Protein AF-A0AAD5SYH4-F1 (afdb_monomer_lite)

pLDDT: mean 71.98, std 17.16, range [32.16, 96.69]

Secondary structure (DSSP, 8-state):
-PPPPPPP--PPPP---TTSHHHHSS--TT-------PPPP-----SS-------HHHHHHHHHHHHHHHHHHHHHTB-BTTB-HHHHHHHHHHHHHHHHHHHHHHHHTTSEEEEEESTTSPTT---PPEEE-SSS-GGGPEEEEEE-HHHHHHHHHHH-EEEEEEEEEEETTTTEEEEEEEEEEE-TTPPPPPPP--PPPPP--SSHHHHHHHHHHHHHHHHHHHSHHHHHHHHHHHHHHHHHHHHHHHHHHHHHHHHHHHHHHHHHHHHTTS-HHHHHHHHHHHHHHHHHHHHHHHHHH-----TT---B-HHHHHHTT---HHHHHHHHHHHHHHHHHHHHHHHHHHHHHHHHHHHHHHHTTT--S--PPP-HHHHHHHHHHTS-HHHHHHHHHHHHHHHHHHHHHHHHHHHHHHHHHHHHHHHHHHHHTS--

Organism: NCBI:txid109957

Structure (mmCIF, N/CA/C/O backbone):
data_AF-A0AAD5SYH4-F1
#
_entry.id   AF-A0AAD5SYH4-F1
#
loop_
_atom_site.group_PDB
_atom_site.id
_atom_site.type_symbol
_atom_site.label_atom_id
_atom_site.label_alt_id
_atom_site.label_comp_id
_atom_site.label_asym_id
_atom_site.label_entity_id
_atom_site.label_seq_id
_atom_site.pdbx_PDB_ins_code
_atom_site.Cartn_x
_atom_site.Cartn_y
_atom_site.Cartn_z
_atom_site.occupancy
_atom_site.B_iso_or_equiv
_atom_site.auth_seq_id
_atom_site.auth_comp_id
_atom_site.auth_asym_id
_atom_site.auth_atom_id
_atom_site.pdbx_PDB_model_num
ATOM 1 N N . PRO A 1 1 ? -34.038 5.017 -62.894 1.00 50.59 1 PRO A N 1
ATOM 2 C CA . PRO A 1 1 ? -34.995 4.376 -61.960 1.00 50.59 1 PRO A CA 1
ATOM 3 C C . PRO A 1 1 ? -34.430 4.334 -60.530 1.00 50.59 1 PRO A C 1
ATOM 5 O O . PRO A 1 1 ? -33.362 3.758 -60.334 1.00 50.59 1 PRO A O 1
ATOM 8 N N . PRO A 1 2 ? -35.067 5.010 -59.558 1.00 57.62 2 PRO A N 1
ATOM 9 C CA . PRO A 1 2 ? -34.613 4.989 -58.169 1.00 57.62 2 PRO A CA 1
ATOM 10 C C . PRO A 1 2 ? -34.855 3.610 -57.516 1.00 57.62 2 PRO A C 1
ATOM 12 O O . PRO A 1 2 ? -35.772 2.898 -57.936 1.00 57.62 2 PRO A O 1
ATOM 15 N N . PRO A 1 3 ? -34.036 3.218 -56.519 1.00 58.41 3 PRO A N 1
ATOM 16 C CA . PRO A 1 3 ? -34.170 1.943 -55.818 1.00 58.41 3 PRO A CA 1
ATOM 17 C C . PRO A 1 3 ? -35.418 1.908 -54.908 1.00 58.41 3 PRO A C 1
ATOM 19 O O . PRO A 1 3 ? -35.871 2.960 -54.449 1.00 58.41 3 PRO A O 1
ATOM 22 N N . PRO A 1 4 ? -35.985 0.711 -54.659 1.00 62.91 4 PRO A N 1
ATOM 23 C CA . PRO A 1 4 ? -37.252 0.538 -53.949 1.00 62.91 4 PRO A CA 1
ATOM 24 C C . PRO A 1 4 ? -37.151 0.869 -52.446 1.00 62.91 4 PRO A C 1
ATOM 26 O O . PRO A 1 4 ? -36.077 0.730 -51.854 1.00 62.91 4 PRO A O 1
ATOM 29 N N . PRO A 1 5 ? -38.264 1.292 -51.814 1.00 60.56 5 PRO A N 1
ATOM 30 C CA . PRO A 1 5 ? -38.294 1.681 -50.409 1.00 60.56 5 PRO A CA 1
ATOM 31 C C . PRO A 1 5 ? -38.152 0.470 -49.465 1.00 60.56 5 PRO A C 1
ATOM 33 O O . PRO A 1 5 ? -38.675 -0.607 -49.764 1.00 60.56 5 PRO A O 1
ATOM 36 N N . PRO A 1 6 ? -37.480 0.635 -48.309 1.00 55.06 6 PRO A N 1
ATOM 37 C CA . PRO A 1 6 ? -37.340 -0.420 -47.313 1.00 55.06 6 PRO A CA 1
ATOM 38 C C . PRO A 1 6 ? -38.665 -0.716 -46.575 1.00 55.06 6 PRO A C 1
ATOM 40 O O . PRO A 1 6 ? -39.478 0.191 -46.369 1.00 55.06 6 PRO A O 1
ATOM 43 N N . PRO A 1 7 ? -38.887 -1.979 -46.161 1.00 48.31 7 PRO A N 1
ATOM 44 C CA . PRO A 1 7 ? -40.128 -2.443 -45.545 1.00 48.31 7 PRO A CA 1
ATOM 45 C C . PRO A 1 7 ? -40.307 -1.920 -44.113 1.00 48.31 7 PRO A C 1
ATOM 47 O O . PRO A 1 7 ? -39.373 -1.892 -43.313 1.00 48.31 7 PRO A O 1
ATOM 50 N N . GLY A 1 8 ? -41.541 -1.520 -43.797 1.00 37.34 8 GLY A N 1
ATOM 51 C CA . GLY A 1 8 ? -41.940 -1.001 -42.494 1.00 37.34 8 GLY A CA 1
ATOM 52 C C . GLY A 1 8 ? -41.982 -2.073 -41.403 1.00 37.34 8 GLY A C 1
ATOM 53 O O . GLY A 1 8 ? -42.606 -3.119 -41.565 1.00 37.34 8 GLY A O 1
ATOM 54 N N . GLY A 1 9 ? -41.365 -1.757 -40.264 1.00 33.75 9 GLY A N 1
ATOM 55 C CA . GLY A 1 9 ? -41.453 -2.508 -39.016 1.00 33.75 9 GLY A CA 1
ATOM 56 C C . GLY A 1 9 ? -41.595 -1.553 -37.831 1.00 33.75 9 GLY A C 1
ATOM 57 O O . GLY A 1 9 ? -40.633 -0.908 -37.435 1.00 33.75 9 GLY A O 1
ATOM 58 N N . SER A 1 10 ? -42.826 -1.450 -37.324 1.00 33.16 10 SER A N 1
ATOM 59 C CA . SER A 1 10 ? -43.244 -1.046 -35.969 1.00 33.16 10 SER A CA 1
ATOM 60 C C . SER A 1 10 ? -42.421 0.016 -35.215 1.00 33.16 10 SER A C 1
ATOM 62 O O . SER A 1 10 ? -41.451 -0.283 -34.520 1.00 33.16 10 SER A O 1
ATOM 64 N N . THR A 1 11 ? -42.935 1.245 -35.217 1.00 32.16 11 THR A N 1
ATOM 65 C CA . THR A 1 11 ? -42.658 2.285 -34.216 1.00 32.16 11 THR A CA 1
ATOM 66 C C . THR A 1 11 ? -43.215 1.903 -32.832 1.00 32.16 11 THR A C 1
ATOM 68 O O . THR A 1 11 ? -44.419 1.642 -32.729 1.00 32.16 11 THR A O 1
ATOM 71 N N . PRO A 1 12 ? -42.425 1.955 -31.745 1.00 36.09 12 PRO A N 1
ATOM 72 C CA . PRO A 1 12 ? -42.952 2.093 -30.391 1.00 36.09 12 PRO A CA 1
ATOM 73 C C . PRO A 1 12 ? -43.491 3.517 -30.179 1.00 36.09 12 PRO A C 1
ATOM 75 O O . PRO A 1 12 ? -42.890 4.494 -30.626 1.00 36.09 12 PRO A O 1
ATOM 78 N N . LYS A 1 13 ? -44.637 3.623 -29.497 1.00 35.31 13 LYS A N 1
ATOM 79 C CA . LYS A 1 13 ? -45.318 4.875 -29.126 1.00 35.31 13 LYS A CA 1
ATOM 80 C C . LYS A 1 13 ? -44.363 5.898 -28.497 1.00 35.31 13 LYS A C 1
ATOM 82 O O . LYS A 1 13 ? -43.683 5.599 -27.519 1.00 35.31 13 LYS A O 1
ATOM 87 N N . GLN A 1 14 ? -44.425 7.133 -28.996 1.00 32.72 14 GLN A N 1
ATOM 88 C CA . GLN A 1 14 ? -44.023 8.325 -28.253 1.00 32.72 14 GLN A CA 1
ATOM 89 C C . GLN A 1 14 ? -44.759 8.373 -26.906 1.00 32.72 14 GLN A C 1
ATOM 91 O O . GLN A 1 14 ? -45.988 8.375 -26.867 1.00 32.72 14 GLN A O 1
ATOM 96 N N . VAL A 1 15 ? -44.002 8.480 -25.817 1.00 40.72 15 VAL A N 1
ATOM 97 C CA . VAL A 1 15 ? -44.463 9.072 -24.559 1.00 40.72 15 VAL A CA 1
ATOM 98 C C . VAL A 1 15 ? -43.472 10.186 -24.222 1.00 40.72 15 VAL A C 1
ATOM 100 O O . VAL A 1 15 ? -42.334 9.937 -23.838 1.00 40.72 15 VAL A O 1
ATOM 103 N N . LEU A 1 16 ? -43.905 11.425 -24.422 1.00 35.03 16 LEU A N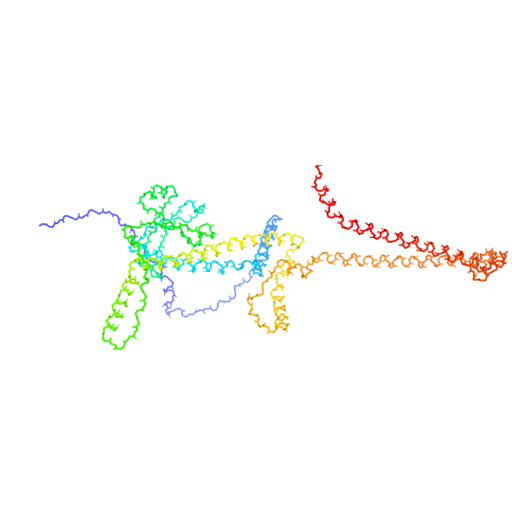 1
ATOM 104 C CA . LEU A 1 16 ? -43.339 12.657 -23.861 1.00 35.03 16 LEU A CA 1
ATOM 105 C C . LEU A 1 16 ? -44.450 13.277 -22.984 1.00 35.03 16 LEU A C 1
ATOM 107 O O . LEU A 1 16 ? -45.617 13.070 -23.315 1.00 35.03 16 LEU A O 1
ATOM 111 N N . PRO A 1 17 ? -44.180 14.165 -22.008 1.00 44.22 17 PRO A N 1
ATOM 112 C CA . PRO A 1 17 ? -43.079 14.212 -21.039 1.00 44.22 17 PRO A CA 1
ATOM 113 C C . PRO A 1 17 ? -43.577 14.555 -19.600 1.00 44.22 17 PRO A C 1
ATOM 115 O O . PRO A 1 17 ? -44.242 15.563 -19.391 1.00 44.22 17 PRO A O 1
ATOM 118 N N . ALA A 1 18 ? -43.154 13.834 -18.553 1.00 47.97 18 ALA A N 1
ATOM 119 C CA . ALA A 1 18 ? -43.472 14.167 -17.143 1.00 47.97 18 ALA A CA 1
ATOM 120 C C . ALA A 1 18 ? -42.606 15.309 -16.543 1.00 47.97 18 ALA A C 1
ATOM 122 O O . ALA A 1 18 ? -42.293 15.321 -15.355 1.00 47.97 18 ALA A O 1
ATOM 123 N N . LYS A 1 19 ? -42.171 16.264 -17.376 1.00 46.38 19 LYS A N 1
ATOM 124 C CA . LYS A 1 19 ? -41.442 17.482 -16.961 1.00 46.38 19 LYS A CA 1
ATOM 125 C C . LYS A 1 19 ? -42.217 18.780 -17.251 1.00 46.38 19 LYS A C 1
ATOM 127 O O . LYS A 1 19 ? -41.676 19.857 -17.030 1.00 46.38 19 LYS A O 1
ATOM 132 N N . GLY A 1 20 ? -43.465 18.679 -17.726 1.00 39.62 20 GLY A N 1
ATOM 133 C CA . GLY A 1 20 ? -44.333 19.823 -18.037 1.00 39.62 20 GLY A CA 1
ATOM 134 C C . GLY A 1 20 ? -45.194 20.320 -16.870 1.00 39.62 20 GLY A C 1
ATOM 135 O O . GLY A 1 20 ? -45.342 21.527 -16.724 1.00 39.62 20 GLY A O 1
ATOM 136 N N . ASP A 1 21 ? -45.682 19.426 -16.002 1.00 47.94 21 ASP A N 1
ATOM 137 C CA . ASP A 1 21 ? -46.731 19.775 -15.023 1.00 47.94 21 ASP A CA 1
ATOM 138 C C . ASP A 1 21 ? -46.247 20.633 -13.841 1.00 47.94 21 ASP A C 1
ATOM 140 O O . ASP A 1 21 ? -47.001 21.440 -13.305 1.00 47.94 21 ASP A O 1
ATOM 144 N N . PHE A 1 22 ? -44.968 20.535 -13.465 1.00 48.66 22 PHE A N 1
ATOM 145 C CA . PHE A 1 22 ? -44.424 21.294 -12.329 1.00 48.66 22 PHE A CA 1
ATOM 146 C C . PHE A 1 22 ? -44.088 22.755 -12.680 1.00 48.66 22 PHE A C 1
ATOM 148 O O . PHE A 1 22 ? -44.037 23.621 -11.811 1.00 48.66 22 PHE A O 1
ATOM 155 N N . LEU A 1 23 ? -43.856 23.051 -13.965 1.00 49.66 23 LEU A N 1
ATOM 156 C CA . LEU A 1 23 ? -43.527 24.403 -14.439 1.00 49.66 23 LEU A CA 1
ATOM 157 C C . LEU A 1 23 ? -44.752 25.151 -14.988 1.00 49.66 23 LEU A C 1
ATOM 159 O O . LEU A 1 23 ? -44.770 26.385 -14.959 1.00 49.66 23 LEU A O 1
ATOM 163 N N . SER A 1 24 ? -45.806 24.436 -15.395 1.00 52.72 24 SER A N 1
ATOM 164 C CA . SER A 1 24 ? -47.126 25.027 -15.659 1.00 52.72 24 SER A CA 1
ATOM 165 C C . SER A 1 24 ? -47.866 25.432 -14.380 1.00 52.72 24 SER A C 1
ATOM 167 O O . SER A 1 24 ? -48.662 26.364 -14.418 1.00 52.72 24 SER A O 1
ATOM 169 N N . GLU A 1 25 ? -47.570 24.812 -13.230 1.00 53.03 25 GLU A N 1
ATOM 170 C CA . GLU A 1 25 ? -48.101 25.247 -11.924 1.00 53.03 25 GLU A CA 1
ATOM 171 C C . GLU A 1 25 ? -47.437 26.525 -11.379 1.00 53.03 25 GLU A C 1
ATOM 173 O O . GLU A 1 25 ? -48.008 27.193 -10.516 1.00 53.03 25 GLU A O 1
ATOM 178 N N . LEU A 1 26 ? -46.261 26.906 -11.892 1.00 48.34 26 LEU A N 1
ATOM 179 C CA . LEU A 1 26 ? -45.513 28.079 -11.419 1.00 48.34 26 LEU A CA 1
ATOM 180 C C . LEU A 1 26 ? -45.741 29.358 -12.239 1.00 48.34 26 LEU A C 1
ATOM 182 O O . LEU A 1 26 ? -45.255 30.418 -11.848 1.00 48.34 26 LEU A O 1
ATOM 186 N N . THR A 1 27 ? -46.442 29.279 -13.372 1.00 48.00 27 THR A N 1
ATOM 187 C CA . THR A 1 27 ? -46.502 30.374 -14.358 1.00 48.00 27 THR A CA 1
ATOM 188 C C . THR A 1 27 ? -47.887 30.978 -14.570 1.00 48.00 27 THR A C 1
ATOM 190 O O . THR A 1 27 ? -48.010 31.872 -15.399 1.00 48.00 27 THR A O 1
ATOM 193 N N . ASP A 1 28 ? -48.909 30.584 -13.801 1.00 49.59 28 ASP A N 1
ATOM 194 C CA . ASP A 1 28 ? -50.267 31.126 -13.947 1.00 49.59 28 ASP A CA 1
ATOM 195 C C . ASP A 1 28 ? -50.475 32.418 -13.109 1.00 49.59 28 ASP A C 1
ATOM 197 O O . ASP A 1 28 ? -50.571 32.364 -11.874 1.00 49.59 28 ASP A O 1
ATOM 201 N N . PRO A 1 29 ? -50.546 33.615 -13.730 1.00 54.06 29 PRO A N 1
ATOM 202 C CA . PRO A 1 29 ? -50.511 34.894 -13.023 1.00 54.06 29 PRO A CA 1
ATOM 203 C C . PRO A 1 29 ? -51.877 35.347 -12.469 1.00 54.06 29 PRO A C 1
ATOM 205 O O . PRO A 1 29 ? -51.963 36.427 -11.880 1.00 54.06 29 PRO A O 1
ATOM 208 N N . ASN A 1 30 ? -52.938 34.535 -12.589 1.00 52.47 30 ASN A N 1
ATOM 209 C CA . ASN A 1 30 ? -54.304 34.897 -12.174 1.00 52.47 30 ASN A CA 1
ATOM 210 C C . ASN A 1 30 ? -54.849 34.188 -10.917 1.00 52.47 30 ASN A C 1
ATOM 212 O O . ASN A 1 30 ? -56.012 34.381 -10.559 1.00 52.47 30 ASN A O 1
ATOM 216 N N . ARG A 1 31 ? -54.026 33.459 -10.148 1.00 48.59 31 ARG A N 1
ATOM 217 C CA . ARG A 1 31 ? -54.423 32.897 -8.834 1.00 48.59 31 ARG A CA 1
ATOM 218 C C . ARG A 1 31 ? -53.933 33.716 -7.630 1.00 48.59 31 ARG A C 1
ATOM 220 O O . ARG A 1 31 ? -53.456 33.191 -6.626 1.00 48.59 31 ARG A O 1
ATOM 227 N N . ARG A 1 32 ? -54.132 35.037 -7.660 1.00 52.16 32 ARG A N 1
ATOM 228 C CA . ARG A 1 32 ? -54.032 35.878 -6.453 1.00 52.16 32 ARG A CA 1
ATOM 229 C C . ARG A 1 32 ? -55.292 35.738 -5.597 1.00 52.16 32 ARG A C 1
ATOM 231 O O . ARG A 1 32 ? -56.257 36.466 -5.806 1.00 52.16 32 ARG A O 1
ATOM 238 N N . LYS A 1 33 ? -55.250 34.811 -4.629 1.00 49.53 33 LYS A N 1
ATOM 239 C CA . LYS A 1 33 ? -55.842 34.889 -3.268 1.00 49.53 33 LYS A CA 1
ATOM 240 C C . LYS A 1 33 ? -55.626 33.552 -2.534 1.00 49.53 33 LYS A C 1
ATOM 242 O O . LYS A 1 33 ? -56.542 32.745 -2.389 1.00 49.53 33 LYS A O 1
ATOM 247 N N . LEU A 1 34 ? -54.404 33.321 -2.044 1.00 46.72 34 LEU A N 1
ATOM 248 C CA . LEU A 1 34 ? -54.141 32.301 -1.022 1.00 46.72 34 LEU A CA 1
ATOM 249 C C . LEU A 1 34 ? -54.854 32.717 0.274 1.00 46.72 34 LEU A C 1
ATOM 251 O O . LEU A 1 34 ? -54.400 33.604 0.995 1.00 46.72 34 LEU A O 1
ATOM 255 N N . LYS A 1 35 ? -56.001 32.094 0.563 1.00 49.50 35 LYS A N 1
ATOM 256 C CA . LYS A 1 35 ? -56.612 32.154 1.896 1.00 49.50 35 LYS A CA 1
ATOM 257 C C . LYS A 1 35 ? -55.653 31.477 2.879 1.00 49.50 35 LYS A C 1
ATOM 259 O O . LYS A 1 35 ? -55.258 30.336 2.643 1.00 49.50 35 LYS A O 1
ATOM 264 N N . LYS A 1 36 ? -55.293 32.168 3.969 1.00 47.47 36 LYS A N 1
ATOM 265 C CA . LYS A 1 36 ? -54.580 31.585 5.118 1.00 47.47 36 LYS A CA 1
ATOM 266 C C . LYS A 1 36 ? -55.298 30.295 5.529 1.00 47.47 36 LYS A C 1
ATOM 268 O O . LYS A 1 36 ? -56.425 30.354 6.017 1.00 47.47 36 LYS A O 1
ATOM 273 N N . ARG A 1 37 ? -54.667 29.138 5.314 1.00 40.47 37 ARG A N 1
ATOM 274 C CA . ARG A 1 37 ? -55.089 27.891 5.956 1.00 40.47 37 ARG A CA 1
ATOM 275 C C . ARG A 1 37 ? -54.781 28.044 7.443 1.00 40.47 37 ARG A C 1
ATOM 277 O O . ARG A 1 37 ? -53.621 28.199 7.810 1.00 40.47 37 ARG A O 1
ATOM 284 N N . GLY A 1 38 ? -55.825 28.073 8.269 1.00 44.66 38 GLY A N 1
ATOM 285 C CA . GLY A 1 38 ? -55.673 27.859 9.704 1.00 44.66 38 GLY A CA 1
ATOM 286 C C . GLY A 1 38 ? -55.093 26.463 9.968 1.00 44.66 38 GLY A C 1
ATOM 287 O O . GLY A 1 38 ? -55.172 25.602 9.082 1.00 44.66 38 GLY A O 1
ATOM 288 N N . PRO A 1 39 ? -54.490 26.242 11.146 1.00 47.97 39 PRO A N 1
ATOM 289 C CA . PRO A 1 39 ? -54.000 24.925 11.524 1.00 47.97 39 PRO A CA 1
ATOM 290 C C . PRO A 1 39 ? -55.144 23.900 11.423 1.00 47.97 39 PRO A C 1
ATOM 292 O O . PRO A 1 39 ? -56.294 24.236 11.729 1.00 47.97 39 PRO A O 1
ATOM 295 N N . PRO A 1 40 ? -54.869 22.680 10.929 1.00 46.56 40 PRO A N 1
ATOM 296 C CA . PRO A 1 40 ? -55.887 21.645 10.825 1.00 46.56 40 PRO A CA 1
ATOM 297 C C . PRO A 1 40 ? -56.462 21.359 12.221 1.00 46.56 40 PRO A C 1
ATOM 299 O O . PRO A 1 40 ? -55.699 21.347 13.186 1.00 46.56 40 PRO A O 1
ATOM 302 N N . PRO A 1 41 ? -57.784 21.147 12.353 1.00 44.81 41 PRO A N 1
ATOM 303 C CA . PRO A 1 41 ? -58.384 20.836 13.641 1.00 44.81 41 PRO A CA 1
ATOM 304 C C . PRO A 1 41 ? -57.748 19.563 14.199 1.00 44.81 41 PRO A C 1
ATOM 306 O O . PRO A 1 41 ? -57.760 18.517 13.542 1.00 44.81 41 PRO A O 1
ATOM 309 N N . GLU A 1 42 ? -57.195 19.677 15.404 1.00 44.88 42 GLU A N 1
ATOM 310 C CA . GLU A 1 42 ? -56.728 18.563 16.218 1.00 44.88 42 GLU A CA 1
ATOM 311 C C . GLU A 1 42 ? -57.908 17.619 16.454 1.00 44.88 42 GLU A C 1
ATOM 313 O O . GLU A 1 42 ? -58.756 17.830 17.319 1.00 44.88 42 GLU A O 1
ATOM 318 N N . LYS A 1 43 ? -58.004 16.572 15.636 1.00 42.84 43 LYS A N 1
ATOM 319 C CA . LYS A 1 43 ? -58.795 15.406 16.007 1.00 42.84 43 LYS A CA 1
ATOM 320 C C . LYS A 1 43 ? -57.995 14.688 17.094 1.00 42.84 43 LYS A C 1
ATOM 322 O O . LYS A 1 43 ? -56.847 14.332 16.823 1.00 42.84 43 LYS A O 1
ATOM 327 N N . PRO A 1 44 ? -58.554 14.462 18.292 1.00 45.12 44 PRO A N 1
ATOM 328 C CA . PRO A 1 44 ? -57.862 13.717 19.327 1.00 45.12 44 PRO A CA 1
ATOM 329 C C . PRO A 1 44 ? -57.760 12.259 18.869 1.00 45.12 44 PRO A C 1
ATOM 331 O O . PRO A 1 44 ? -58.696 11.478 19.008 1.00 45.12 44 PRO A O 1
ATOM 334 N N . ILE A 1 45 ? -56.616 11.885 18.294 1.00 41.84 45 ILE A N 1
ATOM 335 C CA . ILE A 1 45 ? -56.218 10.481 18.135 1.00 41.84 45 ILE A CA 1
ATOM 336 C C . ILE A 1 45 ? -55.497 10.080 19.425 1.00 41.84 45 ILE A C 1
ATOM 338 O O . ILE A 1 45 ? -54.336 9.690 19.441 1.00 41.84 45 ILE A O 1
ATOM 342 N N . SER A 1 46 ? -56.191 10.213 20.549 1.00 46.28 46 SER A N 1
ATOM 343 C CA . SER A 1 46 ? -55.837 9.553 21.797 1.00 46.28 46 SER A CA 1
ATOM 344 C C . SER A 1 46 ? -56.646 8.258 21.867 1.00 46.28 46 SER A C 1
ATOM 346 O O . SER A 1 46 ? -57.687 8.227 22.512 1.00 46.28 46 SER A O 1
ATOM 348 N N . SER A 1 47 ? -56.230 7.213 21.129 1.00 42.38 47 SER A N 1
ATOM 349 C CA . SER A 1 47 ? -56.567 5.798 21.453 1.00 42.38 47 SER A CA 1
ATOM 350 C C . SER A 1 47 ? -56.143 4.706 20.447 1.00 42.38 47 SER A C 1
ATOM 352 O O . SER A 1 47 ? -56.388 3.543 20.747 1.00 42.38 47 SER A O 1
ATOM 354 N N . ILE A 1 48 ? -55.494 4.976 19.299 1.00 46.16 48 ILE A N 1
ATOM 355 C CA . ILE A 1 48 ? -55.203 3.902 18.299 1.00 46.16 48 ILE A CA 1
ATOM 356 C C . ILE A 1 48 ? -53.739 3.873 17.815 1.00 46.16 48 ILE A C 1
ATOM 358 O O . ILE A 1 48 ? -53.440 3.479 16.698 1.00 46.16 48 ILE A O 1
ATOM 362 N N . PHE A 1 49 ? -52.790 4.243 18.668 1.00 40.38 49 PHE A N 1
ATOM 363 C CA . PHE A 1 49 ? -51.392 3.834 18.496 1.00 40.38 49 PHE A CA 1
ATOM 364 C C . PHE A 1 49 ? -50.865 3.353 19.846 1.00 40.38 49 PHE A C 1
ATOM 366 O O . PHE A 1 49 ? -50.098 4.033 20.521 1.00 40.38 49 PHE A O 1
ATOM 373 N N . LYS A 1 50 ? -51.277 2.145 20.253 1.00 42.97 50 LYS A N 1
ATOM 374 C CA . LYS A 1 50 ? -50.326 1.313 20.988 1.00 42.97 50 LYS A CA 1
ATOM 375 C C . LYS A 1 50 ? -49.200 1.063 19.994 1.00 42.97 50 LYS A C 1
ATOM 377 O O . LYS A 1 50 ? -49.425 0.392 18.988 1.00 42.97 50 LYS A O 1
ATOM 382 N N . ALA A 1 51 ? -48.038 1.674 20.231 1.00 43.72 51 ALA A N 1
ATOM 383 C CA . ALA A 1 51 ? -46.803 1.213 19.614 1.00 43.72 51 ALA A CA 1
ATOM 384 C C . ALA A 1 51 ? -46.811 -0.321 19.706 1.00 43.72 51 ALA A C 1
ATOM 386 O O . ALA A 1 51 ? -47.172 -0.823 20.779 1.00 43.72 51 ALA A O 1
ATOM 387 N N . PRO A 1 52 ? -46.536 -1.062 18.616 1.00 50.31 52 PRO A N 1
ATOM 388 C CA . PRO A 1 52 ? -46.481 -2.511 18.709 1.00 50.31 52 PRO A CA 1
ATOM 389 C C . PRO A 1 52 ? -45.533 -2.825 19.862 1.00 50.31 52 PRO A C 1
ATOM 391 O O . PRO A 1 52 ? -44.424 -2.290 19.909 1.00 50.31 52 PRO A O 1
ATOM 394 N N . GLU A 1 53 ? -46.026 -3.559 20.861 1.00 49.84 53 GLU A N 1
ATOM 395 C CA . GLU A 1 53 ? -45.201 -4.003 21.975 1.00 49.84 53 GLU A CA 1
ATOM 396 C C . GLU A 1 53 ? -44.109 -4.865 21.356 1.00 49.84 53 GLU A C 1
ATOM 398 O O . GLU A 1 53 ? -44.341 -6.030 21.042 1.00 49.84 53 GLU A O 1
ATOM 403 N N . LEU A 1 54 ? -42.951 -4.248 21.088 1.00 58.53 54 LEU A N 1
ATOM 404 C CA . LEU A 1 54 ? -41.812 -4.945 20.523 1.00 58.53 54 LEU A CA 1
ATOM 405 C C . LEU A 1 54 ? -41.550 -6.150 21.410 1.00 58.53 54 LEU A C 1
ATOM 407 O O . LEU A 1 54 ? -41.429 -6.022 22.639 1.00 58.53 54 LEU A O 1
ATOM 411 N N . THR A 1 55 ? -41.506 -7.311 20.777 1.00 69.94 55 THR A N 1
ATOM 412 C CA . THR A 1 55 ? -41.227 -8.563 21.464 1.00 69.94 55 THR A CA 1
ATOM 413 C C . THR A 1 55 ? -39.877 -8.452 22.178 1.00 69.94 55 THR A C 1
ATOM 415 O O . THR A 1 55 ? -39.007 -7.674 21.782 1.00 69.94 55 THR A O 1
ATOM 418 N N . ALA A 1 56 ? -39.671 -9.215 23.256 1.00 69.44 56 ALA A N 1
ATOM 419 C CA . ALA A 1 56 ? -38.398 -9.192 23.986 1.00 69.44 56 ALA A CA 1
ATOM 420 C C . ALA A 1 56 ? -37.191 -9.471 23.064 1.00 69.44 56 ALA A C 1
ATOM 422 O O . ALA A 1 56 ? -36.121 -8.905 23.265 1.00 69.44 56 ALA A O 1
ATOM 423 N N . ALA A 1 57 ? -37.397 -10.271 22.011 1.00 67.12 57 ALA A N 1
ATOM 424 C CA . ALA A 1 57 ? -36.409 -10.538 20.972 1.00 67.12 57 ALA A CA 1
ATOM 425 C C . ALA A 1 57 ? -36.114 -9.310 20.091 1.00 67.12 57 ALA A C 1
ATOM 427 O O . ALA A 1 57 ? -34.954 -9.028 19.810 1.00 67.12 57 ALA A O 1
ATOM 428 N N . GLU A 1 58 ? -37.131 -8.545 19.689 1.00 71.25 58 GLU A N 1
ATOM 429 C CA . GLU A 1 58 ? -36.932 -7.320 18.903 1.00 71.25 58 GLU A CA 1
ATOM 430 C C . GLU A 1 58 ? -36.290 -6.203 19.734 1.00 71.25 58 GLU A C 1
ATOM 432 O O . GLU A 1 58 ? -35.440 -5.477 19.227 1.00 71.25 58 GLU A O 1
ATOM 437 N N . LYS A 1 59 ? -36.628 -6.092 21.026 1.00 70.25 59 LYS A N 1
ATOM 438 C CA . LYS A 1 59 ? -35.960 -5.150 21.940 1.00 70.25 59 LYS A CA 1
ATOM 439 C C . LYS A 1 59 ? -34.489 -5.505 22.149 1.00 70.25 59 LYS A C 1
ATOM 441 O O . LYS A 1 59 ? -33.652 -4.614 22.085 1.00 70.25 59 LYS A O 1
ATOM 446 N N . ALA A 1 60 ? -34.173 -6.790 22.328 1.00 72.69 60 ALA A N 1
ATOM 447 C CA . ALA A 1 60 ? -32.793 -7.258 22.439 1.00 72.69 60 ALA A CA 1
ATOM 448 C C . ALA A 1 60 ? -31.996 -7.033 21.142 1.00 72.69 60 ALA A C 1
ATOM 450 O O . ALA A 1 60 ? -30.843 -6.622 21.204 1.00 72.69 60 ALA A O 1
ATOM 451 N N . ALA A 1 61 ? -32.612 -7.234 19.972 1.00 73.44 61 ALA A N 1
ATOM 452 C CA . ALA A 1 61 ? -31.969 -6.984 18.682 1.00 73.44 61 ALA A CA 1
ATOM 453 C C . ALA A 1 61 ? -31.684 -5.491 18.438 1.00 73.44 61 ALA A C 1
ATOM 455 O O . ALA A 1 61 ? -30.627 -5.143 17.915 1.00 73.44 61 ALA A O 1
ATOM 456 N N . ILE A 1 62 ? -32.602 -4.603 18.836 1.00 76.81 62 ILE A N 1
ATOM 457 C CA . ILE A 1 62 ? -32.378 -3.150 18.779 1.00 76.81 62 ILE A CA 1
ATOM 458 C C . ILE A 1 62 ? -31.266 -2.755 19.746 1.00 76.81 62 ILE A C 1
ATOM 460 O O . ILE A 1 62 ? -30.373 -2.009 19.361 1.00 76.81 62 ILE A O 1
ATOM 464 N N . GLU A 1 63 ? -31.273 -3.287 20.967 1.00 77.19 63 GLU A N 1
ATOM 465 C CA . GLU A 1 63 ? -30.235 -2.986 21.951 1.00 77.19 63 GLU A CA 1
ATOM 466 C C . GLU A 1 63 ? -28.851 -3.491 21.503 1.00 77.19 63 GLU A C 1
ATOM 468 O O . GLU A 1 63 ? -27.856 -2.781 21.636 1.00 77.19 63 GLU A O 1
ATOM 473 N N . GLU A 1 64 ? -28.773 -4.677 20.896 1.00 75.81 64 GLU A N 1
ATOM 474 C CA . GLU A 1 64 ? -27.537 -5.203 20.308 1.00 75.81 64 GLU A CA 1
ATOM 475 C C . GLU A 1 64 ? -27.068 -4.371 19.101 1.00 75.81 64 GLU A C 1
ATOM 477 O O . GLU A 1 64 ? -25.864 -4.142 18.941 1.00 75.81 64 GLU A O 1
ATOM 482 N N . SER A 1 65 ? -27.999 -3.865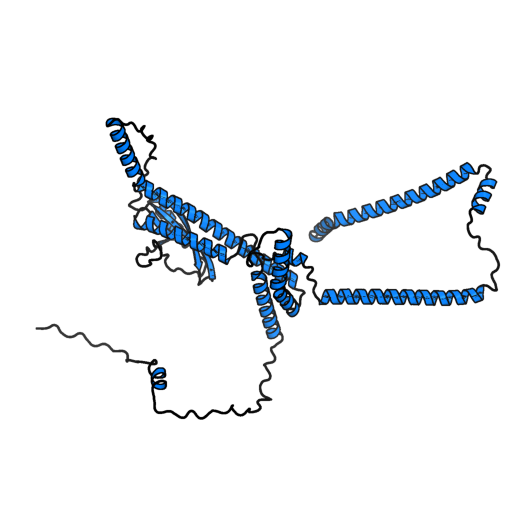 18.285 1.00 79.75 65 SER A N 1
ATOM 483 C CA . SER A 1 65 ? -27.701 -2.943 17.182 1.00 79.75 65 SER A CA 1
ATOM 484 C C . SER A 1 65 ? -27.154 -1.612 17.697 1.00 79.75 65 SER A C 1
ATOM 486 O O . SER A 1 65 ? -26.082 -1.193 17.268 1.00 79.75 65 SER A O 1
ATOM 488 N N . GLU A 1 66 ? -27.826 -0.984 18.666 1.00 79.50 66 GLU A N 1
ATOM 489 C CA . GLU A 1 66 ? -27.373 0.263 19.302 1.00 79.50 66 GLU A CA 1
ATOM 490 C C . GLU A 1 66 ? -25.994 0.089 19.945 1.00 79.50 66 GLU A C 1
ATOM 492 O O . GLU A 1 66 ? -25.110 0.935 19.811 1.00 79.50 66 GLU A O 1
ATOM 497 N N . ARG A 1 67 ? -25.768 -1.038 20.620 1.00 78.12 67 ARG A N 1
ATOM 498 C CA . ARG A 1 67 ? -24.474 -1.350 21.231 1.00 78.12 67 ARG A CA 1
ATOM 499 C C . ARG A 1 67 ? -23.380 -1.549 20.185 1.00 78.12 67 ARG A C 1
ATOM 501 O O . ARG A 1 67 ? -22.249 -1.115 20.394 1.00 78.12 67 ARG A O 1
ATOM 508 N N . SER A 1 68 ? -23.713 -2.166 19.055 1.00 74.06 68 SER A N 1
ATOM 509 C CA . SER A 1 68 ? -22.795 -2.316 17.924 1.00 74.06 68 SER A CA 1
ATOM 510 C C . SER A 1 68 ? -22.441 -0.962 17.301 1.00 74.06 68 SER A C 1
ATOM 512 O O . SER A 1 68 ? -21.268 -0.721 17.018 1.00 74.06 68 SER A O 1
ATOM 514 N N . GLU A 1 69 ? -23.409 -0.056 17.149 1.00 80.12 69 GLU A N 1
ATOM 515 C CA . GLU A 1 69 ? -23.183 1.319 16.679 1.00 80.12 69 GLU A CA 1
ATOM 516 C C . GLU A 1 69 ? -22.270 2.104 17.630 1.00 80.12 69 GLU A C 1
ATOM 518 O O . GLU A 1 69 ? -21.296 2.711 17.183 1.00 80.12 69 GLU A O 1
ATOM 523 N N . LEU A 1 70 ? -22.494 2.009 18.944 1.00 78.50 70 LEU A N 1
ATOM 524 C CA . LEU A 1 70 ? -21.634 2.638 19.954 1.00 78.50 70 LEU A CA 1
ATOM 525 C C . LEU A 1 70 ? -20.194 2.105 19.913 1.00 78.50 70 LEU A C 1
ATOM 527 O O . LEU A 1 70 ? -19.247 2.870 20.096 1.00 78.50 70 LEU A O 1
ATOM 531 N N . PHE A 1 71 ? -19.995 0.812 19.641 1.00 77.62 71 PHE A N 1
ATOM 532 C CA . PHE A 1 71 ? -18.651 0.264 19.440 1.00 77.62 71 PHE A CA 1
ATOM 533 C C . PHE A 1 71 ? -17.997 0.770 18.154 1.00 77.62 71 PHE A C 1
ATOM 535 O O . PHE A 1 71 ? -16.788 1.002 18.146 1.00 77.62 71 PHE A O 1
ATOM 542 N N . VAL A 1 72 ? -18.768 0.982 17.085 1.00 75.00 72 VAL A N 1
ATOM 543 C CA . VAL A 1 72 ? -18.258 1.609 15.857 1.00 75.00 72 VAL A CA 1
ATOM 544 C C . VAL A 1 72 ? -17.836 3.054 16.126 1.00 75.00 72 VAL A C 1
ATOM 546 O O . VAL A 1 72 ? -16.740 3.435 15.719 1.00 75.00 72 VAL A O 1
ATOM 549 N N . GLU A 1 73 ? -18.638 3.840 16.846 1.00 76.31 73 GLU A N 1
ATOM 550 C CA . GLU A 1 73 ? -18.262 5.200 17.259 1.00 76.31 73 GLU A CA 1
ATOM 551 C C . GLU A 1 73 ? -17.006 5.196 18.134 1.00 76.31 73 GLU A C 1
ATOM 553 O O . GLU A 1 73 ? -16.084 5.972 17.894 1.00 76.31 73 GLU A O 1
ATOM 558 N N . LEU A 1 74 ? -16.912 4.278 19.099 1.00 75.06 74 LEU A N 1
ATOM 559 C CA . LEU A 1 74 ? -15.732 4.137 19.949 1.00 75.06 74 LEU A CA 1
ATOM 560 C C . LEU A 1 74 ? -14.470 3.844 19.126 1.00 75.06 74 LEU A C 1
ATOM 562 O O . LEU A 1 74 ? -13.426 4.453 19.356 1.00 75.06 74 LEU A O 1
ATOM 566 N N . LEU A 1 75 ? -14.578 2.961 18.130 1.00 71.94 75 LEU A N 1
ATOM 567 C CA . LEU A 1 75 ? -13.482 2.631 17.219 1.00 71.94 75 LEU A CA 1
ATOM 568 C C . LEU A 1 75 ? -13.034 3.823 16.361 1.00 71.94 75 LEU A C 1
ATOM 570 O O . LEU A 1 75 ? -11.862 3.859 15.993 1.00 71.94 75 LEU A O 1
ATOM 574 N N . GLN A 1 76 ? -13.896 4.807 16.072 1.00 71.06 76 GLN A N 1
ATOM 575 C CA . GLN A 1 76 ? -13.487 6.030 15.357 1.00 71.06 76 GLN A CA 1
ATOM 576 C C . GLN A 1 76 ? -12.492 6.867 16.168 1.00 71.06 76 GLN A C 1
ATOM 578 O O . GLN A 1 76 ? -11.607 7.510 15.603 1.00 71.06 76 GLN A O 1
ATOM 583 N N . TYR A 1 77 ? -12.604 6.834 17.497 1.00 68.62 77 TYR A N 1
ATOM 584 C CA . TYR A 1 77 ? -11.678 7.522 18.396 1.00 68.62 77 TYR A CA 1
ATOM 585 C C . TYR A 1 77 ? -10.395 6.726 18.658 1.00 68.62 77 TYR A C 1
ATOM 587 O O . TYR A 1 77 ? -9.508 7.222 19.357 1.00 68.62 77 TYR A O 1
ATOM 595 N N . MET A 1 78 ? -10.277 5.510 18.117 1.00 66.12 78 MET A N 1
ATOM 596 C CA . MET A 1 78 ? -9.138 4.625 18.338 1.00 66.12 78 MET A CA 1
ATOM 597 C C . MET A 1 78 ? -8.249 4.534 17.103 1.00 66.12 78 MET A C 1
ATOM 599 O O . MET A 1 78 ? -8.720 4.437 15.972 1.00 66.12 78 MET A O 1
ATOM 603 N N . GLU A 1 79 ? -6.934 4.531 17.315 1.00 65.88 79 GLU A N 1
ATOM 604 C CA . GLU A 1 79 ? -5.979 4.282 16.237 1.00 65.88 79 GLU A CA 1
ATOM 605 C C . GLU A 1 79 ? -5.395 2.885 16.351 1.00 65.88 79 GLU A C 1
ATOM 607 O O . GLU A 1 79 ? -5.034 2.418 17.433 1.00 65.88 79 GLU A O 1
ATOM 612 N N . SER A 1 80 ? -5.261 2.218 15.208 1.00 67.06 80 SER A N 1
ATOM 613 C CA . SER A 1 80 ? -4.419 1.032 15.147 1.00 67.06 80 SER A CA 1
ATOM 614 C C . SER A 1 80 ? -2.947 1.440 15.223 1.00 67.06 80 SER A C 1
ATOM 616 O O . SER A 1 80 ? -2.557 2.496 14.731 1.00 67.06 80 SER A O 1
ATOM 618 N N . SER A 1 81 ? -2.093 0.553 15.729 1.00 64.38 81 SER A N 1
ATOM 619 C CA . SER A 1 81 ? -0.633 0.740 15.755 1.00 64.38 81 SER A CA 1
ATOM 620 C C . SER A 1 81 ? 0.007 1.010 14.385 1.00 64.38 81 SER A C 1
ATOM 622 O O . SER A 1 81 ? 1.169 1.401 14.320 1.00 64.38 81 SER A O 1
ATOM 624 N N . HIS A 1 82 ? -0.721 0.773 13.291 1.00 67.44 82 HIS A N 1
ATOM 625 C CA . HIS A 1 82 ? -0.227 0.892 11.922 1.00 67.44 82 HIS A CA 1
ATOM 626 C C . HIS A 1 82 ? -0.799 2.105 11.162 1.00 67.44 82 HIS A C 1
ATOM 628 O O . HIS A 1 82 ? -0.387 2.337 10.023 1.00 67.44 82 HIS A O 1
ATOM 634 N N . GLY A 1 83 ? -1.679 2.896 11.794 1.00 69.88 83 GLY A N 1
ATOM 635 C CA . GLY A 1 83 ? -2.279 4.119 11.245 1.00 69.88 83 GLY A CA 1
ATOM 636 C C . GLY A 1 83 ? -3.790 4.023 11.001 1.00 69.88 83 GLY A C 1
ATOM 637 O O . GLY A 1 83 ? -4.454 3.076 11.443 1.00 69.88 83 GLY A O 1
ATOM 638 N N . ASN A 1 84 ? -4.329 5.019 10.288 1.00 79.25 84 ASN A N 1
ATOM 639 C CA . ASN A 1 84 ? -5.737 5.108 9.891 1.00 79.25 84 ASN A CA 1
ATOM 640 C C . ASN A 1 84 ? -6.017 4.340 8.581 1.00 79.25 84 ASN A C 1
ATOM 642 O O . ASN A 1 84 ? -5.273 4.479 7.611 1.00 79.25 84 ASN A O 1
ATOM 646 N N . VAL A 1 85 ? -7.118 3.578 8.532 1.00 81.19 85 VAL A N 1
ATOM 647 C CA . VAL A 1 85 ? -7.575 2.843 7.336 1.00 81.19 85 VAL A CA 1
ATOM 648 C C . VAL A 1 85 ? -7.759 3.778 6.145 1.00 81.19 85 VAL A C 1
ATOM 650 O O . VAL A 1 85 ? -7.274 3.462 5.062 1.00 81.19 85 VAL A O 1
ATOM 653 N N . GLU A 1 86 ? -8.419 4.922 6.341 1.00 83.06 86 G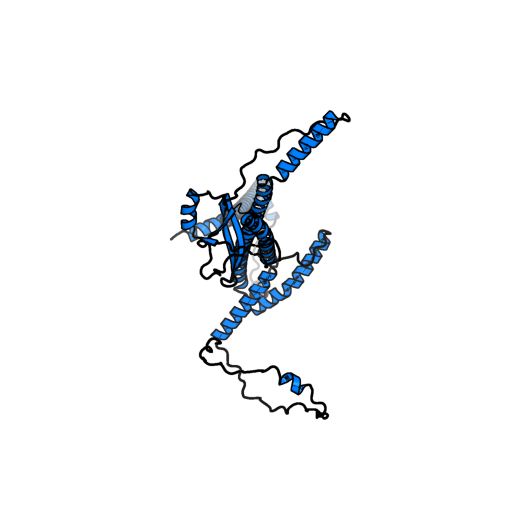LU A N 1
ATOM 654 C CA . GLU A 1 86 ? -8.701 5.882 5.264 1.00 83.06 86 GLU A CA 1
ATOM 655 C C . GLU A 1 86 ? -7.407 6.465 4.693 1.00 83.06 86 GLU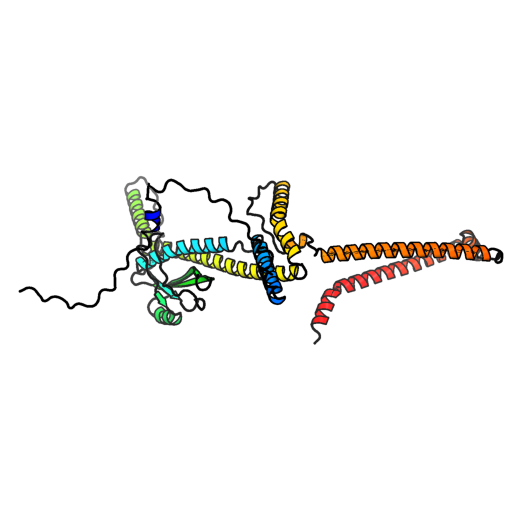 A C 1
ATOM 657 O O . GLU A 1 86 ? -7.174 6.428 3.490 1.00 83.06 86 GLU A O 1
ATOM 662 N N . GLU A 1 87 ? -6.495 6.892 5.567 1.00 85.50 87 GLU A N 1
ATOM 663 C CA . GLU A 1 87 ? -5.209 7.452 5.154 1.00 85.50 87 GLU A CA 1
ATOM 664 C C . GLU A 1 87 ? -4.333 6.418 4.423 1.00 85.50 87 GLU A C 1
ATOM 666 O O . GLU A 1 87 ? -3.679 6.735 3.426 1.00 85.50 87 GLU A O 1
ATOM 671 N N . LEU A 1 88 ? -4.302 5.169 4.900 1.00 86.88 88 LEU A N 1
ATOM 672 C CA . LEU A 1 88 ? -3.559 4.084 4.252 1.00 86.88 88 LEU A CA 1
ATOM 673 C C . LEU A 1 88 ? -4.172 3.718 2.894 1.00 86.88 88 LEU A C 1
ATOM 675 O O . LEU A 1 88 ? -3.431 3.492 1.933 1.00 86.88 88 LEU A O 1
ATOM 679 N N . ALA A 1 89 ? -5.503 3.694 2.802 1.00 88.81 89 ALA A N 1
ATOM 680 C CA . ALA A 1 89 ? -6.234 3.465 1.562 1.00 88.81 89 ALA A CA 1
ATOM 681 C C . ALA A 1 89 ? -5.963 4.575 0.535 1.00 88.81 89 ALA A C 1
ATOM 683 O O . ALA A 1 89 ? -5.663 4.270 -0.622 1.00 88.81 89 ALA A O 1
ATOM 684 N N . ASP A 1 90 ? -5.982 5.840 0.954 1.00 90.38 90 ASP A N 1
ATOM 685 C CA . ASP A 1 90 ? -5.684 6.989 0.095 1.00 90.38 90 ASP A CA 1
ATOM 686 C C . ASP A 1 90 ? -4.234 6.975 -0.391 1.00 90.38 90 ASP A C 1
ATOM 688 O O . ASP A 1 90 ? -3.966 7.196 -1.577 1.00 90.38 90 ASP A O 1
ATOM 692 N N . LYS A 1 91 ? -3.282 6.643 0.489 1.00 91.50 91 LYS A N 1
ATOM 693 C CA . LYS A 1 91 ? -1.870 6.483 0.110 1.00 91.50 91 LYS A CA 1
ATOM 694 C C . LYS A 1 91 ? -1.682 5.356 -0.905 1.00 91.50 91 LYS A C 1
ATOM 696 O O . LYS A 1 91 ? -0.974 5.558 -1.892 1.00 91.50 91 LYS A O 1
ATOM 701 N N . ALA A 1 92 ? -2.329 4.206 -0.702 1.00 92.31 92 ALA A N 1
ATOM 702 C CA . ALA A 1 92 ? -2.289 3.084 -1.642 1.00 92.31 92 ALA A CA 1
ATOM 703 C C . ALA A 1 92 ? -2.959 3.429 -2.988 1.00 92.31 92 ALA A C 1
ATOM 705 O O . ALA A 1 92 ? -2.475 3.041 -4.057 1.00 92.31 92 ALA A O 1
ATOM 706 N N . ALA A 1 93 ? -4.049 4.200 -2.967 1.00 92.25 93 ALA A N 1
ATOM 707 C CA . ALA A 1 93 ? -4.707 4.698 -4.173 1.00 92.25 93 ALA A CA 1
ATOM 708 C C . ALA A 1 93 ? -3.822 5.691 -4.941 1.00 92.25 93 ALA A C 1
ATOM 710 O O . ALA A 1 93 ? -3.724 5.615 -6.170 1.00 92.25 93 ALA A O 1
ATOM 711 N N . ALA A 1 94 ? -3.141 6.597 -4.237 1.00 91.94 94 ALA A N 1
ATOM 712 C CA . ALA A 1 94 ? -2.244 7.585 -4.827 1.00 91.94 94 ALA A CA 1
ATOM 713 C C . ALA A 1 94 ? -1.007 6.938 -5.472 1.00 91.94 94 ALA A C 1
ATOM 715 O O . ALA A 1 94 ? -0.659 7.274 -6.612 1.00 91.94 94 ALA A O 1
ATOM 716 N N . SER A 1 95 ? -0.378 5.970 -4.795 1.00 92.44 95 SER A N 1
ATOM 717 C CA . SER A 1 95 ? 0.739 5.206 -5.366 1.00 92.44 95 SER A CA 1
ATOM 718 C C . SER A 1 95 ? 0.287 4.401 -6.585 1.00 92.44 95 SER A C 1
ATOM 720 O O . SER A 1 95 ? 0.939 4.432 -7.629 1.00 92.44 95 SER A O 1
ATOM 722 N N . THR A 1 96 ? -0.903 3.797 -6.522 1.00 92.50 96 THR A N 1
ATOM 723 C CA . THR A 1 96 ? -1.502 3.078 -7.656 1.00 92.50 96 THR A CA 1
ATOM 724 C C . THR A 1 96 ? -1.788 3.994 -8.842 1.00 92.50 96 THR A C 1
ATOM 726 O O . THR A 1 96 ? -1.534 3.617 -9.985 1.00 92.50 96 THR A O 1
ATOM 729 N N . LYS A 1 97 ? -2.289 5.213 -8.611 1.00 90.62 97 LYS A N 1
ATOM 730 C CA . LYS A 1 97 ? -2.514 6.205 -9.677 1.00 90.62 97 LYS A CA 1
ATOM 731 C C . LYS A 1 97 ? -1.207 6.554 -10.391 1.00 90.62 97 LYS A C 1
ATOM 733 O O . LYS A 1 97 ? -1.193 6.686 -11.613 1.00 90.62 97 LYS A O 1
ATOM 738 N N . THR A 1 98 ? -0.114 6.657 -9.641 1.00 91.19 98 THR A N 1
ATOM 739 C CA . THR A 1 98 ? 1.218 6.930 -10.191 1.00 91.19 98 THR A CA 1
ATOM 740 C C . THR A 1 98 ? 1.758 5.722 -10.963 1.00 91.19 98 THR A C 1
ATOM 742 O O . THR A 1 98 ? 2.183 5.868 -12.111 1.00 91.19 98 THR A O 1
ATOM 745 N N . ALA A 1 99 ? 1.665 4.517 -10.390 1.00 92.88 99 ALA A N 1
ATOM 746 C CA . ALA A 1 99 ? 2.036 3.263 -11.049 1.00 92.88 99 ALA A CA 1
ATOM 747 C C . ALA A 1 99 ? 1.270 3.058 -12.368 1.00 92.88 99 ALA A C 1
ATOM 749 O O . ALA A 1 99 ? 1.872 2.729 -13.390 1.00 92.88 99 ALA A O 1
ATOM 750 N N . ARG A 1 100 ? -0.037 3.359 -12.384 1.00 92.38 100 ARG A N 1
ATOM 751 C CA . ARG A 1 100 ? -0.907 3.294 -13.571 1.00 92.38 100 ARG A CA 1
ATOM 752 C C . ARG A 1 100 ? -0.351 4.095 -14.749 1.00 92.38 100 ARG A C 1
ATOM 754 O O . ARG A 1 100 ? -0.368 3.603 -15.876 1.00 92.38 100 ARG A O 1
ATOM 761 N N . GLY A 1 101 ? 0.157 5.302 -14.496 1.00 91.38 101 GLY A N 1
ATOM 762 C CA . GLY A 1 101 ? 0.743 6.156 -15.534 1.00 91.38 101 GLY A CA 1
ATOM 763 C C . GLY A 1 101 ? 2.031 5.577 -16.129 1.00 91.38 101 GLY A C 1
ATOM 764 O O . GLY A 1 101 ? 2.249 5.661 -17.343 1.00 91.38 101 GLY A O 1
ATOM 765 N N . PHE A 1 102 ? 2.863 4.939 -15.301 1.00 93.62 102 PHE A N 1
ATOM 766 C CA . PHE A 1 102 ? 4.068 4.251 -15.767 1.00 93.62 102 PHE A CA 1
ATOM 767 C C . PHE A 1 102 ? 3.738 2.992 -16.565 1.00 93.62 102 PHE A C 1
ATOM 769 O O . PHE A 1 102 ? 4.270 2.834 -17.661 1.00 93.62 102 PHE A O 1
ATOM 776 N N . ILE A 1 103 ? 2.813 2.155 -16.081 1.00 94.31 103 ILE A N 1
ATOM 777 C CA . ILE A 1 103 ? 2.341 0.969 -16.813 1.00 94.31 103 ILE A CA 1
ATOM 778 C C . ILE A 1 103 ? 1.801 1.394 -18.177 1.00 94.31 103 ILE A C 1
ATOM 780 O O . ILE A 1 103 ? 2.258 0.890 -19.197 1.00 94.31 103 ILE A O 1
ATOM 784 N N . TYR A 1 104 ? 0.916 2.393 -18.221 1.00 93.81 104 TYR A N 1
ATOM 785 C CA . TYR A 1 104 ? 0.402 2.930 -19.480 1.00 93.81 104 TYR A CA 1
ATOM 786 C C . TYR A 1 104 ? 1.518 3.345 -20.446 1.00 93.81 104 TYR A C 1
ATOM 788 O O . TYR A 1 104 ? 1.460 3.023 -21.629 1.00 93.81 104 TYR A O 1
ATOM 796 N N . SER A 1 105 ? 2.534 4.057 -19.952 1.00 92.31 105 SER A N 1
ATOM 797 C CA . SER A 1 105 ? 3.637 4.543 -20.787 1.00 92.31 105 SER A CA 1
ATOM 798 C C . SER A 1 105 ? 4.477 3.397 -21.359 1.00 92.31 105 SER A C 1
ATOM 800 O O . SER A 1 105 ? 4.909 3.481 -22.507 1.00 92.31 105 SER A O 1
ATOM 802 N N . LEU A 1 106 ? 4.678 2.329 -20.581 1.00 93.75 106 LEU A N 1
ATOM 803 C CA . LEU A 1 106 ? 5.412 1.133 -20.999 1.00 93.75 106 LEU A CA 1
ATOM 804 C C . LEU A 1 106 ? 4.614 0.295 -22.010 1.00 93.75 106 LEU A C 1
ATOM 806 O O . LEU A 1 106 ? 5.182 -0.128 -23.016 1.00 93.75 106 LEU A O 1
ATOM 810 N N . LEU A 1 107 ? 3.304 0.123 -21.789 1.00 93.81 107 LEU A N 1
ATOM 811 C CA . LEU A 1 107 ? 2.417 -0.596 -22.711 1.00 93.81 107 LEU A CA 1
ATOM 812 C C . LEU A 1 107 ? 2.226 0.165 -24.026 1.00 93.81 107 LEU A C 1
ATOM 814 O O . LEU A 1 107 ? 2.323 -0.407 -25.101 1.00 93.81 107 LEU A O 1
ATOM 818 N N . ARG A 1 108 ? 1.999 1.484 -23.969 1.00 92.62 108 ARG A N 1
ATOM 819 C CA . ARG A 1 108 ? 1.759 2.312 -25.164 1.00 92.62 108 ARG A CA 1
ATOM 820 C C . ARG A 1 108 ? 2.942 2.345 -26.132 1.00 92.62 108 ARG A C 1
ATOM 822 O O . ARG A 1 108 ? 2.750 2.602 -27.317 1.00 92.62 108 ARG A O 1
ATOM 829 N N . ARG A 1 109 ? 4.163 2.175 -25.624 1.00 91.62 109 ARG A N 1
ATOM 830 C CA . ARG A 1 109 ? 5.387 2.125 -26.436 1.00 91.62 109 ARG A CA 1
ATOM 831 C C . ARG A 1 109 ? 5.684 0.722 -26.973 1.00 91.62 109 ARG A C 1
ATOM 833 O O . ARG A 1 109 ? 6.703 0.549 -27.633 1.00 91.62 109 ARG A O 1
ATOM 840 N N . ASP A 1 110 ? 4.829 -0.258 -26.678 1.00 92.19 110 ASP A N 1
ATOM 841 C CA . ASP A 1 110 ? 5.034 -1.686 -26.941 1.00 92.19 110 ASP A CA 1
ATOM 842 C C . ASP A 1 110 ? 6.345 -2.230 -26.345 1.00 92.19 110 ASP A C 1
ATOM 844 O O . ASP A 1 110 ? 6.896 -3.226 -26.821 1.00 92.19 110 ASP A O 1
ATOM 848 N N . TYR A 1 111 ? 6.874 -1.568 -25.308 1.00 93.56 111 TYR A N 1
ATOM 849 C CA . TYR A 1 111 ? 8.033 -2.080 -24.583 1.00 93.56 111 TYR A CA 1
ATOM 850 C C . TYR A 1 111 ? 7.630 -3.304 -23.769 1.00 93.56 111 TYR A C 1
ATOM 852 O O . TYR A 1 111 ? 8.372 -4.277 -23.730 1.00 93.56 111 TYR A O 1
ATOM 860 N N . LEU A 1 112 ? 6.460 -3.262 -23.129 1.00 93.94 112 LEU A N 1
ATOM 861 C CA . LEU A 1 112 ? 5.928 -4.356 -22.323 1.00 93.94 112 LEU A CA 1
ATOM 862 C C . LEU A 1 112 ? 4.516 -4.715 -22.774 1.00 93.94 112 LEU A C 1
ATOM 864 O O . LEU A 1 112 ? 3.766 -3.839 -23.196 1.00 93.94 112 LEU A O 1
ATOM 868 N N . ASP A 1 113 ? 4.156 -5.978 -22.589 1.00 92.69 113 ASP A N 1
ATOM 869 C CA . ASP A 1 113 ? 2.776 -6.454 -22.611 1.00 92.69 113 ASP A CA 1
ATOM 870 C C . ASP A 1 113 ? 2.291 -6.667 -21.174 1.00 92.69 113 ASP A C 1
ATOM 872 O O . ASP A 1 113 ? 3.038 -7.152 -20.324 1.00 92.69 113 ASP A O 1
ATOM 876 N N . GLY A 1 114 ? 1.047 -6.281 -20.886 1.00 93.19 114 GLY A N 1
ATOM 877 C CA . GLY A 1 114 ? 0.478 -6.316 -19.540 1.00 93.19 114 GLY A CA 1
ATOM 878 C C . GLY A 1 114 ? -0.698 -7.274 -19.442 1.00 93.19 114 GLY A C 1
ATOM 879 O O . GLY A 1 114 ? -1.654 -7.162 -20.217 1.00 93.19 114 GLY A O 1
ATOM 880 N N . TYR A 1 115 ? -0.645 -8.151 -18.445 1.00 93.38 115 TYR A N 1
ATOM 881 C CA . TYR A 1 115 ? -1.698 -9.110 -18.139 1.00 93.38 115 TYR A CA 1
ATOM 882 C C . TYR A 1 115 ? -2.073 -9.030 -16.666 1.00 93.38 115 TYR A C 1
ATOM 884 O O . TYR A 1 115 ? -1.201 -9.065 -15.804 1.00 93.38 115 TYR A O 1
ATOM 892 N N . ARG A 1 116 ? -3.360 -8.929 -16.363 1.00 93.50 116 ARG A N 1
ATOM 893 C CA . ARG A 1 116 ? -3.879 -8.987 -15.001 1.00 93.50 116 ARG A CA 1
ATOM 894 C C . ARG A 1 116 ? -4.147 -10.440 -14.634 1.00 93.50 116 ARG A C 1
ATOM 896 O O . ARG A 1 116 ? -4.864 -11.133 -15.356 1.00 93.50 116 ARG A O 1
ATOM 903 N N . VAL A 1 117 ? -3.611 -10.873 -13.499 1.00 92.50 117 VAL A N 1
ATOM 904 C CA . VAL A 1 117 ? -3.842 -12.216 -12.964 1.00 92.50 117 VAL A CA 1
ATOM 905 C C . VAL A 1 117 ? -5.250 -12.283 -12.382 1.00 92.50 117 VAL A C 1
ATOM 907 O O . VAL A 1 117 ? -5.613 -11.495 -11.506 1.00 92.50 117 VAL A O 1
ATOM 910 N N . THR A 1 118 ? -6.066 -13.217 -12.866 1.00 88.81 118 THR A N 1
ATOM 911 C CA . THR A 1 118 ? -7.449 -13.373 -12.383 1.00 88.81 118 THR A CA 1
ATOM 912 C C . THR A 1 118 ? -7.577 -14.262 -11.153 1.00 88.81 118 THR A C 1
ATOM 914 O O . THR A 1 118 ? -8.578 -14.177 -10.443 1.00 88.81 118 THR A O 1
ATOM 917 N N . ASP A 1 119 ? -6.578 -15.100 -10.887 1.00 85.38 119 ASP A N 1
ATOM 918 C CA . ASP A 1 119 ? -6.653 -16.157 -9.871 1.00 85.38 119 ASP A CA 1
ATOM 919 C C . ASP A 1 119 ? -6.612 -15.605 -8.438 1.00 85.38 119 ASP A C 1
ATOM 921 O O . ASP A 1 119 ? -7.151 -16.211 -7.515 1.00 85.38 119 ASP A O 1
ATOM 925 N N . CYS A 1 120 ? -6.030 -14.418 -8.249 1.00 76.38 120 CYS A N 1
ATOM 926 C CA . CYS A 1 120 ? -5.932 -13.732 -6.960 1.00 76.38 120 CYS A CA 1
ATOM 927 C C . CYS A 1 120 ? -7.139 -12.825 -6.641 1.00 76.38 120 CYS A C 1
ATOM 929 O O . CYS A 1 120 ? -7.130 -12.102 -5.643 1.00 76.38 120 CYS A O 1
ATOM 931 N N . MET A 1 121 ? -8.180 -12.826 -7.480 1.00 82.00 121 MET A N 1
ATOM 932 C CA . MET A 1 121 ? -9.350 -11.959 -7.313 1.00 82.00 121 MET A CA 1
ATOM 933 C C . MET A 1 121 ? -10.315 -12.484 -6.238 1.00 82.00 121 MET A C 1
ATOM 935 O O . MET A 1 121 ? -10.562 -13.690 -6.168 1.00 82.00 121 MET A O 1
ATOM 939 N N . PRO A 1 122 ? -10.936 -11.606 -5.426 1.00 81.19 122 PRO A N 1
ATOM 940 C CA . PRO A 1 122 ? -11.891 -12.043 -4.412 1.00 81.19 122 PRO A CA 1
ATOM 941 C C . PRO A 1 122 ? -13.133 -12.689 -5.040 1.00 81.19 122 PRO A C 1
ATOM 943 O O . PRO A 1 122 ? -13.641 -12.250 -6.078 1.00 81.19 122 PRO A O 1
ATOM 946 N N . ALA A 1 123 ? -13.667 -13.711 -4.367 1.00 78.81 123 ALA A N 1
ATOM 947 C CA . ALA A 1 123 ? -14.915 -14.358 -4.760 1.00 78.81 123 ALA A CA 1
ATOM 948 C C . ALA A 1 123 ? -16.067 -13.335 -4.779 1.00 78.81 123 ALA A C 1
ATOM 950 O O . ALA A 1 123 ? -16.315 -12.648 -3.791 1.00 78.81 123 ALA A O 1
ATOM 951 N N . GLY A 1 124 ? -16.755 -13.206 -5.919 1.00 76.44 124 GLY A N 1
ATOM 952 C CA . GLY A 1 124 ? -17.831 -12.220 -6.108 1.00 76.44 124 GLY A CA 1
ATOM 953 C C . GLY A 1 124 ? -17.368 -10.780 -6.383 1.00 76.44 124 GLY A C 1
ATOM 954 O O . GLY A 1 124 ? -18.210 -9.893 -6.525 1.00 76.44 124 GLY A O 1
ATOM 955 N N . GLY A 1 125 ? -16.057 -10.540 -6.499 1.00 75.25 125 GLY A N 1
ATOM 956 C CA . GLY A 1 125 ? -15.501 -9.234 -6.849 1.00 75.25 125 GLY A CA 1
ATOM 957 C C . GLY A 1 125 ? -15.828 -8.775 -8.271 1.00 75.25 125 GLY A C 1
ATOM 958 O O . GLY A 1 125 ? -16.244 -9.539 -9.149 1.00 75.25 125 GLY A O 1
ATOM 959 N N . SER A 1 126 ? -15.618 -7.488 -8.519 1.00 78.50 126 SER A N 1
ATOM 960 C CA . SER A 1 126 ? -15.736 -6.896 -9.843 1.00 78.50 126 SER A CA 1
ATOM 961 C C . SER A 1 126 ? -14.684 -7.458 -10.803 1.00 78.50 126 SER A C 1
ATOM 963 O O . SER A 1 126 ? -13.482 -7.261 -10.630 1.00 78.50 126 SER A O 1
ATOM 965 N N . ARG A 1 127 ? -15.170 -8.105 -11.868 1.00 80.38 127 ARG A N 1
ATOM 966 C CA . ARG A 1 127 ? -14.399 -8.532 -13.047 1.00 80.38 127 ARG A CA 1
ATOM 967 C C . ARG A 1 127 ? -14.414 -7.491 -14.166 1.00 80.38 127 ARG A C 1
ATOM 969 O O . ARG A 1 127 ? -14.325 -7.831 -15.339 1.00 80.38 127 ARG A O 1
ATOM 976 N N . ALA A 1 128 ? -14.618 -6.221 -13.814 1.00 82.69 128 ALA A N 1
ATOM 977 C CA . ALA A 1 128 ? -14.498 -5.156 -14.795 1.00 82.69 128 ALA A CA 1
ATOM 978 C C . ALA A 1 128 ? -13.063 -5.145 -15.357 1.00 82.69 128 ALA A C 1
ATOM 980 O O . ALA A 1 128 ? -12.115 -5.337 -14.580 1.00 82.69 128 ALA A O 1
ATOM 981 N N . PRO A 1 129 ? -12.904 -4.922 -16.674 1.00 83.56 129 PRO A N 1
ATOM 982 C CA . PRO A 1 129 ? -11.593 -4.879 -17.299 1.00 83.56 129 PRO A CA 1
ATOM 983 C C . PRO A 1 129 ? -10.752 -3.773 -16.666 1.00 83.56 129 PRO A C 1
ATOM 985 O O . PRO A 1 129 ? -11.244 -2.672 -16.393 1.00 83.56 129 PRO A O 1
ATOM 988 N N . MET A 1 130 ? -9.476 -4.061 -16.425 1.00 87.25 130 MET A N 1
ATOM 989 C CA . MET A 1 130 ? -8.571 -3.073 -15.859 1.00 87.25 130 MET A CA 1
ATOM 990 C C . MET A 1 130 ? -8.127 -2.084 -16.936 1.00 87.25 130 MET A C 1
ATOM 992 O O . MET A 1 130 ? -7.595 -2.464 -17.977 1.00 87.25 130 MET A O 1
ATOM 996 N N . LEU A 1 131 ? -8.310 -0.796 -16.653 1.00 89.44 131 LEU A N 1
ATOM 997 C CA . LEU A 1 131 ? -7.929 0.292 -17.545 1.00 89.44 131 LEU A CA 1
ATOM 998 C C . LEU A 1 131 ? -6.724 1.051 -16.985 1.00 89.44 131 LEU A C 1
ATOM 1000 O O . LEU A 1 131 ? -6.741 1.515 -15.841 1.00 89.44 131 LEU A O 1
ATOM 1004 N N . VAL A 1 132 ? -5.699 1.232 -17.816 1.00 89.44 132 VAL A N 1
ATOM 1005 C CA . VAL A 1 132 ? -4.536 2.077 -17.513 1.00 89.44 132 VAL A CA 1
ATOM 1006 C C . VAL A 1 132 ? -4.501 3.291 -18.439 1.00 89.44 132 VAL A C 1
ATOM 1008 O O . VAL A 1 132 ? -4.861 3.205 -19.610 1.00 89.44 132 VAL A O 1
ATOM 1011 N N . TYR A 1 133 ? -4.093 4.444 -17.912 1.00 88.75 133 TYR A N 1
ATOM 1012 C CA . TYR A 1 133 ? -4.091 5.730 -18.615 1.00 88.75 133 TYR A CA 1
ATOM 1013 C C . TYR A 1 133 ? -3.020 6.665 -18.026 1.00 88.75 133 TYR A C 1
ATOM 1015 O O . TYR A 1 133 ? -2.596 6.490 -16.884 1.00 88.75 133 TYR A O 1
ATOM 1023 N N . GLN A 1 134 ? -2.566 7.655 -18.805 1.00 78.88 134 GLN A N 1
ATOM 1024 C CA . GLN A 1 134 ? -1.384 8.485 -18.497 1.00 78.88 134 GLN A CA 1
ATOM 1025 C C . GLN A 1 134 ? -1.595 9.559 -17.409 1.00 78.88 134 GLN A C 1
ATOM 1027 O O . GLN A 1 134 ? -0.633 10.194 -16.988 1.00 78.88 134 GLN A O 1
ATOM 1032 N N . GLY A 1 135 ? -2.829 9.819 -16.973 1.00 69.69 135 GLY A N 1
ATOM 1033 C CA . GLY A 1 135 ? -3.139 10.982 -16.132 1.00 69.69 135 GLY A CA 1
ATOM 1034 C C . GLY A 1 135 ? -4.571 10.984 -15.613 1.00 69.69 135 GLY A C 1
ATOM 1035 O O . GLY A 1 135 ? -5.033 9.966 -15.140 1.00 69.69 135 GLY A O 1
ATOM 1036 N N . MET A 1 136 ? -5.287 12.108 -15.652 1.00 57.72 136 MET A N 1
ATOM 1037 C CA . MET A 1 136 ? -6.738 12.139 -15.372 1.00 57.72 136 MET A CA 1
ATOM 1038 C C . MET A 1 136 ? -7.595 12.083 -16.643 1.00 57.72 136 MET A C 1
ATOM 1040 O O . MET A 1 136 ? -8.812 11.953 -16.563 1.00 57.72 136 MET A O 1
ATOM 1044 N N . GLU A 1 137 ? -6.968 12.153 -17.816 1.00 54.47 137 GLU A N 1
ATOM 1045 C CA . GLU A 1 137 ? -7.662 12.127 -19.098 1.00 54.47 137 GLU A CA 1
ATOM 1046 C C . GLU A 1 137 ? -7.978 10.685 -19.512 1.00 54.47 137 GLU A C 1
ATOM 1048 O O . GLU A 1 137 ? -7.104 9.913 -19.907 1.00 54.47 137 GLU A O 1
ATOM 1053 N N . VAL A 1 138 ? -9.260 10.327 -19.416 1.00 60.66 138 VAL A N 1
ATOM 1054 C CA . VAL A 1 138 ? -9.794 8.977 -19.681 1.00 60.66 138 VAL A CA 1
ATOM 1055 C C . VAL A 1 138 ? -9.881 8.666 -21.187 1.00 60.66 138 VAL A C 1
ATOM 1057 O O . VAL A 1 138 ? -10.087 7.524 -21.584 1.00 60.66 138 VAL A O 1
ATOM 1060 N N . ASN A 1 139 ? -9.660 9.658 -22.055 1.00 66.56 139 ASN A N 1
ATOM 1061 C CA . ASN A 1 139 ? -9.908 9.556 -23.499 1.00 66.56 139 ASN A CA 1
ATOM 1062 C C . ASN A 1 139 ? -8.982 8.572 -24.241 1.00 66.56 139 ASN A C 1
ATOM 1064 O O . ASN A 1 139 ? -9.250 8.228 -25.390 1.00 66.56 139 ASN A O 1
ATOM 1068 N N . ARG A 1 140 ? -7.878 8.134 -23.621 1.00 75.12 140 ARG A N 1
ATOM 1069 C CA . ARG A 1 140 ? -6.927 7.170 -24.198 1.00 75.12 140 ARG A CA 1
ATOM 1070 C C . ARG A 1 140 ? -6.494 6.151 -23.150 1.00 75.12 140 ARG A C 1
ATOM 1072 O O . ARG A 1 140 ? -5.350 6.182 -22.700 1.00 75.12 140 ARG A O 1
ATOM 1079 N N . ALA A 1 141 ? -7.411 5.273 -22.757 1.00 86.75 141 ALA A N 1
ATOM 1080 C CA . ALA A 1 141 ? -7.120 4.147 -21.875 1.00 86.75 141 ALA A CA 1
ATOM 1081 C C . ALA A 1 141 ? -6.673 2.905 -22.665 1.00 86.75 141 ALA A C 1
ATOM 1083 O O . ALA A 1 141 ? -7.167 2.643 -23.760 1.00 86.75 141 ALA A O 1
ATOM 1084 N N . ILE A 1 142 ? -5.752 2.133 -22.092 1.00 89.88 142 ILE A N 1
ATOM 1085 C CA . ILE A 1 142 ? -5.393 0.789 -22.556 1.00 89.88 142 ILE A CA 1
ATOM 1086 C C . ILE A 1 142 ? -6.082 -0.208 -21.630 1.00 89.88 142 ILE A C 1
ATOM 1088 O O . ILE A 1 142 ? -5.999 -0.080 -20.407 1.00 89.88 142 ILE A O 1
ATOM 1092 N N . THR A 1 143 ? -6.762 -1.189 -22.217 1.00 91.50 143 THR A N 1
ATOM 1093 C CA . THR A 1 143 ? -7.328 -2.309 -21.460 1.00 91.50 143 THR A CA 1
ATOM 1094 C C . THR A 1 143 ? -6.246 -3.357 -21.240 1.00 91.50 143 THR A C 1
ATOM 1096 O O . THR A 1 143 ? -5.701 -3.888 -22.207 1.00 91.50 143 THR A O 1
ATOM 1099 N N . VAL A 1 144 ? -5.929 -3.633 -19.977 1.00 92.25 144 VAL A N 1
ATOM 1100 C CA . VAL A 1 144 ? -5.034 -4.725 -19.582 1.00 92.25 144 VAL A CA 1
ATOM 1101 C C . VAL A 1 144 ? -5.797 -6.034 -19.757 1.00 92.25 144 VAL A C 1
ATOM 1103 O O . VAL A 1 144 ? -6.960 -6.129 -19.363 1.00 92.25 144 VAL A O 1
ATOM 1106 N N . ARG A 1 145 ? -5.168 -7.021 -20.398 1.00 91.44 145 ARG A N 1
ATOM 1107 C CA . ARG A 1 145 ? -5.804 -8.313 -20.676 1.00 91.44 145 ARG A CA 1
ATOM 1108 C C . ARG A 1 145 ? -5.850 -9.144 -19.402 1.00 91.44 145 ARG A C 1
ATOM 1110 O O . ARG A 1 145 ? -4.873 -9.167 -18.667 1.00 91.44 145 ARG A O 1
ATOM 1117 N N . ASP A 1 146 ? -6.944 -9.849 -19.176 1.00 92.00 146 ASP A N 1
ATOM 1118 C CA . ASP A 1 146 ? -7.039 -10.815 -18.086 1.00 92.00 146 ASP A CA 1
ATOM 1119 C C . ASP A 1 146 ? -6.419 -12.152 -18.532 1.00 92.00 146 ASP A C 1
ATOM 1121 O O . ASP A 1 146 ? -6.608 -12.569 -19.679 1.00 92.00 146 ASP A O 1
ATOM 1125 N N . ALA A 1 147 ? -5.670 -12.808 -17.647 1.00 90.44 147 ALA A N 1
ATOM 1126 C CA . ALA A 1 147 ? -5.087 -14.130 -17.874 1.00 90.44 147 ALA A CA 1
ATOM 1127 C C . ALA A 1 147 ? -5.020 -14.922 -16.558 1.00 90.44 147 ALA A C 1
ATOM 1129 O O . ALA A 1 147 ? -4.850 -14.335 -15.483 1.00 90.44 147 ALA A O 1
ATOM 1130 N N . SER A 1 148 ? -5.135 -16.249 -16.640 1.00 89.88 148 SER A N 1
ATOM 1131 C CA . SER A 1 148 ? -4.844 -17.114 -15.493 1.00 89.88 148 SER A CA 1
ATOM 1132 C C . SER A 1 148 ? -3.334 -17.272 -15.305 1.00 89.88 148 SER A C 1
ATOM 1134 O O . SER A 1 148 ? -2.545 -17.083 -16.235 1.00 89.88 148 SER A O 1
ATOM 1136 N N . GLU A 1 149 ? -2.907 -17.658 -14.106 1.00 88.50 149 GLU A N 1
ATOM 1137 C CA . GLU A 1 149 ? -1.501 -17.942 -13.809 1.00 88.50 149 GLU A CA 1
ATOM 1138 C C . GLU A 1 149 ? -0.967 -19.092 -14.683 1.00 88.50 149 GLU A C 1
ATOM 1140 O O . GLU A 1 149 ? 0.218 -19.127 -15.014 1.00 88.50 149 GLU A O 1
ATOM 1145 N N . GLN A 1 150 ? -1.841 -20.014 -15.099 1.00 85.81 150 GLN A N 1
ATOM 1146 C CA . GLN A 1 150 ? -1.493 -21.097 -16.016 1.00 85.81 150 GLN A CA 1
ATOM 1147 C C . GLN A 1 150 ? -1.257 -20.581 -17.443 1.00 85.81 150 GLN A C 1
ATOM 1149 O O . GLN A 1 150 ? -0.206 -20.866 -18.011 1.00 85.81 150 GLN A O 1
ATOM 1154 N N . ASP A 1 151 ? -2.159 -19.749 -17.975 1.00 86.75 151 ASP A N 1
ATOM 1155 C CA . ASP A 1 151 ? -1.999 -19.149 -19.312 1.00 86.75 151 ASP A CA 1
ATOM 1156 C C . ASP A 1 151 ? -0.725 -18.299 -19.402 1.00 86.75 151 ASP A C 1
ATOM 1158 O O . ASP A 1 151 ? -0.093 -18.188 -20.455 1.00 86.75 151 ASP A O 1
ATOM 1162 N N . LEU A 1 152 ? -0.356 -17.659 -18.289 1.00 85.75 152 LEU A N 1
ATOM 1163 C CA . LEU A 1 152 ? 0.858 -16.865 -18.204 1.00 85.75 152 LEU A CA 1
ATOM 1164 C C . LEU A 1 152 ? 2.104 -17.737 -18.234 1.00 85.75 152 LEU A C 1
ATOM 1166 O O . LEU A 1 152 ? 3.033 -17.366 -18.944 1.00 85.75 152 LEU A O 1
ATOM 1170 N N . LYS A 1 153 ? 2.120 -18.876 -17.526 1.00 84.12 153 LYS A N 1
ATOM 1171 C CA . LYS A 1 153 ? 3.243 -19.833 -17.533 1.00 84.12 153 LYS A CA 1
ATOM 1172 C C . LYS A 1 153 ? 3.561 -20.329 -18.935 1.00 84.12 153 LYS A C 1
ATOM 1174 O O . LYS A 1 153 ? 4.726 -20.296 -19.319 1.00 84.12 153 LYS A O 1
ATOM 1179 N N . ASP A 1 154 ? 2.535 -20.681 -19.699 1.00 80.94 154 ASP A N 1
ATOM 1180 C CA . ASP A 1 154 ? 2.690 -21.168 -21.072 1.00 80.94 154 ASP A CA 1
ATOM 1181 C C . ASP A 1 154 ? 3.319 -20.093 -21.984 1.00 80.94 154 ASP A C 1
ATOM 1183 O O . ASP A 1 154 ? 4.073 -20.395 -22.903 1.00 80.94 154 ASP A O 1
ATOM 1187 N N . ARG A 1 155 ? 3.089 -18.808 -21.682 1.00 76.69 155 ARG A N 1
ATOM 1188 C CA . ARG A 1 155 ? 3.654 -17.659 -22.412 1.00 76.69 155 ARG A CA 1
ATOM 1189 C C . ARG A 1 155 ? 5.044 -17.227 -21.937 1.00 76.69 155 ARG A C 1
ATOM 1191 O O . ARG A 1 155 ? 5.704 -16.444 -22.623 1.00 76.69 155 ARG A O 1
ATOM 1198 N N . ILE A 1 156 ? 5.516 -17.697 -20.777 1.00 74.56 156 ILE A N 1
ATOM 1199 C CA . ILE A 1 156 ? 6.864 -17.362 -20.275 1.00 74.56 156 ILE A CA 1
ATOM 1200 C C . ILE A 1 156 ? 7.928 -17.849 -21.259 1.00 74.56 156 ILE A C 1
ATOM 1202 O O . ILE A 1 156 ? 8.928 -17.154 -21.453 1.00 74.56 156 ILE A O 1
ATOM 1206 N N . GLU A 1 157 ? 7.685 -18.991 -21.904 1.00 63.28 157 GLU A N 1
ATOM 1207 C CA . GLU A 1 157 ? 8.597 -19.608 -22.869 1.00 63.28 157 GLU A CA 1
ATOM 1208 C C . GLU A 1 157 ? 8.854 -18.724 -24.106 1.00 63.28 157 GLU A C 1
ATOM 1210 O O . GLU A 1 157 ? 9.923 -18.813 -24.707 1.00 63.28 157 GLU A O 1
ATOM 1215 N N . GLU A 1 158 ? 7.939 -17.805 -24.442 1.00 62.97 158 GLU A N 1
ATOM 1216 C CA . GLU A 1 158 ? 8.010 -16.974 -25.656 1.00 62.97 158 GLU A CA 1
ATOM 1217 C C . GLU A 1 158 ? 8.687 -15.603 -25.455 1.00 62.97 158 GLU A C 1
ATOM 1219 O O . GLU A 1 158 ? 9.160 -15.001 -26.419 1.00 62.97 158 GLU A O 1
ATOM 1224 N N . GLY A 1 159 ? 8.759 -15.079 -24.224 1.00 63.94 159 GLY A N 1
ATOM 1225 C CA . GLY A 1 159 ? 9.207 -13.691 -24.006 1.00 63.94 159 GLY A CA 1
ATOM 1226 C C . GLY A 1 159 ? 9.752 -13.340 -22.621 1.00 63.94 159 GLY A C 1
ATOM 1227 O O . GLY A 1 159 ? 10.405 -12.305 -22.470 1.00 63.94 159 GLY A O 1
ATOM 1228 N N . GLY A 1 160 ? 9.566 -14.199 -21.618 1.00 80.75 160 GLY A N 1
ATOM 1229 C CA . GLY A 1 160 ? 10.016 -13.968 -20.245 1.00 80.75 160 GLY A CA 1
ATOM 1230 C C . GLY A 1 160 ? 9.239 -12.877 -19.490 1.00 80.75 160 GLY A C 1
ATOM 1231 O O . GLY A 1 160 ? 8.868 -11.829 -20.026 1.00 80.75 160 GLY A O 1
ATOM 1232 N N . ILE A 1 161 ? 9.021 -13.113 -18.194 1.00 88.19 161 ILE A N 1
ATOM 1233 C CA . ILE A 1 161 ? 8.434 -12.127 -17.278 1.00 88.19 161 ILE A CA 1
ATOM 1234 C C . ILE A 1 161 ? 9.492 -11.079 -16.930 1.00 88.19 161 ILE A C 1
ATOM 1236 O O . ILE A 1 161 ? 10.593 -11.415 -16.498 1.00 88.19 161 ILE A O 1
ATOM 1240 N N . VAL A 1 162 ? 9.141 -9.804 -17.093 1.00 90.56 162 VAL A N 1
ATOM 1241 C CA . VAL A 1 162 ? 9.991 -8.667 -16.714 1.00 90.56 162 VAL A CA 1
ATOM 1242 C C . VAL A 1 162 ? 9.717 -8.251 -15.271 1.00 90.56 162 VAL A C 1
ATOM 1244 O O . VAL A 1 162 ? 10.657 -8.014 -14.514 1.00 90.56 162 VAL A O 1
ATOM 1247 N N . ALA A 1 163 ? 8.443 -8.163 -14.878 1.00 93.06 163 ALA A N 1
ATOM 1248 C CA . ALA A 1 163 ? 8.040 -7.839 -13.511 1.00 93.06 163 ALA A CA 1
ATOM 1249 C C . ALA A 1 163 ? 6.620 -8.307 -13.192 1.00 93.06 163 ALA A C 1
ATOM 1251 O O . ALA A 1 163 ? 5.801 -8.518 -14.086 1.00 93.06 163 ALA A O 1
ATOM 1252 N N . ARG A 1 164 ? 6.329 -8.385 -11.894 1.00 94.12 164 ARG A N 1
ATOM 1253 C CA . ARG A 1 164 ? 4.980 -8.457 -11.330 1.00 94.12 164 ARG A CA 1
ATOM 1254 C C . ARG A 1 164 ? 4.750 -7.183 -10.532 1.00 94.12 164 ARG A C 1
ATOM 1256 O O . ARG A 1 164 ? 5.614 -6.801 -9.745 1.00 94.12 164 ARG A O 1
ATOM 1263 N N . VAL A 1 165 ? 3.643 -6.504 -10.798 1.00 95.25 165 VAL A N 1
ATOM 1264 C CA . VAL A 1 165 ? 3.311 -5.203 -10.215 1.00 95.25 165 VAL A CA 1
ATOM 1265 C C . VAL A 1 165 ? 1.903 -5.240 -9.648 1.00 95.25 165 VAL A C 1
ATOM 1267 O O . VAL A 1 165 ? 1.002 -5.839 -10.223 1.00 95.25 165 VAL A O 1
ATOM 1270 N N . HIS A 1 166 ? 1.708 -4.551 -8.539 1.00 94.88 166 HIS A N 1
ATOM 1271 C CA . HIS A 1 166 ? 0.501 -4.559 -7.745 1.00 94.88 166 HIS A CA 1
ATOM 1272 C C . HIS A 1 166 ? -0.229 -3.224 -7.863 1.00 94.88 166 HIS A C 1
ATOM 1274 O O . HIS A 1 166 ? 0.353 -2.150 -7.685 1.00 94.88 166 HIS A O 1
ATOM 1280 N N . MET A 1 167 ? -1.529 -3.284 -8.133 1.00 92.88 167 MET A N 1
ATOM 1281 C CA . MET A 1 167 ? -2.402 -2.116 -8.176 1.00 92.88 167 MET A CA 1
ATOM 1282 C C . MET A 1 167 ? -3.513 -2.254 -7.145 1.00 92.88 167 MET A C 1
ATOM 1284 O O . MET A 1 167 ? -4.321 -3.177 -7.196 1.00 92.88 167 MET A O 1
ATOM 1288 N N . TYR A 1 168 ? -3.572 -1.307 -6.216 1.00 94.06 168 TYR A N 1
ATOM 1289 C CA . TYR A 1 168 ? -4.617 -1.263 -5.207 1.00 94.06 168 TYR A CA 1
ATOM 1290 C C . TYR A 1 168 ? -5.938 -0.741 -5.789 1.00 94.06 168 TYR A C 1
ATOM 1292 O O . TYR A 1 168 ? -5.975 0.253 -6.524 1.00 94.06 168 TYR A O 1
ATOM 1300 N N . ARG A 1 169 ? -7.045 -1.370 -5.392 1.00 90.69 169 ARG A N 1
ATOM 1301 C CA . ARG A 1 169 ? -8.401 -0.858 -5.602 1.00 90.69 169 ARG A CA 1
ATOM 1302 C C . ARG A 1 169 ? -9.327 -1.251 -4.456 1.00 90.69 169 ARG A C 1
ATOM 1304 O O . ARG A 1 169 ? -9.167 -2.298 -3.827 1.00 90.69 169 ARG A O 1
ATOM 1311 N N . PHE A 1 170 ? -10.347 -0.435 -4.237 1.00 89.75 170 PHE A N 1
ATOM 1312 C CA . PHE A 1 170 ? -11.507 -0.840 -3.455 1.00 89.75 170 PHE A CA 1
ATOM 1313 C C . PHE A 1 170 ? -12.510 -1.520 -4.395 1.00 89.75 170 PHE A C 1
ATOM 1315 O O . PHE A 1 170 ? -12.886 -0.952 -5.420 1.00 89.75 170 PHE A O 1
ATOM 1322 N N . ASP A 1 171 ? -12.875 -2.766 -4.103 1.00 87.31 171 ASP A N 1
ATOM 1323 C CA . ASP A 1 171 ? -13.867 -3.501 -4.879 1.00 87.31 171 ASP A CA 1
ATOM 1324 C C . ASP A 1 171 ? -15.254 -3.237 -4.293 1.00 87.31 171 ASP A C 1
ATOM 1326 O O . ASP A 1 171 ? -15.621 -3.824 -3.279 1.00 87.31 171 ASP A O 1
ATOM 1330 N N . ASP A 1 172 ? -16.032 -2.362 -4.932 1.00 85.94 172 ASP A N 1
ATOM 1331 C CA . ASP A 1 172 ? -17.366 -1.973 -4.451 1.00 85.94 172 ASP A CA 1
ATOM 1332 C C . ASP A 1 172 ? -18.335 -3.158 -4.320 1.00 85.94 172 ASP A C 1
ATOM 1334 O O . ASP A 1 172 ? -19.229 -3.138 -3.471 1.00 85.94 172 ASP A O 1
ATOM 1338 N N . LYS A 1 173 ? -18.170 -4.204 -5.146 1.00 87.19 173 LYS A N 1
ATOM 1339 C CA . LYS A 1 173 ? -19.042 -5.388 -5.117 1.00 87.19 173 LYS A CA 1
ATOM 1340 C C . LYS A 1 173 ? -18.708 -6.287 -3.941 1.00 87.19 173 LYS A C 1
ATOM 1342 O O . LYS A 1 173 ? -19.611 -6.720 -3.231 1.00 87.19 173 LYS A O 1
ATOM 1347 N N . ALA A 1 174 ? -17.420 -6.546 -3.729 1.00 85.50 174 ALA A N 1
ATOM 1348 C CA . ALA A 1 174 ? -16.964 -7.328 -2.586 1.00 85.50 174 ALA A CA 1
ATOM 1349 C C . ALA A 1 174 ? -16.926 -6.506 -1.283 1.00 85.50 174 ALA A C 1
ATOM 1351 O O . ALA A 1 174 ? -16.823 -7.090 -0.208 1.00 85.50 174 ALA A O 1
ATOM 1352 N N . ARG A 1 175 ? -17.018 -5.169 -1.370 1.00 85.50 175 ARG A N 1
ATOM 1353 C CA . ARG A 1 175 ? -16.802 -4.199 -0.282 1.00 85.50 175 ARG A CA 1
ATOM 1354 C C . ARG A 1 175 ? -15.476 -4.421 0.446 1.00 85.50 175 ARG A C 1
ATOM 1356 O O . ARG A 1 175 ? -15.402 -4.347 1.671 1.00 85.50 175 ARG A O 1
ATOM 1363 N N . THR A 1 176 ? -14.424 -4.726 -0.310 1.00 87.88 176 THR A N 1
ATOM 1364 C CA . THR A 1 176 ? -13.108 -5.054 0.243 1.00 87.88 176 THR A CA 1
ATOM 1365 C C . THR A 1 176 ? -11.982 -4.325 -0.469 1.00 87.88 176 THR A C 1
ATOM 1367 O O . THR A 1 176 ? -12.034 -4.008 -1.656 1.00 87.88 176 THR A O 1
ATOM 1370 N N . HIS A 1 177 ? -10.924 -4.071 0.294 1.00 89.88 177 HIS A N 1
ATOM 1371 C CA . HIS A 1 177 ? -9.667 -3.563 -0.226 1.00 89.88 177 HIS A CA 1
ATOM 1372 C C . HIS A 1 177 ? -8.894 -4.703 -0.883 1.00 89.88 177 HIS A C 1
ATOM 1374 O O . HIS A 1 177 ? -8.603 -5.720 -0.249 1.00 89.88 177 HIS A O 1
ATOM 1380 N N . THR A 1 178 ? -8.542 -4.520 -2.146 1.00 91.12 178 THR A N 1
ATOM 1381 C CA . THR A 1 178 ? -7.936 -5.558 -2.978 1.00 91.12 178 THR A CA 1
ATOM 1382 C C . THR A 1 178 ? -6.711 -5.016 -3.686 1.00 91.12 178 THR A C 1
ATOM 1384 O O . THR A 1 178 ? -6.575 -3.810 -3.911 1.00 91.12 178 THR A O 1
ATOM 1387 N N . VAL A 1 179 ? -5.814 -5.926 -4.029 1.00 92.44 179 VAL A N 1
ATOM 1388 C CA . VAL A 1 179 ? -4.660 -5.639 -4.862 1.00 92.44 179 VAL A CA 1
ATOM 1389 C C . VAL A 1 179 ? -4.736 -6.569 -6.053 1.00 92.44 179 VAL A C 1
ATOM 1391 O O . VAL A 1 179 ? -4.740 -7.786 -5.896 1.00 92.44 179 VAL A O 1
ATOM 1394 N N . ASP A 1 180 ? -4.831 -5.979 -7.232 1.00 92.38 180 ASP A N 1
ATOM 1395 C CA . ASP A 1 180 ? -4.722 -6.710 -8.479 1.00 92.38 180 ASP A CA 1
ATOM 1396 C C . ASP A 1 180 ? -3.244 -6.881 -8.822 1.00 92.38 180 ASP A C 1
ATOM 1398 O O . ASP A 1 180 ? -2.459 -5.932 -8.724 1.00 92.38 180 ASP A O 1
ATOM 1402 N N . GLU A 1 181 ? -2.880 -8.075 -9.265 1.00 94.31 181 GLU A N 1
ATOM 1403 C CA . GLU A 1 181 ? -1.544 -8.367 -9.756 1.00 94.31 181 GLU A CA 1
ATOM 1404 C C . GLU A 1 181 ? -1.501 -8.244 -11.281 1.00 94.31 181 GLU A C 1
ATOM 1406 O O . GLU A 1 181 ? -2.361 -8.764 -11.995 1.00 94.31 181 GLU A O 1
ATOM 1411 N N . ILE A 1 182 ? -0.491 -7.540 -11.781 1.00 94.44 182 ILE A N 1
ATOM 1412 C CA . ILE A 1 182 ? -0.232 -7.321 -13.198 1.00 94.44 182 ILE A CA 1
ATOM 1413 C C . ILE A 1 182 ? 1.136 -7.895 -13.524 1.00 94.44 182 ILE A C 1
ATOM 1415 O O . ILE A 1 182 ? 2.166 -7.419 -13.040 1.00 94.44 182 ILE A O 1
ATOM 1419 N N . VAL A 1 183 ? 1.151 -8.887 -14.399 1.00 94.31 183 VAL A N 1
ATOM 1420 C CA . VAL A 1 183 ? 2.365 -9.443 -14.975 1.00 94.31 183 VAL A CA 1
ATOM 1421 C C . VAL A 1 183 ? 2.737 -8.634 -16.208 1.00 94.31 183 VAL A C 1
ATOM 1423 O O . VAL A 1 183 ? 1.944 -8.468 -17.136 1.00 94.31 183 VAL A O 1
ATOM 1426 N N . LEU A 1 184 ? 3.962 -8.118 -16.200 1.00 94.50 184 LEU A N 1
ATOM 1427 C CA . LEU A 1 184 ? 4.557 -7.390 -17.307 1.00 94.50 184 LEU A CA 1
ATOM 1428 C C . LEU A 1 184 ? 5.545 -8.302 -18.030 1.00 94.50 184 LEU A C 1
ATOM 1430 O O . LEU A 1 184 ? 6.553 -8.729 -17.460 1.00 94.50 184 LEU A O 1
ATOM 1434 N N . MET A 1 185 ? 5.258 -8.581 -19.292 1.00 93.00 185 MET A N 1
ATOM 1435 C CA . MET A 1 185 ? 6.080 -9.389 -20.189 1.00 93.00 185 MET A CA 1
ATOM 1436 C C . MET A 1 185 ? 6.813 -8.511 -21.199 1.00 93.00 185 MET A C 1
ATOM 1438 O O . MET A 1 185 ? 6.405 -7.374 -21.442 1.00 93.00 185 MET A O 1
ATOM 1442 N N . LYS A 1 186 ? 7.890 -9.023 -21.805 1.00 92.00 186 LYS A N 1
ATOM 1443 C CA . LYS A 1 186 ? 8.565 -8.307 -22.897 1.00 92.00 186 LYS A CA 1
ATOM 1444 C C . LYS A 1 186 ? 7.618 -8.156 -24.085 1.00 92.00 186 LYS A C 1
ATOM 1446 O O . LYS A 1 186 ? 7.093 -9.149 -24.575 1.00 92.00 186 LYS A O 1
ATOM 1451 N N . GLY A 1 187 ? 7.430 -6.920 -24.534 1.00 90.62 187 GLY A N 1
ATOM 1452 C CA . GLY A 1 187 ? 6.674 -6.616 -25.743 1.00 90.62 187 GLY A CA 1
ATOM 1453 C C . GLY A 1 187 ? 7.540 -6.702 -27.001 1.00 90.62 187 GLY A C 1
ATOM 1454 O O . GLY A 1 187 ? 8.759 -6.882 -26.948 1.00 90.62 187 GLY A O 1
ATOM 1455 N N . SER A 1 188 ? 6.903 -6.505 -28.155 1.00 89.94 188 SER A N 1
ATOM 1456 C CA . SER A 1 188 ? 7.561 -6.564 -29.471 1.00 89.94 188 SER A CA 1
ATOM 1457 C C . SER A 1 188 ? 8.682 -5.535 -29.675 1.00 89.94 188 SER A C 1
ATOM 1459 O O . SER A 1 188 ? 9.604 -5.783 -30.451 1.00 89.94 188 SER A O 1
ATOM 1461 N N . LYS A 1 189 ? 8.627 -4.389 -28.981 1.00 91.94 189 LYS A N 1
ATOM 1462 C CA . LYS A 1 189 ? 9.627 -3.311 -29.055 1.00 91.94 189 LYS A CA 1
ATOM 1463 C C . LYS A 1 189 ? 10.443 -3.192 -27.771 1.00 91.94 189 LYS A C 1
ATOM 1465 O O . LYS A 1 189 ? 10.920 -2.104 -27.450 1.00 91.94 189 LYS A O 1
ATOM 1470 N N . PHE A 1 190 ? 10.582 -4.277 -27.009 1.00 91.50 190 PHE A N 1
ATOM 1471 C CA . PHE A 1 190 ? 11.383 -4.257 -25.789 1.00 91.50 190 PHE A CA 1
ATOM 1472 C C . PHE A 1 190 ? 12.811 -3.763 -26.101 1.00 91.50 190 PHE A C 1
ATOM 1474 O O . PHE A 1 190 ? 13.483 -4.341 -26.961 1.00 91.50 190 PHE A O 1
ATOM 1481 N N . PRO A 1 191 ? 13.287 -2.685 -25.448 1.00 91.62 191 PRO A N 1
ATOM 1482 C CA . PRO A 1 191 ? 14.540 -2.055 -25.830 1.00 91.62 191 PRO A CA 1
ATOM 1483 C C . PRO A 1 191 ? 15.735 -2.956 -25.519 1.00 91.62 191 PRO A C 1
ATOM 1485 O O . PRO A 1 191 ? 15.802 -3.602 -24.471 1.00 91.62 191 PRO A O 1
ATOM 1488 N N . ALA A 1 192 ? 16.712 -2.968 -26.426 1.00 89.75 192 ALA A N 1
ATOM 1489 C CA . ALA A 1 192 ? 17.957 -3.694 -26.220 1.00 89.75 192 ALA A CA 1
ATOM 1490 C C . ALA A 1 192 ? 18.730 -3.107 -25.033 1.00 89.75 192 ALA A C 1
ATOM 1492 O O . ALA A 1 192 ? 18.850 -1.890 -24.899 1.00 89.75 192 ALA A O 1
ATOM 1493 N N . ILE A 1 193 ? 19.277 -3.981 -24.187 1.00 88.12 193 ILE A N 1
ATOM 1494 C CA . ILE A 1 193 ? 20.067 -3.572 -23.025 1.00 88.12 193 ILE A CA 1
ATOM 1495 C C . ILE A 1 193 ? 21.311 -2.824 -23.506 1.00 88.12 193 ILE A C 1
ATOM 1497 O O . ILE A 1 193 ? 22.159 -3.392 -24.196 1.00 88.12 193 ILE A O 1
ATOM 1501 N N . LEU A 1 194 ? 21.423 -1.552 -23.126 1.00 87.81 194 LEU A N 1
ATOM 1502 C CA . LEU A 1 194 ? 22.603 -0.734 -23.391 1.00 87.81 194 LEU A CA 1
ATOM 1503 C C . LEU A 1 194 ? 23.543 -0.765 -22.188 1.00 87.81 194 LEU A C 1
ATOM 1505 O O . LEU A 1 194 ? 23.106 -0.796 -21.036 1.00 87.81 194 LEU A O 1
ATOM 1509 N N . LYS A 1 195 ? 24.850 -0.735 -22.463 1.00 88.31 195 LYS A N 1
ATOM 1510 C CA . LYS A 1 195 ? 25.856 -0.555 -21.414 1.00 88.31 195 LYS A CA 1
ATOM 1511 C C . LYS A 1 195 ? 25.705 0.838 -20.790 1.00 88.31 195 LYS A C 1
ATOM 1513 O O . LYS A 1 195 ? 25.397 1.776 -21.530 1.00 88.31 195 LYS A O 1
ATOM 1518 N N . PRO A 1 196 ? 25.935 0.983 -19.474 1.00 87.94 196 PRO A N 1
ATOM 1519 C CA . PRO A 1 196 ? 26.003 2.289 -18.838 1.00 87.94 196 PRO A CA 1
ATOM 1520 C C . PRO A 1 196 ? 26.982 3.222 -19.558 1.00 87.94 196 PRO A C 1
ATOM 1522 O O . PRO A 1 196 ? 28.009 2.790 -20.085 1.00 87.94 196 PRO A O 1
ATOM 1525 N N . PHE A 1 197 ? 26.635 4.506 -19.614 1.00 89.62 197 PHE A N 1
ATOM 1526 C CA . PHE A 1 197 ? 27.537 5.525 -20.133 1.00 89.62 197 PHE A CA 1
ATOM 1527 C C . PHE A 1 197 ? 28.603 5.839 -19.079 1.00 89.62 197 PHE A C 1
ATOM 1529 O O . PHE A 1 197 ? 28.363 6.628 -18.167 1.00 89.62 197 PHE A O 1
ATOM 1536 N N . ASP A 1 198 ? 29.764 5.202 -19.228 1.00 90.56 198 ASP A N 1
ATOM 1537 C CA . ASP A 1 198 ? 30.895 5.295 -18.296 1.00 90.56 198 ASP A CA 1
ATOM 1538 C C . ASP A 1 198 ? 32.075 6.110 -18.872 1.00 90.56 198 ASP A C 1
ATOM 1540 O O . ASP A 1 198 ? 33.167 6.119 -18.303 1.00 90.56 198 ASP A O 1
ATOM 1544 N N . GLU A 1 199 ? 31.889 6.790 -20.014 1.00 89.88 199 GLU A N 1
ATOM 1545 C CA . GLU A 1 199 ? 32.929 7.655 -20.588 1.00 89.88 199 GLU A CA 1
ATOM 1546 C C . GLU A 1 199 ? 33.176 8.860 -19.652 1.00 89.88 199 GLU A C 1
ATOM 1548 O O . GLU A 1 199 ? 32.241 9.628 -19.394 1.00 89.88 199 GLU A O 1
ATOM 1553 N N . PRO A 1 200 ? 34.409 9.068 -19.147 1.00 90.00 200 PRO A N 1
ATOM 1554 C CA . PRO A 1 200 ? 34.705 10.172 -18.239 1.00 90.00 200 PRO A 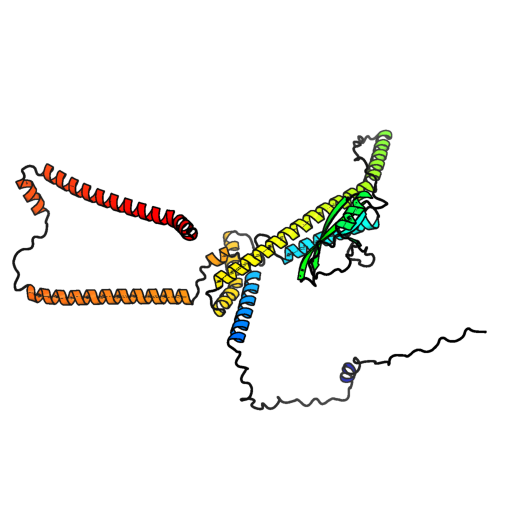CA 1
ATOM 1555 C C . PRO A 1 200 ? 34.537 11.523 -18.940 1.00 90.00 200 PRO A C 1
ATOM 1557 O O . PRO A 1 200 ? 34.860 11.660 -20.121 1.00 90.00 200 PRO A O 1
ATOM 1560 N N . GLU A 1 201 ? 34.056 12.527 -18.202 1.00 91.38 201 GLU A N 1
ATOM 1561 C CA . GLU A 1 201 ? 33.924 13.889 -18.726 1.00 91.38 201 GLU A CA 1
ATOM 1562 C C . GLU A 1 201 ? 35.311 14.429 -19.129 1.00 91.38 201 GLU A C 1
ATOM 1564 O O . GLU A 1 201 ? 36.234 14.427 -18.305 1.00 91.38 201 GLU A O 1
ATOM 1569 N N . PRO A 1 202 ? 35.499 14.873 -20.386 1.00 89.19 202 PRO A N 1
ATOM 1570 C CA . PRO A 1 202 ? 36.769 15.430 -20.822 1.00 89.19 202 PRO A CA 1
ATOM 1571 C C . PRO A 1 202 ? 37.036 16.770 -20.126 1.00 89.19 202 PRO A C 1
ATOM 1573 O O . PRO A 1 202 ? 36.133 17.580 -19.917 1.00 89.19 202 PRO A O 1
ATOM 1576 N N . VAL A 1 203 ? 38.304 17.031 -19.799 1.00 85.75 203 VAL A N 1
ATOM 1577 C CA . VAL A 1 203 ? 38.721 18.288 -19.161 1.00 85.75 203 VAL A CA 1
ATOM 1578 C C . VAL A 1 203 ? 38.381 19.473 -20.071 1.00 85.75 203 VAL A C 1
ATOM 1580 O O . VAL A 1 203 ? 38.839 19.543 -21.213 1.00 85.75 203 VAL A O 1
ATOM 1583 N N . LYS A 1 204 ? 37.605 20.430 -19.550 1.00 77.44 204 LYS A N 1
ATOM 1584 C CA . LYS A 1 204 ? 37.275 21.678 -20.251 1.00 77.44 204 LYS A CA 1
ATOM 1585 C C . LYS A 1 204 ? 38.521 22.554 -20.379 1.00 77.44 204 LYS A C 1
ATOM 1587 O O . LYS A 1 204 ? 38.950 23.177 -19.413 1.00 77.44 204 LYS A O 1
ATOM 1592 N N . GLY A 1 205 ? 39.092 22.593 -21.578 1.00 80.12 205 GLY A N 1
ATOM 1593 C CA . GLY A 1 205 ? 40.144 23.534 -21.965 1.00 80.12 205 GLY A CA 1
ATOM 1594 C C . GLY A 1 205 ? 39.592 24.667 -22.833 1.00 80.12 205 GLY A C 1
ATOM 1595 O O . GLY A 1 205 ? 38.553 24.509 -23.469 1.00 80.12 205 GLY A O 1
ATOM 1596 N N . SER A 1 206 ? 40.306 25.793 -22.890 1.00 81.56 206 SER A N 1
ATOM 1597 C CA . SER A 1 206 ? 39.999 26.925 -23.782 1.00 81.56 206 SER A CA 1
ATOM 1598 C C . SER A 1 206 ? 40.313 26.650 -25.256 1.00 81.56 206 SER A C 1
ATOM 1600 O O . SER A 1 206 ? 39.892 27.402 -26.133 1.00 81.56 206 SER A O 1
ATOM 1602 N N . ASP A 1 207 ? 41.064 25.585 -25.539 1.00 90.31 207 ASP A N 1
ATOM 1603 C CA . ASP A 1 207 ? 41.488 25.245 -26.892 1.00 90.31 207 ASP A CA 1
ATOM 1604 C C . ASP A 1 207 ? 40.331 24.648 -27.697 1.00 90.31 207 ASP A C 1
ATOM 1606 O O . ASP A 1 207 ? 39.560 23.820 -27.203 1.00 90.31 207 ASP A O 1
ATOM 1610 N N . ARG A 1 208 ? 40.253 24.999 -28.987 1.00 87.00 208 ARG A N 1
ATOM 1611 C CA . ARG A 1 208 ? 39.191 24.536 -29.898 1.00 87.00 208 ARG A CA 1
ATOM 1612 C C . ARG A 1 208 ? 39.042 23.010 -29.923 1.00 87.00 208 ARG A C 1
ATOM 1614 O O . ARG A 1 208 ? 37.926 22.513 -29.998 1.00 87.00 208 ARG A O 1
ATOM 1621 N N . ALA A 1 209 ? 40.145 22.266 -29.838 1.00 89.00 209 ALA A N 1
ATOM 1622 C CA . ALA A 1 209 ? 40.116 20.803 -29.811 1.00 89.00 209 ALA A CA 1
ATOM 1623 C C . ALA A 1 209 ? 39.486 20.241 -28.523 1.00 89.00 209 ALA A C 1
ATOM 1625 O O . ALA A 1 209 ? 38.791 19.228 -28.571 1.00 89.00 209 ALA A O 1
ATOM 1626 N N . SER A 1 210 ? 39.700 20.901 -27.382 1.00 87.75 210 SER A N 1
ATOM 1627 C CA . SER A 1 210 ? 39.113 20.514 -26.094 1.00 87.75 210 SER A CA 1
ATOM 1628 C C . SER A 1 210 ? 37.614 20.807 -26.052 1.00 87.75 210 SER A C 1
ATOM 1630 O O . SER A 1 210 ? 36.853 19.985 -25.547 1.00 87.75 210 SER A O 1
ATOM 1632 N N . LEU A 1 211 ? 37.184 21.923 -26.652 1.00 87.38 211 LEU A N 1
ATOM 1633 C CA . LEU A 1 211 ? 35.764 22.243 -26.831 1.00 87.38 211 LEU A CA 1
ATOM 1634 C C . LEU A 1 211 ? 35.053 21.202 -27.709 1.00 87.38 211 LEU A C 1
ATOM 1636 O O . LEU A 1 211 ? 34.036 20.663 -27.291 1.00 87.38 211 LEU A O 1
ATOM 1640 N N . ILE A 1 212 ? 35.634 20.831 -28.859 1.00 91.38 212 ILE A N 1
ATOM 1641 C CA . ILE A 1 212 ? 35.061 19.803 -29.751 1.00 91.38 212 ILE A CA 1
ATOM 1642 C C . ILE A 1 212 ? 34.896 18.460 -29.024 1.00 91.38 212 ILE A C 1
ATOM 1644 O O . ILE A 1 212 ? 33.828 17.861 -29.081 1.00 91.38 212 ILE A O 1
ATOM 1648 N N . ARG A 1 213 ? 35.918 18.002 -28.285 1.00 90.69 213 ARG A N 1
ATOM 1649 C CA . ARG A 1 213 ? 35.835 16.745 -27.514 1.00 90.69 213 ARG A CA 1
ATOM 1650 C C . ARG A 1 213 ? 34.753 16.786 -26.437 1.00 90.69 213 ARG A C 1
ATOM 1652 O O . ARG A 1 213 ? 34.103 15.774 -26.187 1.00 90.69 213 ARG A O 1
ATOM 1659 N N . HIS A 1 214 ? 34.583 17.932 -25.781 1.00 91.81 214 HIS A N 1
ATOM 1660 C CA . HIS A 1 214 ? 33.527 18.116 -24.793 1.00 91.81 214 HIS A CA 1
ATOM 1661 C C . HIS A 1 214 ? 32.138 18.073 -25.440 1.00 91.81 214 HIS A C 1
ATOM 1663 O O . HIS A 1 214 ? 31.253 17.397 -24.918 1.00 91.81 214 HIS A O 1
ATOM 1669 N N . ASP A 1 215 ? 31.954 18.730 -26.585 1.00 92.69 215 ASP A N 1
ATOM 1670 C CA . ASP A 1 215 ? 30.681 18.730 -27.310 1.00 92.69 215 ASP A CA 1
ATOM 1671 C C . ASP A 1 215 ? 30.318 17.326 -27.823 1.00 92.69 215 ASP A C 1
ATOM 1673 O O . ASP A 1 215 ? 29.186 16.880 -27.639 1.00 92.69 215 ASP A O 1
ATOM 1677 N N . GLU A 1 216 ? 31.286 16.580 -28.366 1.00 93.75 216 GLU A N 1
ATOM 1678 C CA . GLU A 1 216 ? 31.103 15.180 -28.777 1.00 93.75 216 GLU A CA 1
ATOM 1679 C C . GLU A 1 216 ? 30.721 14.276 -27.596 1.00 93.75 216 GLU A C 1
ATOM 1681 O O . GLU A 1 216 ? 29.817 13.443 -27.705 1.00 93.75 216 GLU A O 1
ATOM 1686 N N . TRP A 1 217 ? 31.389 14.434 -26.448 1.00 94.44 217 TRP A N 1
ATOM 1687 C CA . TRP A 1 217 ? 31.045 13.697 -25.231 1.00 94.44 217 TRP A CA 1
ATOM 1688 C C . TRP A 1 217 ? 29.626 14.027 -24.756 1.00 94.44 217 TRP A C 1
ATOM 1690 O O . TRP A 1 217 ? 28.867 13.123 -24.396 1.00 94.44 217 TRP A O 1
ATOM 1700 N N . LEU A 1 218 ? 29.239 15.304 -24.798 1.00 93.62 218 LEU A N 1
ATOM 1701 C CA . LEU A 1 218 ? 27.914 15.758 -24.386 1.00 93.62 218 LEU A CA 1
ATOM 1702 C C . LEU A 1 218 ? 26.830 15.209 -25.318 1.00 93.62 218 LEU A C 1
ATOM 1704 O O . LEU A 1 218 ? 25.816 14.710 -24.834 1.00 93.62 218 LEU A O 1
ATOM 1708 N N . GLU A 1 219 ? 27.069 15.195 -26.631 1.00 94.62 219 GLU A N 1
ATOM 1709 C CA . GLU A 1 219 ? 26.159 14.587 -27.603 1.00 94.62 219 GLU A CA 1
ATOM 1710 C C . GLU A 1 219 ? 25.988 13.083 -27.351 1.00 94.62 219 GLU A C 1
ATOM 1712 O O . GLU A 1 219 ? 24.859 12.586 -27.308 1.00 94.62 219 GLU A O 1
ATOM 1717 N N . LYS A 1 220 ? 27.085 12.346 -27.122 1.00 93.06 220 LYS A N 1
ATOM 1718 C CA . LYS A 1 220 ? 27.021 10.914 -26.789 1.00 93.06 220 LYS A CA 1
ATOM 1719 C C . LYS A 1 220 ? 26.251 10.663 -25.494 1.00 93.06 220 LYS A C 1
ATOM 1721 O O . LYS A 1 220 ? 25.404 9.766 -25.457 1.00 93.06 220 LYS A O 1
ATOM 1726 N N . LYS A 1 221 ? 26.507 11.459 -24.452 1.00 93.38 221 LYS A N 1
ATOM 1727 C CA . LYS A 1 221 ? 25.799 11.379 -23.170 1.00 93.38 221 LYS A CA 1
ATOM 1728 C C . LYS A 1 221 ? 24.308 11.651 -23.350 1.00 93.38 221 LYS A C 1
ATOM 1730 O O . LYS A 1 221 ? 23.488 10.851 -22.907 1.00 93.38 221 LYS A O 1
ATOM 1735 N N . THR A 1 222 ? 23.944 12.728 -24.044 1.00 93.12 222 THR A N 1
ATOM 1736 C CA . THR A 1 222 ? 22.545 13.063 -24.336 1.00 93.12 222 THR A CA 1
ATOM 1737 C C . THR A 1 222 ? 21.870 11.969 -25.163 1.00 93.12 222 THR A C 1
ATOM 1739 O O . THR A 1 222 ? 20.743 11.588 -24.857 1.00 93.12 222 THR A O 1
ATOM 1742 N N . ARG A 1 223 ? 22.559 11.390 -26.154 1.00 91.81 223 ARG A N 1
ATOM 1743 C CA . ARG A 1 223 ? 22.044 10.267 -26.952 1.00 91.81 223 ARG A CA 1
ATOM 1744 C C . ARG A 1 223 ? 21.791 9.026 -26.095 1.00 91.81 223 ARG A C 1
ATOM 1746 O O . ARG A 1 223 ? 20.767 8.370 -26.269 1.00 91.81 223 ARG A O 1
ATOM 1753 N N . TYR A 1 224 ? 22.680 8.722 -25.149 1.00 91.94 224 TYR A N 1
ATOM 1754 C CA . TYR A 1 224 ? 22.457 7.656 -24.172 1.00 91.94 224 TYR A CA 1
ATOM 1755 C C . TYR A 1 224 ? 21.262 7.961 -23.257 1.00 91.94 224 TYR A C 1
ATOM 1757 O O . TYR A 1 224 ? 20.388 7.112 -23.087 1.00 91.94 224 TYR A O 1
ATOM 1765 N N . GLU A 1 225 ? 21.172 9.173 -22.707 1.00 90.56 225 GLU A N 1
ATOM 1766 C CA . GLU A 1 225 ? 20.073 9.593 -21.826 1.00 90.56 225 GLU A CA 1
ATOM 1767 C C . GLU A 1 225 ? 18.708 9.573 -22.527 1.00 90.56 225 GLU A C 1
ATOM 1769 O O . GLU A 1 225 ? 17.697 9.231 -21.910 1.00 90.56 225 GLU A O 1
ATOM 1774 N N . GLN A 1 226 ? 18.683 9.889 -23.821 1.00 90.56 226 GLN A N 1
ATOM 1775 C CA . GLN A 1 226 ? 17.485 9.865 -24.656 1.00 90.56 226 GLN A CA 1
ATOM 1776 C C . GLN A 1 226 ? 17.179 8.487 -25.252 1.00 90.56 226 GLN A C 1
ATOM 1778 O O . GLN A 1 226 ? 16.101 8.323 -25.821 1.00 90.56 226 GLN A O 1
ATOM 1783 N N . SER A 1 227 ? 18.071 7.502 -25.111 1.00 92.75 227 SER A N 1
ATOM 1784 C CA . SER A 1 227 ? 17.865 6.156 -25.652 1.00 92.75 227 SER A CA 1
ATOM 1785 C C . SER A 1 227 ? 16.627 5.471 -25.065 1.00 92.75 227 SER A C 1
ATOM 1787 O O . SER A 1 227 ? 16.285 5.655 -23.891 1.00 92.75 227 SER A O 1
ATOM 1789 N N . ASP A 1 228 ? 15.978 4.622 -25.867 1.00 92.31 228 ASP A N 1
ATOM 1790 C CA . ASP A 1 228 ? 14.788 3.874 -25.445 1.00 92.31 228 ASP A CA 1
ATOM 1791 C C . ASP A 1 228 ? 15.052 3.032 -24.193 1.00 92.31 228 ASP A C 1
ATOM 1793 O O . ASP A 1 228 ? 14.232 3.016 -23.276 1.00 92.31 228 ASP A O 1
ATOM 1797 N N . TYR A 1 229 ? 16.223 2.387 -24.111 1.00 92.94 229 TYR A N 1
ATOM 1798 C CA . TYR A 1 229 ? 16.596 1.576 -22.953 1.00 92.94 229 TYR A CA 1
ATOM 1799 C C . TYR A 1 229 ? 16.732 2.409 -21.679 1.00 92.94 229 TYR A C 1
ATOM 1801 O O . TYR A 1 229 ? 16.204 2.024 -20.637 1.00 92.94 229 TYR A O 1
ATOM 1809 N N . ARG A 1 230 ? 17.385 3.577 -21.744 1.00 92.62 230 ARG A N 1
ATOM 1810 C CA . ARG A 1 230 ? 17.552 4.435 -20.566 1.00 92.62 230 ARG A CA 1
ATOM 1811 C C . ARG A 1 230 ? 16.223 5.028 -20.103 1.00 92.62 230 ARG A C 1
ATOM 1813 O O . ARG A 1 230 ? 15.967 5.093 -18.898 1.00 92.62 230 ARG A O 1
ATOM 1820 N N . GLN A 1 231 ? 15.360 5.416 -21.042 1.00 91.44 231 GLN A N 1
ATOM 1821 C CA . GLN A 1 231 ? 14.003 5.859 -20.724 1.00 91.44 231 GLN A CA 1
ATOM 1822 C C . GLN A 1 231 ? 13.174 4.726 -20.104 1.00 91.44 231 GLN A C 1
ATOM 1824 O O . GLN A 1 231 ? 12.514 4.943 -19.086 1.00 91.44 231 GLN A O 1
ATOM 1829 N N . PHE A 1 232 ? 13.240 3.517 -20.674 1.00 94.19 232 PHE A N 1
ATOM 1830 C CA . PHE A 1 232 ? 12.617 2.316 -20.120 1.00 94.19 232 PHE A CA 1
ATOM 1831 C C . PHE A 1 232 ? 13.094 2.050 -18.692 1.00 94.19 232 PHE A C 1
ATOM 1833 O O . PHE A 1 232 ? 12.261 1.940 -17.798 1.00 94.19 232 PHE A O 1
ATOM 1840 N N . GLU A 1 233 ? 14.407 2.018 -18.452 1.00 93.75 233 GLU A N 1
ATOM 1841 C CA . GLU A 1 233 ? 14.985 1.745 -17.134 1.00 93.75 233 GLU A CA 1
ATOM 1842 C C . GLU A 1 233 ? 14.503 2.767 -16.093 1.00 93.75 233 GLU A C 1
ATOM 1844 O O . GLU A 1 233 ? 14.152 2.404 -14.969 1.00 93.75 233 GLU A O 1
ATOM 1849 N N . LEU A 1 234 ? 14.430 4.048 -16.468 1.00 91.75 234 LEU A N 1
ATOM 1850 C CA . LEU A 1 234 ? 13.947 5.111 -15.590 1.00 91.75 234 LEU A CA 1
ATOM 1851 C C . LEU A 1 234 ? 12.462 4.944 -15.243 1.00 91.75 234 LEU A C 1
ATOM 1853 O O . LEU A 1 234 ? 12.095 5.068 -14.071 1.00 91.75 234 LEU A O 1
ATOM 1857 N N . PHE A 1 235 ? 11.608 4.660 -16.229 1.00 92.31 235 PHE A N 1
ATOM 1858 C CA . PHE A 1 235 ? 10.187 4.399 -15.985 1.00 92.31 235 PHE A CA 1
ATOM 1859 C C . PHE A 1 235 ? 9.980 3.135 -15.157 1.00 92.31 235 PHE A C 1
ATOM 1861 O O . PHE A 1 235 ? 9.216 3.151 -14.194 1.00 92.31 235 PHE A O 1
ATOM 1868 N N . PHE A 1 236 ? 10.700 2.069 -15.489 1.00 94.81 236 PHE A N 1
ATOM 1869 C CA . PHE A 1 236 ? 10.623 0.785 -14.813 1.00 94.81 236 PHE A CA 1
ATOM 1870 C C . PHE A 1 236 ? 11.082 0.884 -13.355 1.00 94.81 236 PHE A C 1
ATOM 1872 O O . PHE A 1 236 ? 10.385 0.421 -12.456 1.00 94.81 236 PHE A O 1
ATOM 1879 N N . ARG A 1 237 ? 12.191 1.579 -13.074 1.00 95.31 237 ARG A N 1
ATOM 1880 C CA . ARG A 1 237 ? 12.660 1.805 -11.699 1.00 95.31 237 ARG A CA 1
ATOM 1881 C C . ARG A 1 237 ? 11.633 2.576 -10.869 1.00 95.31 237 ARG A C 1
ATOM 1883 O O . ARG A 1 237 ? 11.372 2.203 -9.728 1.00 95.31 237 ARG A O 1
ATOM 1890 N N . LYS A 1 238 ? 11.033 3.630 -11.435 1.00 94.94 238 LYS A N 1
ATOM 1891 C CA . LYS A 1 238 ? 9.976 4.397 -10.754 1.00 94.94 238 LYS A CA 1
ATOM 1892 C C . LYS A 1 238 ? 8.717 3.560 -10.533 1.00 94.94 238 LYS A C 1
ATOM 1894 O O . LYS A 1 238 ? 8.113 3.668 -9.472 1.00 94.94 238 LYS A O 1
ATOM 1899 N N . LEU A 1 239 ? 8.351 2.713 -11.492 1.00 95.50 239 LEU A N 1
ATOM 1900 C CA . LEU A 1 239 ? 7.247 1.770 -11.346 1.00 95.50 239 LEU A CA 1
ATOM 1901 C C . LEU A 1 239 ? 7.490 0.800 -10.185 1.00 95.50 239 LEU A C 1
ATOM 1903 O O . LEU A 1 239 ? 6.628 0.680 -9.323 1.00 95.50 239 LEU A O 1
ATOM 1907 N N . MET A 1 240 ? 8.671 0.183 -10.114 1.00 96.69 240 MET A N 1
ATOM 1908 C CA . MET A 1 240 ? 9.016 -0.744 -9.030 1.00 96.69 240 MET A CA 1
ATOM 1909 C C . MET A 1 240 ? 9.069 -0.062 -7.656 1.00 96.69 240 MET A C 1
ATOM 1911 O O . MET A 1 240 ? 8.740 -0.677 -6.647 1.00 96.69 240 MET A O 1
ATOM 1915 N N . GLU A 1 241 ? 9.452 1.213 -7.590 1.00 95.75 241 GLU A N 1
ATOM 1916 C CA . GLU A 1 241 ? 9.370 1.987 -6.346 1.00 95.75 241 GLU A CA 1
ATOM 1917 C C . GLU A 1 241 ? 7.911 2.218 -5.916 1.00 95.75 241 GLU A C 1
ATOM 1919 O O . GLU A 1 241 ? 7.569 2.053 -4.746 1.00 95.75 241 GLU A O 1
ATOM 1924 N N . GLN A 1 242 ? 7.023 2.541 -6.861 1.00 94.56 242 GLN A N 1
ATOM 1925 C CA . GLN A 1 242 ? 5.592 2.698 -6.578 1.00 94.56 242 GLN A CA 1
ATOM 1926 C C . GLN A 1 242 ? 4.909 1.373 -6.215 1.00 94.56 242 GLN A C 1
ATOM 1928 O O . GLN A 1 242 ? 4.020 1.361 -5.363 1.00 94.56 242 GLN A O 1
ATOM 1933 N N . ASP A 1 243 ? 5.334 0.260 -6.811 1.00 95.56 243 ASP A N 1
ATOM 1934 C CA . ASP A 1 243 ? 4.881 -1.087 -6.455 1.00 95.56 243 ASP A CA 1
ATOM 1935 C C . ASP A 1 243 ? 5.208 -1.423 -4.992 1.00 95.56 243 ASP A C 1
ATOM 1937 O O . ASP A 1 243 ? 4.320 -1.774 -4.212 1.00 95.56 243 ASP A O 1
ATOM 1941 N N . LYS A 1 244 ? 6.462 -1.205 -4.575 1.00 95.69 244 LYS A N 1
ATOM 1942 C CA . LYS A 1 244 ? 6.893 -1.380 -3.177 1.00 95.69 244 LYS A CA 1
ATOM 1943 C C . LYS A 1 244 ? 6.086 -0.518 -2.213 1.00 95.69 244 LYS A C 1
ATOM 1945 O O . LYS A 1 244 ? 5.709 -0.974 -1.138 1.00 95.69 244 LYS A O 1
ATOM 1950 N N . GLN A 1 245 ? 5.807 0.730 -2.585 1.00 94.12 245 GLN A N 1
ATOM 1951 C CA . GLN A 1 245 ? 4.980 1.613 -1.765 1.00 94.12 245 GLN A CA 1
ATOM 1952 C C . GLN A 1 245 ? 3.545 1.090 -1.665 1.00 94.12 245 GLN A C 1
ATOM 1954 O O . GLN A 1 245 ? 3.017 0.990 -0.562 1.00 94.12 245 GLN A O 1
ATOM 1959 N N . THR A 1 246 ? 2.937 0.697 -2.785 1.00 93.75 246 THR A N 1
ATOM 1960 C CA . THR A 1 246 ? 1.561 0.176 -2.829 1.00 93.75 246 THR A CA 1
ATOM 1961 C C . THR A 1 246 ? 1.415 -1.089 -1.987 1.00 93.75 246 THR A C 1
ATOM 1963 O O . THR A 1 246 ? 0.527 -1.165 -1.138 1.00 93.75 246 THR A O 1
ATOM 1966 N N . THR A 1 247 ? 2.319 -2.053 -2.163 1.00 94.19 247 THR A N 1
ATOM 1967 C CA . THR A 1 247 ? 2.331 -3.308 -1.398 1.00 94.19 247 THR A CA 1
ATOM 1968 C C . THR A 1 247 ? 2.560 -3.063 0.091 1.00 94.19 247 THR A C 1
ATOM 1970 O O . THR A 1 247 ? 1.840 -3.628 0.913 1.00 94.19 247 THR A O 1
ATOM 1973 N N . LEU A 1 248 ? 3.479 -2.164 0.462 1.00 93.44 248 LEU A N 1
ATOM 1974 C CA . LEU A 1 248 ? 3.709 -1.790 1.858 1.00 93.44 248 LEU A CA 1
ATOM 1975 C C . LEU A 1 248 ? 2.469 -1.150 2.499 1.00 93.44 248 LEU A C 1
ATOM 1977 O O . LEU A 1 248 ? 2.108 -1.516 3.619 1.00 93.44 248 LEU A O 1
ATOM 1981 N N . GLN A 1 249 ? 1.811 -0.201 1.822 1.00 92.31 249 GLN A N 1
ATOM 1982 C CA . GLN A 1 249 ? 0.593 0.418 2.361 1.00 92.31 249 GLN A CA 1
ATOM 1983 C C . GLN A 1 249 ? -0.543 -0.599 2.477 1.00 92.31 249 GLN A C 1
ATOM 1985 O O . GLN A 1 249 ? -1.251 -0.603 3.481 1.00 92.31 249 GLN A O 1
ATOM 1990 N N . TYR A 1 250 ? -0.686 -1.504 1.506 1.00 93.00 250 TYR A N 1
ATOM 1991 C CA . TYR A 1 250 ? -1.690 -2.563 1.567 1.00 93.00 250 TYR A CA 1
ATOM 1992 C C . TYR A 1 250 ? -1.435 -3.559 2.708 1.00 93.00 250 TYR A C 1
ATOM 1994 O O . TYR A 1 250 ? -2.361 -3.939 3.422 1.00 93.00 250 TYR A O 1
ATOM 2002 N N . GLN A 1 251 ? -0.179 -3.941 2.948 1.00 92.38 251 GLN A N 1
ATOM 2003 C CA . GLN A 1 251 ? 0.180 -4.779 4.096 1.00 92.38 251 GLN A CA 1
ATOM 2004 C C . GLN A 1 251 ? -0.166 -4.093 5.421 1.00 92.38 251 GLN A C 1
ATOM 2006 O O . GLN A 1 251 ? -0.776 -4.717 6.292 1.00 92.38 251 GLN A O 1
ATOM 2011 N N . LYS A 1 252 ? 0.159 -2.800 5.560 1.00 88.62 252 LYS A N 1
ATOM 2012 C CA . LYS A 1 252 ? -0.232 -2.001 6.732 1.00 88.62 252 LYS A CA 1
ATOM 2013 C C . LYS A 1 252 ? -1.745 -1.931 6.885 1.00 88.62 252 LYS A C 1
ATOM 2015 O O . LYS A 1 252 ? -2.237 -2.115 7.988 1.00 88.62 252 LYS A O 1
ATOM 2020 N N . LEU A 1 253 ? -2.480 -1.751 5.790 1.00 88.06 253 LEU A N 1
ATOM 2021 C CA . LEU A 1 253 ? -3.940 -1.744 5.783 1.00 88.06 253 LEU A CA 1
ATOM 2022 C C . LEU A 1 253 ? -4.514 -3.069 6.313 1.00 88.06 253 LEU A C 1
ATOM 2024 O O . LEU A 1 253 ? -5.387 -3.055 7.178 1.00 88.06 253 LEU A O 1
ATOM 2028 N N . GLY A 1 254 ? -3.995 -4.213 5.857 1.00 87.31 254 GLY A N 1
ATOM 2029 C CA . GLY A 1 254 ? -4.405 -5.532 6.353 1.00 87.31 254 GLY A CA 1
ATOM 2030 C C . GLY A 1 254 ? -4.077 -5.745 7.838 1.00 87.31 254 GLY A C 1
ATOM 2031 O O . GLY A 1 254 ? -4.894 -6.282 8.595 1.00 87.31 254 GLY A O 1
ATOM 2032 N N . GLN A 1 255 ? -2.912 -5.268 8.286 1.00 86.31 255 GLN A N 1
ATOM 2033 C CA . GLN A 1 255 ? -2.524 -5.282 9.701 1.00 86.31 255 GLN A CA 1
ATOM 2034 C C . GLN A 1 255 ? -3.439 -4.387 10.545 1.00 86.31 255 GLN A C 1
ATOM 2036 O O . GLN A 1 255 ? -3.920 -4.828 11.587 1.00 86.31 255 GLN A O 1
ATOM 2041 N N . THR A 1 256 ? -3.745 -3.175 10.075 1.00 83.56 256 THR A N 1
ATOM 2042 C CA . THR A 1 256 ? -4.698 -2.248 10.695 1.00 83.56 256 THR A CA 1
ATOM 2043 C C . THR A 1 256 ? -6.081 -2.871 10.806 1.00 83.56 256 THR A C 1
ATOM 2045 O O . THR A 1 256 ? -6.649 -2.864 11.891 1.00 83.56 256 THR A O 1
ATOM 2048 N N . GLN A 1 257 ? -6.618 -3.467 9.738 1.00 84.38 257 GLN A N 1
ATOM 2049 C CA . GLN A 1 257 ? -7.931 -4.121 9.776 1.00 84.38 257 GLN A CA 1
ATOM 2050 C C . GLN A 1 257 ? -7.964 -5.270 10.786 1.00 84.38 257 GLN A C 1
ATOM 2052 O O . GLN A 1 257 ? -8.919 -5.402 11.550 1.00 84.38 257 GLN A O 1
ATOM 2057 N N . THR A 1 258 ? -6.907 -6.081 10.832 1.00 85.25 258 THR A N 1
ATOM 2058 C CA . THR A 1 258 ? -6.786 -7.172 11.808 1.00 85.25 258 THR A CA 1
ATOM 2059 C C . THR A 1 258 ? -6.699 -6.631 13.235 1.00 85.25 258 THR A C 1
ATOM 2061 O O . THR A 1 258 ? -7.371 -7.138 14.131 1.00 85.25 258 THR A O 1
ATOM 2064 N N . ALA A 1 259 ? -5.909 -5.578 13.453 1.00 80.62 259 ALA A N 1
ATOM 2065 C CA . ALA A 1 259 ? -5.797 -4.912 14.743 1.00 80.62 259 ALA A CA 1
ATOM 2066 C C . ALA A 1 259 ? -7.134 -4.293 15.171 1.00 80.62 259 ALA A C 1
ATOM 2068 O O . ALA A 1 259 ? -7.540 -4.484 16.310 1.00 80.62 259 ALA A O 1
ATOM 2069 N N . MET A 1 260 ? -7.858 -3.630 14.267 1.00 78.25 260 MET A N 1
ATOM 2070 C CA . MET A 1 260 ? -9.181 -3.063 14.538 1.00 78.25 260 MET A CA 1
ATOM 2071 C C . MET A 1 260 ? -10.211 -4.135 14.882 1.00 78.25 260 MET A C 1
ATOM 2073 O O . MET A 1 260 ? -10.982 -3.932 15.811 1.00 78.25 260 MET A O 1
ATOM 2077 N N . ARG A 1 261 ? -10.191 -5.297 14.216 1.00 82.31 261 ARG A N 1
ATOM 2078 C CA . ARG A 1 261 ? -11.049 -6.435 14.593 1.00 82.31 261 ARG A CA 1
ATOM 2079 C C . ARG A 1 261 ? -10.739 -6.934 16.002 1.00 82.31 261 ARG A C 1
ATOM 2081 O O . ARG A 1 261 ? -11.650 -7.068 16.807 1.00 82.31 261 ARG A O 1
ATOM 2088 N N . ARG A 1 262 ? -9.457 -7.108 16.337 1.00 81.75 262 ARG A N 1
ATOM 2089 C CA . ARG A 1 262 ? -9.032 -7.483 17.699 1.00 81.75 262 ARG A CA 1
ATOM 2090 C C . ARG A 1 262 ? -9.407 -6.425 18.736 1.00 81.75 262 ARG A C 1
ATOM 2092 O O . ARG A 1 262 ? -9.762 -6.766 19.859 1.00 81.75 262 ARG A O 1
ATOM 2099 N N . MET A 1 263 ? -9.325 -5.143 18.377 1.00 75.88 263 MET A N 1
ATOM 2100 C CA . MET A 1 263 ? -9.778 -4.052 19.238 1.00 75.88 263 MET A CA 1
ATOM 2101 C C . MET A 1 263 ? -11.291 -4.110 19.435 1.00 75.88 263 MET A C 1
ATOM 2103 O O . MET A 1 263 ? -11.729 -4.038 20.573 1.00 75.88 263 MET A O 1
ATOM 2107 N N . ALA A 1 264 ? -12.073 -4.323 18.376 1.00 76.50 264 ALA A N 1
ATOM 2108 C CA . ALA A 1 264 ? -13.522 -4.485 18.460 1.00 76.50 264 ALA A CA 1
ATOM 2109 C C . ALA A 1 264 ? -13.917 -5.667 19.362 1.00 76.50 264 ALA A C 1
ATOM 2111 O O . ALA A 1 264 ? -14.783 -5.526 20.221 1.00 76.50 264 ALA A O 1
ATOM 2112 N N . GLU A 1 265 ? -13.239 -6.808 19.226 1.00 81.88 265 GLU A N 1
ATOM 2113 C CA . GLU A 1 265 ? -13.427 -7.974 20.098 1.00 81.88 265 GLU A CA 1
ATOM 2114 C C . GLU A 1 265 ? -13.065 -7.654 21.555 1.00 81.88 265 GLU A C 1
ATOM 2116 O O . GLU A 1 265 ? -13.840 -7.946 22.461 1.00 81.88 265 GLU A O 1
ATOM 2121 N N . SER A 1 266 ? -11.933 -6.982 21.787 1.00 79.12 266 SER A N 1
ATOM 2122 C CA . SER A 1 266 ? -11.503 -6.559 23.126 1.00 79.12 266 SER A CA 1
ATOM 2123 C C . SER A 1 266 ? -12.490 -5.585 23.769 1.00 79.12 266 SER A C 1
ATOM 2125 O O . SER A 1 266 ? -12.802 -5.725 24.949 1.00 79.12 266 SER A O 1
ATOM 2127 N N . LEU A 1 267 ? -13.019 -4.627 23.003 1.00 77.12 267 LEU A N 1
ATOM 2128 C CA . LEU A 1 267 ? -14.064 -3.710 23.455 1.00 77.12 267 LEU A CA 1
ATOM 2129 C C . LEU A 1 267 ? -15.340 -4.470 23.810 1.00 77.12 267 LEU A C 1
ATOM 2131 O O . LEU A 1 267 ? -15.911 -4.226 24.870 1.00 77.12 267 LEU A O 1
ATOM 2135 N N . LYS A 1 268 ? -15.748 -5.430 22.972 1.00 80.31 268 LYS A N 1
ATOM 2136 C CA . LYS A 1 268 ? -16.913 -6.275 23.244 1.00 80.31 268 LYS A CA 1
ATOM 2137 C C . LYS A 1 268 ? -16.756 -7.026 24.566 1.00 80.31 268 LYS A C 1
ATOM 2139 O O . LYS A 1 268 ? -17.684 -7.000 25.363 1.00 80.31 268 LYS A O 1
ATOM 2144 N N . THR A 1 269 ? -15.591 -7.624 24.829 1.00 79.75 269 THR A N 1
ATOM 2145 C CA . THR A 1 269 ? -15.306 -8.323 26.095 1.00 79.75 269 THR A CA 1
ATOM 2146 C C . THR A 1 269 ? -15.226 -7.368 27.289 1.00 79.75 269 THR A C 1
ATOM 2148 O O . THR A 1 269 ? -15.755 -7.670 28.352 1.00 79.75 269 THR A O 1
ATOM 2151 N N . GLN A 1 270 ? -14.581 -6.207 27.142 1.00 75.12 270 GLN A N 1
ATOM 2152 C CA . GLN A 1 270 ? -14.449 -5.234 28.236 1.00 75.12 270 GLN A CA 1
ATOM 2153 C C . GLN A 1 270 ? -15.797 -4.650 28.643 1.00 75.12 270 GLN A C 1
ATOM 2155 O O . GLN A 1 270 ? -16.088 -4.528 29.830 1.00 75.12 270 GLN A O 1
ATOM 2160 N N . PHE A 1 271 ? -16.624 -4.316 27.656 1.00 75.31 271 PHE A N 1
ATOM 2161 C CA . PHE A 1 271 ? -17.923 -3.721 27.899 1.00 75.31 271 PHE A CA 1
ATOM 2162 C C . PHE A 1 271 ? -19.030 -4.750 28.083 1.00 75.31 271 PHE A C 1
ATOM 2164 O O . PHE A 1 271 ? -20.152 -4.323 28.307 1.00 75.31 271 PHE A O 1
ATOM 2171 N N . GLU A 1 272 ? -18.764 -6.060 28.022 1.00 78.19 272 GLU A N 1
ATOM 2172 C CA . GLU A 1 272 ? -19.776 -7.130 28.086 1.00 78.19 272 GLU A CA 1
ATOM 2173 C C . GLU A 1 272 ? -20.704 -6.983 29.302 1.00 78.19 272 GLU A C 1
ATOM 2175 O O . GLU A 1 272 ? -21.926 -7.051 29.162 1.00 78.19 272 GLU A O 1
ATOM 2180 N N . ALA A 1 273 ? -20.126 -6.655 30.460 1.00 74.06 273 ALA A N 1
ATOM 2181 C CA . ALA A 1 273 ? -20.834 -6.466 31.725 1.00 74.06 273 ALA A CA 1
ATOM 2182 C C . ALA A 1 273 ? -21.489 -5.078 31.906 1.00 74.06 273 ALA A C 1
ATOM 2184 O O . ALA A 1 273 ? -22.177 -4.864 32.902 1.00 74.06 273 ALA A O 1
ATOM 2185 N N . PHE A 1 274 ? -21.273 -4.130 30.988 1.00 74.75 274 PHE A N 1
ATOM 2186 C CA . PHE A 1 274 ? -21.832 -2.780 31.085 1.00 74.75 274 PHE A CA 1
ATOM 2187 C C . PHE A 1 274 ? -23.200 -2.705 30.393 1.00 74.75 274 PHE A C 1
ATOM 2189 O O . PHE A 1 274 ? -23.345 -3.208 29.272 1.00 74.75 274 PHE A O 1
ATOM 2196 N N . PRO A 1 275 ? -24.200 -2.044 31.004 1.00 79.56 275 PRO A N 1
ATOM 2197 C CA . PRO A 1 275 ? -25.459 -1.754 30.333 1.00 79.56 275 PRO A CA 1
ATOM 2198 C C . PRO A 1 275 ? -25.255 -0.734 29.204 1.00 79.56 275 PRO A C 1
ATOM 2200 O O . PRO A 1 275 ? -24.398 0.150 29.277 1.00 79.56 275 PRO A O 1
ATOM 2203 N N . THR A 1 276 ? -26.077 -0.827 28.159 1.00 79.62 276 THR A N 1
ATOM 2204 C CA . THR A 1 276 ? -25.971 -0.009 26.935 1.00 79.62 276 THR A CA 1
ATOM 2205 C C . THR A 1 276 ? -26.028 1.501 27.214 1.00 79.62 276 THR A C 1
ATOM 2207 O O . THR A 1 276 ? -25.351 2.290 26.552 1.00 79.62 276 THR A O 1
ATOM 2210 N N . SER A 1 277 ? -26.767 1.913 28.248 1.00 77.94 277 SER A N 1
ATOM 2211 C CA . SER A 1 277 ? -26.828 3.301 28.724 1.00 77.94 277 SER A CA 1
ATOM 2212 C C . SER A 1 277 ? -25.489 3.819 29.263 1.00 77.94 277 SER A C 1
ATOM 2214 O O . SER A 1 277 ? -25.122 4.959 28.982 1.00 77.94 277 SER A O 1
ATOM 2216 N N . GLU A 1 278 ? -24.727 2.993 29.985 1.00 76.31 278 GLU A N 1
ATOM 2217 C CA . GLU A 1 278 ? -23.402 3.363 30.498 1.00 76.31 278 GLU A CA 1
ATOM 2218 C C . GLU A 1 278 ? -22.379 3.463 29.365 1.00 76.31 278 GLU A C 1
ATOM 2220 O O . GLU A 1 278 ? -21.593 4.409 29.329 1.00 76.31 278 GLU A O 1
ATOM 2225 N N . VAL A 1 279 ? -22.429 2.546 28.393 1.00 76.56 279 VAL A N 1
ATOM 2226 C CA . VAL A 1 279 ? -21.567 2.608 27.201 1.00 76.56 279 VAL A CA 1
ATOM 2227 C C . VAL A 1 279 ? -21.806 3.914 26.432 1.00 76.56 279 VAL A C 1
ATOM 2229 O O . VAL A 1 279 ? -20.846 4.568 26.028 1.00 76.56 279 VAL A O 1
ATOM 2232 N N . ARG A 1 280 ? -23.065 4.355 26.302 1.00 79.81 280 ARG A N 1
ATOM 2233 C CA . ARG A 1 280 ? -23.425 5.632 25.660 1.00 79.81 280 ARG A CA 1
ATOM 2234 C C . ARG A 1 280 ? -22.818 6.843 26.373 1.00 79.81 280 ARG A C 1
ATOM 2236 O O . ARG A 1 280 ? -22.285 7.735 25.716 1.00 79.81 280 ARG A O 1
ATOM 2243 N N . GLU A 1 281 ? -22.875 6.882 27.703 1.00 80.12 281 GLU A N 1
ATOM 2244 C CA . GLU A 1 281 ? -22.257 7.964 28.481 1.00 80.12 281 GLU A CA 1
ATOM 2245 C C . GLU A 1 281 ? -20.730 7.980 28.337 1.00 80.12 281 GLU A C 1
ATOM 2247 O O . GLU A 1 281 ? -20.133 9.050 28.183 1.00 80.12 281 GLU A O 1
ATOM 2252 N N . ILE A 1 282 ? -20.099 6.802 28.341 1.00 76.06 282 ILE A N 1
ATOM 2253 C CA . ILE A 1 282 ? -18.651 6.665 28.158 1.00 76.06 282 ILE A CA 1
ATOM 2254 C C . ILE A 1 282 ? -18.251 7.192 26.778 1.00 76.06 282 ILE A C 1
ATOM 2256 O O . ILE A 1 282 ? -17.398 8.078 26.704 1.00 76.06 282 ILE A O 1
ATOM 2260 N N . VAL A 1 283 ? -18.910 6.741 25.705 1.00 77.19 283 VAL A N 1
ATOM 2261 C CA . VAL A 1 283 ? -18.642 7.204 24.331 1.00 77.19 283 VAL A CA 1
ATOM 2262 C C . VAL A 1 283 ? -18.833 8.720 24.201 1.00 77.19 283 VAL A C 1
ATOM 2264 O O . VAL A 1 283 ? -17.964 9.403 23.659 1.00 77.19 283 VAL A O 1
ATOM 2267 N N . ALA A 1 284 ? -19.897 9.285 24.779 1.00 78.81 284 ALA A N 1
ATOM 2268 C CA . ALA A 1 284 ? -20.139 10.730 24.760 1.00 78.81 284 ALA A CA 1
ATOM 2269 C C . ALA A 1 284 ? -19.079 11.543 25.533 1.00 78.81 284 ALA A C 1
ATOM 2271 O O . ALA A 1 284 ? -18.838 12.713 25.223 1.00 78.81 284 ALA A O 1
ATOM 2272 N N . SER A 1 285 ? -18.432 10.944 26.539 1.00 77.50 285 SER A N 1
ATOM 2273 C CA . SER A 1 285 ? -17.407 11.604 27.358 1.00 77.50 285 SER A CA 1
ATOM 2274 C C . SER A 1 285 ? -16.022 11.653 26.694 1.00 77.50 285 SER A C 1
ATOM 2276 O O . SER A 1 285 ? -15.221 12.543 27.002 1.00 77.50 285 SER A O 1
ATOM 2278 N N . ILE A 1 286 ? -15.753 10.757 25.741 1.00 74.25 286 ILE A N 1
ATOM 2279 C CA . ILE A 1 286 ? -14.442 10.591 25.097 1.00 74.25 286 ILE A CA 1
ATOM 2280 C C . ILE A 1 286 ? -13.936 11.859 24.399 1.00 74.25 286 ILE A C 1
ATOM 2282 O O . ILE A 1 286 ? -12.805 12.263 24.682 1.00 74.25 286 ILE A O 1
ATOM 2286 N N . PRO A 1 287 ? -14.722 12.566 23.558 1.00 74.12 287 PRO A N 1
ATOM 2287 C CA . PRO A 1 287 ? -14.247 13.791 22.916 1.00 74.12 287 PRO A CA 1
ATOM 2288 C C . PRO A 1 287 ? -13.796 14.857 23.919 1.00 74.12 287 PRO A C 1
ATOM 2290 O O . PRO A 1 287 ? -12.850 15.602 23.663 1.00 74.12 287 PRO A O 1
ATOM 2293 N N . ARG A 1 288 ? -14.462 14.938 25.078 1.00 77.69 288 ARG A N 1
ATOM 2294 C CA . ARG A 1 288 ? -14.095 15.870 26.147 1.00 77.69 288 ARG A CA 1
ATOM 2295 C C . ARG A 1 288 ? -12.796 15.442 26.829 1.00 77.69 288 ARG A C 1
ATOM 2297 O O . ARG A 1 288 ? -11.910 16.277 26.986 1.00 77.69 288 ARG A O 1
ATOM 2304 N N . GLN A 1 289 ? -12.659 14.160 27.165 1.00 71.88 289 GLN A N 1
ATOM 2305 C CA . GLN A 1 289 ? -11.439 13.611 27.767 1.00 71.88 289 GLN A CA 1
ATOM 2306 C C . GLN A 1 289 ? -10.219 13.777 26.850 1.00 71.88 289 GLN A C 1
ATOM 2308 O O . GLN A 1 289 ? -9.153 14.170 27.321 1.00 71.88 289 GLN A O 1
ATOM 2313 N N . ILE A 1 290 ? -10.379 13.576 25.535 1.00 70.38 290 ILE A N 1
ATOM 2314 C CA . ILE A 1 290 ? -9.319 13.814 24.543 1.00 70.38 290 ILE A CA 1
ATOM 2315 C C . ILE A 1 290 ? -8.877 15.282 24.561 1.00 70.38 290 ILE A C 1
ATOM 2317 O O . ILE A 1 290 ? -7.677 15.553 24.590 1.00 70.38 290 ILE A O 1
ATOM 2321 N N . ARG A 1 291 ? -9.811 16.244 24.591 1.00 75.50 291 ARG A N 1
ATOM 2322 C CA . ARG A 1 291 ? -9.469 17.679 24.665 1.00 75.50 291 ARG A CA 1
ATOM 2323 C C . ARG A 1 291 ? -8.737 18.033 25.957 1.00 75.50 291 ARG A C 1
ATOM 2325 O O . ARG A 1 291 ? -7.748 18.757 25.909 1.00 75.50 291 ARG A O 1
ATOM 2332 N N . GLU A 1 292 ? -9.202 17.520 27.095 1.00 78.06 292 GLU A N 1
ATOM 2333 C CA . GLU A 1 292 ? -8.568 17.756 28.398 1.00 78.06 292 GLU A CA 1
ATOM 2334 C C . GLU A 1 292 ? -7.144 17.180 28.439 1.00 78.06 292 GLU A C 1
ATOM 2336 O O . GLU A 1 292 ? -6.219 17.839 28.918 1.00 78.06 292 GLU A O 1
ATOM 2341 N N . LEU A 1 293 ? -6.939 15.989 27.875 1.00 70.94 293 LEU A N 1
ATOM 2342 C CA . LEU A 1 293 ? -5.627 15.351 27.798 1.00 70.94 293 LEU A CA 1
ATOM 2343 C C . LEU A 1 293 ? -4.693 16.041 26.802 1.00 70.94 293 LEU A C 1
ATOM 2345 O O . LEU A 1 293 ? -3.511 16.208 27.090 1.00 70.94 293 LEU A O 1
ATOM 2349 N N . THR A 1 294 ? -5.229 16.497 25.668 1.00 69.56 294 THR A N 1
ATOM 2350 C CA . THR A 1 294 ? -4.494 17.323 24.701 1.00 69.56 294 THR A CA 1
ATOM 2351 C C . THR A 1 294 ? -3.988 18.585 25.384 1.00 69.56 294 THR A C 1
ATOM 2353 O O . THR A 1 294 ? -2.790 18.838 25.366 1.00 69.56 294 THR A O 1
ATOM 2356 N N . ALA A 1 295 ? -4.862 19.318 26.079 1.00 74.00 295 ALA A N 1
ATOM 2357 C CA . ALA A 1 295 ? -4.485 20.531 26.799 1.00 74.00 295 ALA A CA 1
ATOM 2358 C C . ALA A 1 295 ? -3.418 20.266 27.877 1.00 74.00 295 ALA A C 1
ATOM 2360 O O . ALA A 1 295 ? -2.488 21.056 28.029 1.00 74.00 295 ALA A O 1
ATOM 2361 N N . ARG A 1 296 ? -3.506 19.141 28.603 1.00 75.75 296 ARG A N 1
ATOM 2362 C CA . ARG A 1 296 ? -2.457 18.732 29.555 1.00 75.75 296 ARG A CA 1
ATOM 2363 C C . ARG A 1 296 ? -1.123 18.463 28.858 1.00 75.75 296 ARG A C 1
ATOM 2365 O O . ARG A 1 296 ? -0.114 19.014 29.279 1.00 75.75 296 ARG A O 1
ATOM 2372 N N . LEU A 1 297 ? -1.114 17.681 27.777 1.00 70.56 297 LEU A N 1
ATOM 2373 C CA . LEU A 1 297 ? 0.110 17.357 27.035 1.00 70.56 297 LEU A CA 1
ATOM 2374 C C . LEU A 1 297 ? 0.740 18.584 26.362 1.00 70.56 297 LEU A C 1
ATOM 2376 O O . LEU A 1 297 ? 1.966 18.699 26.348 1.00 70.56 297 LEU A O 1
ATOM 2380 N N . GLU A 1 298 ? -0.067 19.504 25.831 1.00 76.00 298 GLU A N 1
ATOM 2381 C CA . GLU A 1 298 ? 0.412 20.779 25.284 1.00 76.00 298 GLU A CA 1
ATOM 2382 C C . GLU A 1 298 ? 1.074 21.636 26.372 1.00 76.00 298 GLU A C 1
ATOM 2384 O O . GLU A 1 298 ? 2.148 22.195 26.141 1.00 76.00 298 GLU A O 1
ATOM 2389 N N . ASN A 1 299 ? 0.479 21.687 27.569 1.00 77.19 299 ASN A N 1
ATOM 2390 C CA . ASN A 1 299 ? 1.019 22.426 28.711 1.00 77.19 299 ASN A CA 1
ATOM 2391 C C . ASN A 1 299 ? 2.299 21.790 29.280 1.00 77.19 299 ASN A C 1
ATOM 2393 O O . ASN A 1 299 ? 3.220 22.509 29.655 1.00 77.19 299 ASN A O 1
ATOM 2397 N N . GLU A 1 300 ? 2.377 20.458 29.338 1.00 73.75 300 GLU A N 1
ATOM 2398 C CA . GLU A 1 300 ? 3.534 19.736 29.887 1.00 73.75 300 GLU A CA 1
ATOM 2399 C C . GLU A 1 300 ? 4.724 19.687 28.921 1.00 73.75 300 GLU A C 1
ATOM 2401 O O . GLU A 1 300 ? 5.874 19.759 29.354 1.00 73.75 300 GLU A O 1
ATOM 2406 N N . ARG A 1 301 ? 4.474 19.543 27.612 1.00 68.12 301 ARG A N 1
ATOM 2407 C CA . ARG A 1 301 ? 5.532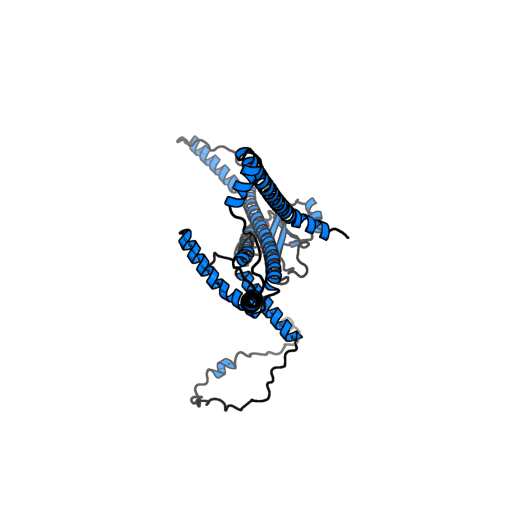 19.357 26.602 1.00 68.12 301 ARG A CA 1
ATOM 2408 C C . ARG A 1 301 ? 5.827 20.602 25.768 1.00 68.12 301 ARG A C 1
ATOM 2410 O O . ARG A 1 301 ? 6.805 20.596 25.026 1.00 68.12 301 ARG A O 1
ATOM 2417 N N . GLY A 1 302 ? 4.999 21.646 25.844 1.00 51.53 302 GLY A N 1
ATOM 2418 C CA . GLY A 1 302 ? 5.166 22.889 25.077 1.00 51.53 302 GLY A CA 1
ATOM 2419 C C . GLY A 1 302 ? 4.970 22.741 23.560 1.00 51.53 302 GLY A C 1
ATOM 2420 O O . GLY A 1 302 ? 5.264 23.667 22.805 1.00 51.53 302 GLY A O 1
ATOM 2421 N N . ILE A 1 303 ? 4.487 21.587 23.092 1.00 62.22 303 ILE A N 1
ATOM 2422 C CA . ILE A 1 303 ? 4.223 21.295 21.678 1.00 62.22 303 ILE A CA 1
ATOM 2423 C C . ILE A 1 303 ? 2.725 21.464 21.441 1.00 62.22 303 ILE A C 1
ATOM 2425 O O . ILE A 1 303 ? 1.943 20.788 22.096 1.00 62.22 303 ILE A O 1
ATOM 2429 N N . ARG A 1 304 ? 2.324 22.315 20.486 1.00 55.88 304 ARG A N 1
ATOM 2430 C CA . ARG A 1 304 ? 0.921 22.398 20.040 1.00 55.88 304 ARG A CA 1
ATOM 2431 C C . ARG A 1 304 ? 0.552 21.150 19.242 1.00 55.88 304 ARG A C 1
ATOM 2433 O O . ARG A 1 304 ? 1.131 20.898 18.182 1.00 55.88 304 ARG A O 1
ATOM 2440 N N . ILE A 1 305 ? -0.416 20.393 19.734 1.00 58.47 305 ILE A N 1
ATOM 2441 C CA . ILE A 1 305 ? -0.917 19.162 19.134 1.00 58.47 305 ILE A CA 1
ATOM 2442 C C . ILE A 1 305 ? -2.149 19.542 18.305 1.00 58.47 305 ILE A C 1
ATOM 2444 O O . ILE A 1 305 ? -3.154 20.011 18.830 1.00 58.47 305 ILE A O 1
ATOM 2448 N N . ARG A 1 306 ? -2.086 19.380 16.976 1.00 51.06 306 ARG A N 1
ATOM 2449 C CA . ARG A 1 306 ? -3.247 19.666 16.112 1.00 51.06 306 ARG A CA 1
ATOM 2450 C C . ARG A 1 306 ? -4.395 18.717 16.479 1.00 51.06 306 ARG A C 1
ATOM 2452 O O . ARG A 1 306 ? -4.162 17.525 16.641 1.00 51.06 306 ARG A O 1
ATOM 2459 N N . GLY A 1 307 ? -5.617 19.247 16.578 1.00 45.78 307 GLY A N 1
ATOM 2460 C CA . GLY A 1 307 ? -6.791 18.599 17.189 1.00 45.78 307 GLY A CA 1
ATOM 2461 C C . GLY A 1 307 ? -7.284 17.268 16.595 1.00 45.78 307 GLY A C 1
ATOM 2462 O O . GLY A 1 307 ? -8.249 16.720 17.111 1.00 45.78 307 GLY A O 1
ATOM 2463 N N . GLU A 1 308 ? -6.631 16.730 15.564 1.00 51.44 308 GLU A N 1
ATOM 2464 C CA . GLU A 1 308 ? -6.889 15.396 14.993 1.00 51.44 308 GLU A CA 1
ATOM 2465 C C . GLU A 1 308 ? -5.908 14.313 15.498 1.00 51.44 308 GLU A C 1
ATOM 2467 O O . GLU A 1 308 ? -6.039 13.144 15.141 1.00 51.44 308 GLU A O 1
ATOM 2472 N N . ALA A 1 309 ? -4.903 14.678 16.307 1.00 51.56 309 ALA A N 1
ATOM 2473 C CA . ALA A 1 309 ? -3.721 13.840 16.539 1.00 51.56 309 ALA A CA 1
ATOM 2474 C C . ALA A 1 309 ? -3.738 12.970 17.813 1.00 51.56 309 ALA A C 1
ATOM 2476 O O . ALA A 1 309 ? -2.804 12.197 18.017 1.00 51.56 309 ALA A O 1
ATOM 2477 N N . LEU A 1 310 ? -4.753 13.074 18.678 1.00 57.12 310 LEU A N 1
ATOM 2478 C CA . LEU A 1 310 ? -4.850 12.258 19.897 1.00 57.12 310 LEU A CA 1
ATOM 2479 C C . LEU A 1 310 ? -5.983 11.243 19.772 1.00 57.12 310 LEU A C 1
ATOM 2481 O O . LEU A 1 310 ? -7.154 11.560 19.966 1.00 57.12 310 LEU A O 1
ATOM 2485 N N . LYS A 1 311 ? -5.598 10.010 19.446 1.00 63.25 311 LYS A N 1
ATOM 2486 C CA . LYS A 1 311 ? -6.480 8.847 19.370 1.00 63.25 311 LYS A CA 1
ATOM 2487 C C . LYS A 1 311 ? -6.172 7.880 20.511 1.00 63.25 311 LYS A C 1
ATOM 2489 O O . LYS A 1 311 ? -5.035 7.781 20.974 1.00 63.25 311 LYS A O 1
ATOM 2494 N N . LEU A 1 312 ? -7.199 7.191 20.990 1.00 60.31 312 LEU A N 1
ATOM 2495 C CA . LEU A 1 312 ? -7.135 6.337 22.172 1.00 60.31 312 LEU A CA 1
ATOM 2496 C C . LEU A 1 312 ? -6.654 4.929 21.805 1.00 60.31 312 LEU A C 1
ATOM 2498 O O . LEU A 1 312 ? -7.010 4.377 20.766 1.00 60.31 312 LEU A O 1
ATOM 2502 N N . THR A 1 313 ? -5.870 4.315 22.687 1.00 57.31 313 THR A N 1
ATOM 2503 C CA . THR A 1 313 ? -5.536 2.887 22.605 1.00 57.31 313 THR A CA 1
ATOM 2504 C C . THR A 1 313 ? -6.361 2.094 23.627 1.00 57.31 313 THR A C 1
ATOM 2506 O O . THR A 1 313 ? -6.778 2.654 24.643 1.00 57.31 313 THR A O 1
ATOM 2509 N N . PRO A 1 314 ? -6.588 0.782 23.421 1.00 54.38 314 PRO A N 1
ATOM 2510 C CA . PRO A 1 314 ? -7.299 -0.047 24.400 1.00 54.38 314 PRO A CA 1
ATOM 2511 C C . PRO A 1 314 ? -6.629 -0.058 25.783 1.00 54.38 314 PRO A C 1
ATOM 2513 O O . PRO A 1 314 ? -7.312 -0.118 26.799 1.00 54.38 314 PRO A O 1
ATOM 2516 N N . GLU A 1 315 ? -5.296 0.026 25.833 1.00 55.28 315 GLU A N 1
ATOM 2517 C CA . GLU A 1 315 ? -4.554 0.123 27.098 1.00 55.28 315 GLU A CA 1
ATOM 2518 C C . GLU A 1 315 ? -4.804 1.461 27.801 1.00 55.28 315 GLU A C 1
ATOM 2520 O O . GLU A 1 315 ? -4.906 1.510 29.022 1.00 55.28 315 GLU A O 1
ATOM 2525 N N . PHE A 1 316 ? -4.988 2.544 27.042 1.00 57.62 316 PHE A N 1
ATOM 2526 C CA . PHE A 1 316 ? -5.342 3.839 27.610 1.00 57.62 316 PHE A CA 1
ATOM 2527 C C . PHE A 1 316 ? -6.752 3.829 28.229 1.00 57.62 316 PHE A C 1
ATOM 2529 O O . PHE A 1 316 ? -6.938 4.348 29.328 1.00 57.62 316 PHE A O 1
ATOM 2536 N N . LEU A 1 317 ? -7.731 3.162 27.604 1.00 58.09 317 LEU A N 1
ATOM 2537 C CA . LEU A 1 317 ? -9.071 3.004 28.194 1.00 58.09 317 LEU A CA 1
ATOM 2538 C C . LEU A 1 317 ? -9.040 2.250 29.534 1.00 58.09 317 LEU A C 1
ATOM 2540 O O . LEU A 1 317 ? -9.801 2.584 30.438 1.00 58.09 317 LEU A O 1
ATOM 2544 N N . ARG A 1 318 ? -8.117 1.294 29.708 1.00 57.44 318 ARG A N 1
ATOM 2545 C CA . ARG A 1 318 ? -7.919 0.608 30.997 1.00 57.44 318 ARG A CA 1
ATOM 2546 C C . ARG A 1 318 ? -7.361 1.525 32.082 1.00 57.44 318 ARG A C 1
ATOM 2548 O O . ARG A 1 318 ? -7.704 1.349 33.243 1.00 57.44 318 ARG A O 1
ATOM 2555 N N . THR A 1 319 ? -6.536 2.510 31.723 1.00 56.09 319 THR A N 1
ATOM 2556 C CA . THR A 1 319 ? -6.003 3.488 32.692 1.00 56.09 319 THR A CA 1
ATOM 2557 C C . THR A 1 319 ? -7.033 4.513 33.166 1.00 56.09 319 THR A C 1
ATOM 2559 O O . THR A 1 319 ? -6.780 5.214 34.140 1.00 56.09 319 THR A O 1
ATOM 2562 N N . LEU A 1 320 ? -8.194 4.597 32.508 1.00 55.34 320 LEU A N 1
ATOM 2563 C CA . LEU A 1 320 ? -9.282 5.493 32.903 1.00 55.34 320 LEU A CA 1
ATOM 2564 C C . LEU A 1 320 ? -10.153 4.936 34.046 1.00 55.34 320 LEU A C 1
ATOM 2566 O O . LEU A 1 320 ? -11.138 5.583 34.393 1.00 55.34 320 LEU A O 1
ATOM 2570 N N . ASP A 1 321 ? -9.814 3.772 34.624 1.00 54.34 321 ASP A N 1
ATOM 2571 C CA . ASP A 1 321 ? -10.527 3.148 35.758 1.00 54.34 321 ASP A CA 1
ATOM 2572 C C . ASP A 1 321 ? -12.058 3.127 35.567 1.00 54.34 321 ASP A C 1
ATOM 2574 O O . ASP A 1 321 ? -12.850 3.360 36.484 1.00 54.34 321 ASP A O 1
ATOM 2578 N N . LEU A 1 322 ? -12.493 2.841 34.336 1.00 57.00 322 LEU A N 1
ATOM 2579 C CA . LEU A 1 322 ? -13.904 2.699 33.995 1.00 57.00 322 LEU A CA 1
ATOM 2580 C C . LEU A 1 322 ? -14.432 1.413 34.647 1.00 57.00 322 LEU A C 1
ATOM 2582 O O . LEU A 1 322 ? -14.343 0.328 34.077 1.00 57.00 322 LEU A O 1
ATOM 2586 N N . LYS A 1 323 ? -14.947 1.519 35.874 1.00 53.00 323 LYS A N 1
ATOM 2587 C CA . LYS A 1 323 ? -15.709 0.454 36.536 1.00 53.00 323 LYS A CA 1
ATOM 2588 C C . LYS A 1 323 ? -17.199 0.595 36.186 1.00 53.00 323 LYS A C 1
ATOM 2590 O O . LYS A 1 323 ? -17.689 1.727 36.175 1.00 53.00 323 LYS A O 1
ATOM 2595 N N . PRO A 1 324 ? -17.937 -0.510 35.952 1.00 52.06 324 PRO A N 1
ATOM 2596 C CA . PRO A 1 324 ? -19.390 -0.456 35.774 1.00 52.06 324 PRO A CA 1
ATOM 2597 C C . PRO A 1 324 ? -20.032 0.227 36.978 1.00 52.06 324 PRO A C 1
ATOM 2599 O O . PRO A 1 324 ? -19.669 -0.098 38.116 1.00 52.06 324 PRO A O 1
ATOM 2602 N N . LYS A 1 325 ? -20.978 1.150 36.767 1.00 54.84 325 LYS A N 1
ATOM 2603 C CA . LYS A 1 325 ? -21.580 1.891 37.894 1.00 54.84 325 LYS A CA 1
ATOM 2604 C C . LYS A 1 325 ? -22.247 0.935 38.874 1.00 54.84 325 LYS A C 1
ATOM 2606 O O . LYS A 1 325 ? -22.069 1.101 40.073 1.00 54.84 325 LYS A O 1
ATOM 2611 N N . ALA A 1 326 ? -22.870 -0.132 38.375 1.00 47.97 326 ALA A N 1
ATOM 2612 C CA . ALA A 1 326 ? -23.432 -1.204 39.195 1.00 47.97 326 ALA A CA 1
ATOM 2613 C C . ALA A 1 326 ? -22.401 -1.874 40.127 1.00 47.97 326 ALA A C 1
ATOM 2615 O O . ALA A 1 326 ? -22.722 -2.215 41.261 1.00 47.97 326 ALA A O 1
ATOM 2616 N N . LEU A 1 327 ? -21.150 -2.035 39.683 1.00 52.41 327 LEU A N 1
ATOM 2617 C CA . LEU A 1 327 ? -20.066 -2.595 40.498 1.00 52.41 327 LEU A CA 1
ATOM 2618 C C . LEU A 1 327 ? -19.530 -1.576 41.508 1.00 52.41 327 LEU A C 1
ATOM 2620 O O . LEU A 1 327 ? -19.238 -1.943 42.640 1.00 52.41 327 LEU A O 1
ATOM 2624 N N . VAL A 1 328 ? -19.453 -0.295 41.137 1.00 58.78 328 VAL A N 1
ATOM 2625 C CA . VAL A 1 328 ? -19.073 0.790 42.061 1.00 58.78 328 VAL A CA 1
ATOM 2626 C C . VAL A 1 328 ? -20.143 1.003 43.133 1.00 58.78 328 VAL A C 1
ATOM 2628 O O . VAL A 1 328 ? -19.822 1.238 44.295 1.00 58.78 328 VAL A O 1
ATOM 2631 N N . GLU A 1 329 ? -21.416 0.904 42.764 1.00 58.25 329 GLU A N 1
ATOM 2632 C CA . GLU A 1 329 ? -22.553 0.982 43.679 1.00 58.25 329 GLU A CA 1
ATOM 2633 C C . GLU A 1 329 ? -22.630 -0.254 44.575 1.00 58.25 329 GLU A C 1
ATOM 2635 O O . GLU A 1 329 ? -22.834 -0.101 45.776 1.00 58.25 329 GLU A O 1
ATOM 2640 N N . ALA A 1 330 ? -22.363 -1.453 44.047 1.00 53.97 330 ALA A N 1
ATOM 2641 C CA . ALA A 1 330 ? -22.253 -2.670 44.847 1.00 53.97 330 ALA A CA 1
ATOM 2642 C C . ALA A 1 330 ? -21.062 -2.621 45.819 1.00 53.97 330 ALA A C 1
ATOM 2644 O O . ALA A 1 330 ? -21.232 -2.963 46.985 1.00 53.97 330 ALA A O 1
ATOM 2645 N N . GLU A 1 331 ? -19.883 -2.150 45.393 1.00 55.19 331 GLU A N 1
ATOM 2646 C CA . GLU A 1 331 ? -18.714 -1.948 46.267 1.00 55.19 331 GLU A CA 1
ATOM 2647 C C . GLU A 1 331 ? -19.002 -0.900 47.353 1.00 55.19 331 GLU A C 1
ATOM 2649 O O . GLU A 1 331 ? -18.649 -1.102 48.515 1.00 55.19 331 GLU A O 1
ATOM 2654 N N . ARG A 1 332 ? -19.685 0.202 47.010 1.00 58.66 332 ARG A N 1
ATOM 2655 C CA . ARG A 1 332 ? -20.119 1.214 47.987 1.00 58.66 332 ARG A CA 1
ATOM 2656 C C . ARG A 1 332 ? -21.155 0.659 48.957 1.00 58.66 332 ARG A C 1
ATOM 2658 O O . ARG A 1 332 ? -21.036 0.914 50.150 1.00 58.66 332 ARG A O 1
ATOM 2665 N N . ALA A 1 333 ? -22.122 -0.119 48.482 1.00 59.00 333 ALA A N 1
ATOM 2666 C CA . ALA A 1 333 ? -23.115 -0.772 49.328 1.00 59.00 333 ALA A CA 1
ATOM 2667 C C . ALA A 1 333 ? -22.464 -1.791 50.277 1.00 59.00 333 ALA A C 1
ATOM 2669 O O . ALA A 1 333 ? -22.792 -1.820 51.459 1.00 59.00 333 ALA A O 1
ATOM 2670 N N . LEU A 1 334 ? -21.480 -2.561 49.801 1.00 61.09 334 LEU A N 1
ATOM 2671 C CA . LEU A 1 334 ? -20.689 -3.480 50.625 1.00 61.09 334 LEU A CA 1
ATOM 2672 C C . LEU A 1 334 ? -19.827 -2.742 51.653 1.00 61.09 334 LEU A C 1
ATOM 2674 O O . LEU A 1 334 ? -19.722 -3.188 52.791 1.00 61.09 334 LEU A O 1
ATOM 2678 N N . ALA A 1 335 ? -19.236 -1.606 51.283 1.00 61.62 335 ALA A N 1
ATOM 2679 C CA . ALA A 1 335 ? -18.462 -0.776 52.201 1.00 61.62 335 ALA A CA 1
ATOM 2680 C C . ALA A 1 335 ? -19.343 -0.128 53.282 1.00 61.62 335 ALA A C 1
ATOM 2682 O O . ALA A 1 335 ? -18.931 -0.059 54.438 1.00 61.62 335 ALA A O 1
ATOM 2683 N N . ILE A 1 336 ? -20.560 0.302 52.929 1.00 66.81 336 ILE A N 1
ATOM 2684 C CA . ILE A 1 336 ? -21.552 0.823 53.881 1.00 66.81 336 ILE A CA 1
ATOM 2685 C C . ILE A 1 336 ? -22.018 -0.299 54.818 1.00 66.81 336 ILE A C 1
ATOM 2687 O O . ILE A 1 336 ? -21.958 -0.127 56.031 1.00 66.81 336 ILE A O 1
ATOM 2691 N N . ALA A 1 337 ? -22.354 -1.478 54.286 1.00 63.12 337 ALA A N 1
ATOM 2692 C CA . ALA A 1 337 ? -22.755 -2.634 55.089 1.00 63.12 337 ALA A CA 1
ATOM 2693 C C . ALA A 1 337 ? -21.633 -3.129 56.022 1.00 63.12 337 ALA A C 1
ATOM 2695 O O . ALA A 1 337 ? -21.888 -3.484 57.169 1.00 63.12 337 ALA A O 1
ATOM 2696 N N . ALA A 1 338 ? -20.375 -3.111 55.572 1.00 63.69 338 ALA A N 1
ATOM 2697 C CA . ALA A 1 338 ? -19.225 -3.460 56.407 1.00 63.69 338 ALA A CA 1
ATOM 2698 C C . ALA A 1 338 ? -18.952 -2.410 57.500 1.00 63.69 338 ALA A C 1
ATOM 2700 O O . ALA A 1 338 ? -18.544 -2.762 58.607 1.00 63.69 338 ALA A O 1
ATOM 2701 N N . ALA A 1 339 ? -19.187 -1.126 57.213 1.00 67.12 339 ALA A N 1
ATOM 2702 C CA . ALA A 1 339 ? -19.073 -0.055 58.200 1.00 67.12 339 ALA A CA 1
ATOM 2703 C C . ALA A 1 339 ? -20.197 -0.115 59.249 1.00 67.12 339 ALA A C 1
ATOM 2705 O O . ALA A 1 339 ? -19.936 0.111 60.430 1.00 67.12 339 ALA A O 1
ATOM 2706 N N . GLU A 1 340 ? -21.419 -0.464 58.842 1.00 67.69 340 GLU A N 1
ATOM 2707 C CA . GLU A 1 340 ? -22.552 -0.681 59.748 1.00 67.69 340 GLU A CA 1
ATOM 2708 C C . GLU A 1 340 ? -22.356 -1.931 60.613 1.00 67.69 340 GLU A C 1
ATOM 2710 O O . GLU A 1 340 ? -22.524 -1.845 61.826 1.00 67.69 340 GLU A O 1
ATOM 2715 N N . ALA A 1 341 ? -21.880 -3.042 60.042 1.00 65.56 341 ALA A N 1
ATOM 2716 C CA . ALA A 1 341 ? -21.560 -4.257 60.797 1.00 65.56 341 ALA A CA 1
ATOM 2717 C C . ALA A 1 341 ? -20.431 -4.045 61.823 1.00 65.56 341 ALA A C 1
ATOM 2719 O O . ALA A 1 341 ? -20.424 -4.645 62.896 1.00 65.56 341 ALA A O 1
ATOM 2720 N N . LYS A 1 342 ? -19.465 -3.171 61.512 1.00 70.06 342 LYS A N 1
ATOM 2721 C CA . LYS A 1 342 ? -18.414 -2.801 62.464 1.00 70.06 342 LYS A CA 1
ATOM 2722 C C . LYS A 1 342 ? -18.957 -1.934 63.604 1.00 70.06 342 LYS A C 1
ATOM 2724 O O . LYS A 1 342 ? -18.552 -2.136 64.743 1.00 70.06 342 LYS A O 1
ATOM 2729 N N . ARG A 1 343 ? -19.883 -1.012 63.315 1.00 70.44 343 ARG A N 1
ATOM 2730 C CA . ARG A 1 343 ? -20.554 -0.202 64.347 1.00 70.44 343 ARG A CA 1
ATOM 2731 C C . ARG A 1 343 ? -21.437 -1.048 65.256 1.00 70.44 343 ARG A C 1
ATOM 2733 O O . ARG A 1 343 ? -21.344 -0.889 66.464 1.00 70.44 343 ARG A O 1
ATOM 2740 N N . SER A 1 344 ? -22.213 -1.980 64.705 1.00 67.62 344 SER A N 1
ATOM 2741 C CA . SER A 1 344 ? -23.038 -2.880 65.518 1.00 67.62 344 SER A CA 1
ATOM 2742 C C . SER A 1 344 ? -22.186 -3.801 66.394 1.00 67.62 344 SER A C 1
ATOM 2744 O O . SER A 1 344 ? -22.524 -4.022 67.548 1.00 67.62 344 SER A O 1
ATOM 2746 N N . ALA A 1 345 ? -21.040 -4.280 65.895 1.00 69.38 345 ALA A N 1
ATOM 2747 C CA . ALA A 1 345 ? -20.106 -5.077 66.696 1.00 69.38 345 ALA A CA 1
ATOM 2748 C C . ALA A 1 345 ? -19.414 -4.261 67.808 1.00 69.38 345 ALA A C 1
ATOM 2750 O O . ALA A 1 345 ? -19.129 -4.794 68.878 1.00 69.38 345 ALA A O 1
ATOM 2751 N N . GLU A 1 346 ? -19.133 -2.974 67.574 1.00 70.62 346 GLU A N 1
ATOM 2752 C CA . GLU A 1 346 ? -18.596 -2.069 68.600 1.00 70.62 346 GLU A CA 1
ATOM 2753 C C . GLU A 1 346 ? -19.655 -1.716 69.663 1.00 70.62 346 GLU A C 1
ATOM 2755 O O . GLU A 1 346 ? -19.324 -1.693 70.849 1.00 70.62 346 GLU A O 1
ATOM 2760 N N . GLU A 1 347 ? -20.920 -1.528 69.275 1.00 70.31 347 GLU A N 1
ATOM 2761 C CA . GLU A 1 347 ? -22.045 -1.315 70.201 1.00 70.31 347 GLU A CA 1
ATOM 2762 C C . GLU A 1 347 ? -22.353 -2.568 71.039 1.00 70.31 347 GLU A C 1
ATOM 2764 O O . GLU A 1 347 ? -22.493 -2.466 72.258 1.00 70.31 347 GLU A O 1
ATOM 2769 N N . GLU A 1 348 ? -22.360 -3.760 70.433 1.00 71.38 348 GLU A N 1
ATOM 2770 C CA . GLU A 1 348 ? -22.515 -5.031 71.157 1.00 71.38 348 GLU A CA 1
ATOM 2771 C C . GLU A 1 348 ? -21.355 -5.273 72.136 1.00 71.38 348 GLU A C 1
ATOM 2773 O O . GLU A 1 348 ? -21.579 -5.690 73.274 1.00 71.38 348 GLU A O 1
ATOM 2778 N N . ALA A 1 349 ? -20.117 -4.942 71.752 1.00 70.19 349 ALA A N 1
ATOM 2779 C CA . ALA A 1 349 ? -18.962 -5.036 72.644 1.00 70.19 349 ALA A CA 1
ATOM 2780 C C . ALA A 1 349 ? -19.024 -4.026 73.807 1.00 70.19 349 ALA A C 1
ATOM 2782 O O . ALA A 1 349 ? -18.504 -4.295 74.896 1.00 70.19 349 ALA A O 1
ATOM 2783 N N . GLU A 1 350 ? -19.648 -2.862 73.608 1.00 70.31 350 GLU A N 1
ATOM 2784 C CA . GLU A 1 350 ? -19.868 -1.878 74.668 1.00 70.31 350 GLU A CA 1
ATOM 2785 C C . GLU A 1 350 ? -20.998 -2.301 75.620 1.00 70.31 350 GLU A C 1
ATOM 2787 O O . GLU A 1 350 ? -20.859 -2.158 76.838 1.00 70.31 350 GLU A O 1
ATOM 2792 N N . GLU A 1 351 ? -22.083 -2.885 75.106 1.00 70.19 351 GLU A N 1
ATOM 2793 C CA . GLU A 1 351 ? -23.140 -3.477 75.933 1.00 70.19 351 GLU A CA 1
ATOM 2794 C C . GLU A 1 351 ? -22.641 -4.684 76.734 1.00 70.19 351 GLU A C 1
ATOM 2796 O O . GLU A 1 351 ? -22.962 -4.814 77.917 1.00 70.19 351 GLU A O 1
ATOM 2801 N N . GLU A 1 352 ? -21.801 -5.537 76.146 1.00 65.69 352 GLU A N 1
ATOM 2802 C CA . GLU A 1 352 ? -21.206 -6.674 76.850 1.00 65.69 352 GLU A CA 1
ATOM 2803 C C . GLU A 1 352 ? -20.238 -6.215 77.956 1.00 65.69 352 GLU A C 1
ATOM 2805 O O . GLU A 1 352 ? -20.188 -6.815 79.032 1.00 65.69 352 GLU A O 1
ATOM 2810 N N . ARG A 1 353 ? -19.524 -5.097 77.749 1.00 65.44 353 ARG A N 1
ATOM 2811 C CA . ARG A 1 353 ? -18.719 -4.447 78.799 1.00 65.44 353 ARG A CA 1
ATOM 2812 C C . ARG A 1 353 ? -19.574 -3.855 79.915 1.00 65.44 353 ARG A C 1
ATOM 2814 O O . ARG A 1 353 ? -19.170 -3.940 81.072 1.00 65.44 353 ARG A O 1
ATOM 2821 N N . LYS A 1 354 ? -20.739 -3.284 79.599 1.00 67.06 354 LYS A N 1
ATOM 2822 C CA . LYS A 1 354 ? -21.681 -2.777 80.613 1.00 67.06 354 LYS A CA 1
ATOM 2823 C C . LYS A 1 354 ? -22.286 -3.920 81.431 1.00 67.06 354 LYS A C 1
ATOM 2825 O O . LYS A 1 354 ? -22.297 -3.829 82.652 1.00 67.06 354 LYS A O 1
ATOM 2830 N N . ARG A 1 355 ? -22.657 -5.036 80.791 1.00 63.28 355 ARG A N 1
ATOM 2831 C CA . ARG A 1 355 ? -23.153 -6.240 81.485 1.00 63.28 355 ARG A CA 1
ATOM 2832 C C . ARG A 1 355 ? -22.095 -6.887 82.381 1.00 63.28 355 ARG A C 1
ATOM 2834 O O . ARG A 1 355 ? -22.391 -7.195 83.529 1.00 63.28 355 ARG A O 1
ATOM 2841 N N . LYS A 1 356 ? -20.850 -7.018 81.906 1.00 56.59 356 LYS A N 1
ATOM 2842 C CA . LYS A 1 356 ? -19.736 -7.527 82.730 1.00 56.59 356 LYS A CA 1
ATOM 2843 C C . LYS A 1 356 ? -19.379 -6.582 83.882 1.00 56.59 356 LYS A C 1
ATOM 2845 O O . LYS A 1 356 ? -19.137 -7.045 84.987 1.00 56.59 356 LYS A O 1
ATOM 2850 N N . GLY A 1 357 ? -19.436 -5.266 83.664 1.00 51.91 357 GLY A N 1
ATOM 2851 C CA . GLY A 1 357 ? -19.237 -4.275 84.728 1.00 51.91 357 GLY A CA 1
ATOM 2852 C C . GLY A 1 357 ? -20.308 -4.314 85.828 1.00 51.91 357 GLY A C 1
ATOM 2853 O O . GLY A 1 357 ? -20.006 -4.016 86.983 1.00 51.91 357 GLY A O 1
ATOM 2854 N N . GLU A 1 358 ? -21.539 -4.714 85.499 1.00 53.97 358 GLU A N 1
ATOM 2855 C CA . GLU A 1 358 ? -22.627 -4.902 86.469 1.00 53.97 358 GLU A CA 1
ATOM 2856 C C . GLU A 1 358 ? -22.539 -6.254 87.205 1.00 53.97 358 GLU A C 1
ATOM 2858 O O . GLU A 1 358 ? -22.821 -6.312 88.404 1.00 53.97 358 GLU A O 1
ATOM 2863 N N . GLU A 1 359 ? -22.065 -7.321 86.549 1.00 50.44 359 GLU A N 1
ATOM 2864 C CA . GLU A 1 359 ? -21.770 -8.610 87.204 1.00 50.44 359 GLU A CA 1
ATOM 2865 C C . GLU A 1 359 ? -20.561 -8.523 88.157 1.00 50.44 359 GLU A C 1
ATOM 2867 O O . GLU A 1 359 ? -20.594 -9.080 89.260 1.00 50.44 359 GLU A O 1
ATOM 2872 N N . ASP A 1 360 ? -19.534 -7.744 87.806 1.00 47.16 360 ASP A N 1
ATOM 2873 C CA . ASP A 1 360 ? -18.347 -7.538 88.645 1.00 47.16 360 ASP A CA 1
ATOM 2874 C C . ASP A 1 360 ? -18.633 -6.663 89.884 1.00 47.16 360 ASP A C 1
ATOM 2876 O O . ASP A 1 360 ? -17.976 -6.817 90.918 1.00 47.16 360 ASP A O 1
ATOM 2880 N N . ALA A 1 361 ? -19.660 -5.803 89.851 1.00 45.25 361 ALA A N 1
ATOM 2881 C CA . ALA A 1 361 ? -20.120 -5.055 91.027 1.00 45.25 361 ALA A CA 1
ATOM 2882 C C . ALA A 1 361 ? -20.845 -5.949 92.056 1.00 45.25 361 ALA A C 1
ATOM 2884 O O . ALA A 1 361 ? -20.794 -5.672 93.257 1.00 45.25 361 ALA A O 1
ATOM 2885 N N . ALA A 1 362 ? -21.469 -7.047 91.612 1.00 43.56 362 ALA A N 1
ATOM 2886 C CA . ALA A 1 362 ? -22.084 -8.042 92.493 1.00 43.56 362 ALA A CA 1
ATOM 2887 C C . ALA A 1 362 ? -21.062 -9.063 93.039 1.00 43.56 362 ALA A C 1
ATOM 2889 O O . ALA A 1 362 ? -21.210 -9.539 94.167 1.00 43.56 362 ALA A O 1
ATOM 2890 N N . ALA A 1 363 ? -19.991 -9.360 92.293 1.00 42.59 363 ALA A N 1
ATOM 2891 C CA . ALA A 1 363 ? -18.926 -10.280 92.713 1.00 42.59 363 ALA A CA 1
ATOM 2892 C C . ALA A 1 363 ? -17.846 -9.632 93.613 1.00 42.59 363 ALA A C 1
ATOM 2894 O O . ALA A 1 363 ? -17.212 -10.322 94.421 1.00 42.59 363 ALA A O 1
ATOM 2895 N N . ALA A 1 364 ? -17.670 -8.305 93.556 1.00 40.50 364 ALA A N 1
ATOM 2896 C CA . ALA A 1 364 ? -16.691 -7.561 94.361 1.00 40.50 364 ALA A CA 1
ATOM 2897 C C . ALA A 1 364 ? -16.981 -7.528 95.879 1.00 40.50 364 ALA A C 1
ATOM 2899 O O . ALA A 1 364 ? -16.115 -7.128 96.657 1.00 40.50 364 ALA A O 1
ATOM 2900 N N . ALA A 1 365 ? -18.147 -8.000 96.333 1.00 42.75 365 ALA A N 1
ATOM 2901 C CA . ALA A 1 365 ? -18.445 -8.158 97.759 1.00 42.75 365 ALA A CA 1
ATOM 2902 C C . ALA A 1 365 ? -17.971 -9.504 98.356 1.00 42.75 365 ALA A C 1
ATOM 2904 O O . ALA A 1 365 ? -18.025 -9.666 99.575 1.00 42.75 365 ALA A O 1
ATOM 2905 N N . ALA A 1 366 ? -17.490 -10.463 97.546 1.00 43.28 366 ALA A N 1
ATOM 2906 C CA . ALA A 1 366 ? -17.201 -11.826 98.018 1.00 43.28 366 ALA A CA 1
ATOM 2907 C C . ALA A 1 366 ? -15.780 -12.369 97.741 1.00 43.28 366 ALA A C 1
ATOM 2909 O O . ALA A 1 366 ? -15.448 -13.434 98.256 1.00 43.28 366 ALA A O 1
ATOM 2910 N N . ALA A 1 367 ? -14.913 -11.674 96.993 1.00 40.50 367 ALA A N 1
ATOM 2911 C CA . ALA A 1 367 ? -13.615 -12.228 96.567 1.00 40.50 367 ALA A CA 1
ATOM 2912 C C . ALA A 1 367 ? -12.402 -11.313 96.834 1.00 40.50 367 ALA A C 1
ATOM 2914 O O . ALA A 1 367 ? -11.546 -11.108 95.975 1.00 40.50 367 ALA A O 1
ATOM 2915 N N . ALA A 1 368 ? -12.277 -10.793 98.057 1.00 39.75 368 ALA A N 1
ATOM 2916 C CA . ALA A 1 368 ? -11.026 -10.209 98.546 1.00 39.75 368 ALA A CA 1
ATOM 2917 C C . ALA A 1 368 ? -10.014 -11.313 98.923 1.00 39.75 368 ALA A C 1
ATOM 2919 O O . ALA A 1 368 ? -9.726 -11.521 100.099 1.00 39.75 368 ALA A O 1
ATOM 2920 N N . ALA A 1 369 ? -9.478 -12.037 97.934 1.00 40.00 369 ALA A N 1
ATOM 2921 C CA . ALA A 1 369 ? -8.289 -12.874 98.109 1.00 40.00 369 ALA A CA 1
ATOM 2922 C C . ALA A 1 369 ? -7.581 -13.169 96.770 1.00 40.00 369 ALA A C 1
ATOM 2924 O O . ALA A 1 369 ? -8.015 -14.009 95.992 1.00 40.00 369 ALA A O 1
ATOM 2925 N N . ALA A 1 370 ? -6.435 -12.507 96.586 1.00 44.59 370 ALA A N 1
ATOM 2926 C CA . ALA A 1 370 ? -5.273 -12.919 95.788 1.00 44.59 370 ALA A CA 1
ATOM 2927 C C . ALA A 1 370 ? -5.411 -13.099 94.257 1.00 44.59 370 ALA A C 1
ATOM 2929 O O . ALA A 1 370 ? -5.677 -14.187 93.758 1.00 44.59 370 ALA A O 1
ATOM 2930 N N . VAL A 1 371 ? -4.973 -12.078 93.506 1.00 38.09 371 VAL A N 1
ATOM 2931 C CA . VAL A 1 371 ? -4.329 -12.258 92.189 1.00 38.09 371 VAL A CA 1
ATOM 2932 C C . VAL A 1 371 ? -3.044 -11.415 92.164 1.00 38.09 371 VAL A C 1
ATOM 2934 O O . VAL A 1 371 ? -3.121 -10.204 92.386 1.00 38.09 371 VAL A O 1
ATOM 2937 N N . PRO A 1 372 ? -1.847 -11.997 91.947 1.00 42.69 372 PRO A N 1
ATOM 2938 C CA . PRO A 1 372 ? -0.609 -11.231 91.918 1.00 42.69 372 PRO A CA 1
ATOM 2939 C C . PRO A 1 372 ? -0.380 -10.622 90.529 1.00 42.69 372 PRO A C 1
ATOM 2941 O O . PRO A 1 372 ? -0.252 -11.328 89.531 1.00 42.69 372 PRO A O 1
ATOM 2944 N N . VAL A 1 373 ? -0.279 -9.295 90.480 1.00 43.19 373 VAL A N 1
ATOM 2945 C CA . VAL A 1 373 ? 0.179 -8.530 89.313 1.00 43.19 373 VAL A CA 1
ATOM 2946 C C . VAL A 1 373 ? 1.710 -8.598 89.252 1.00 43.19 373 VAL A C 1
ATOM 2948 O O . VAL A 1 373 ? 2.391 -8.281 90.230 1.00 43.19 373 VAL A O 1
ATOM 2951 N N . PHE A 1 374 ? 2.261 -9.024 88.111 1.00 47.97 374 PHE A N 1
ATOM 2952 C CA . PHE A 1 374 ? 3.705 -9.067 87.859 1.00 47.97 374 PHE A CA 1
ATOM 2953 C C . PHE A 1 374 ? 4.318 -7.668 88.029 1.00 47.97 374 PHE A C 1
ATOM 2955 O O . PHE A 1 374 ? 3.922 -6.719 87.355 1.00 47.97 374 PHE A O 1
ATOM 2962 N N . SER A 1 375 ? 5.286 -7.530 88.937 1.00 53.69 375 SER A N 1
ATOM 2963 C CA . SER A 1 375 ? 6.036 -6.284 89.133 1.00 53.69 375 SER A CA 1
ATOM 2964 C C . SER A 1 375 ? 7.534 -6.563 89.184 1.00 53.69 375 SER A C 1
ATOM 2966 O O . SER A 1 375 ? 7.958 -7.597 89.706 1.00 53.69 375 SER A O 1
ATOM 2968 N N . TYR A 1 376 ? 8.347 -5.622 88.694 1.00 46.03 376 TYR A N 1
ATOM 2969 C CA . TYR A 1 376 ? 9.816 -5.710 88.656 1.00 46.03 376 TYR A CA 1
ATOM 2970 C C . TYR A 1 376 ? 10.465 -6.054 90.011 1.00 46.03 376 TYR A C 1
ATOM 2972 O O . TYR A 1 376 ? 11.550 -6.627 90.043 1.00 46.03 376 TYR A O 1
ATOM 2980 N N . LYS A 1 377 ? 9.786 -5.783 91.135 1.00 56.78 377 LYS A N 1
ATOM 2981 C CA . LYS A 1 377 ? 10.239 -6.191 92.475 1.00 56.78 377 LYS A CA 1
ATOM 2982 C C . LYS A 1 377 ? 10.251 -7.714 92.648 1.00 56.78 377 LYS A C 1
ATOM 2984 O O . LYS A 1 377 ? 11.245 -8.262 93.103 1.00 56.78 377 LYS A O 1
ATOM 2989 N N . SER A 1 378 ? 9.214 -8.405 92.165 1.00 64.25 378 SER A N 1
ATOM 2990 C CA . SER A 1 378 ? 9.098 -9.870 92.267 1.00 64.25 378 SER A CA 1
ATOM 2991 C C . SER A 1 378 ? 10.176 -10.636 91.486 1.00 64.25 378 SER A C 1
ATOM 2993 O O . SER A 1 378 ? 10.518 -11.762 91.842 1.00 64.25 378 SER A O 1
ATOM 2995 N N . LEU A 1 379 ? 10.737 -10.023 90.438 1.00 58.03 379 LEU A N 1
ATOM 2996 C CA . LEU A 1 379 ? 11.821 -10.594 89.638 1.00 58.03 379 LEU A CA 1
ATOM 2997 C C . LEU A 1 379 ? 13.181 -10.436 90.342 1.00 58.03 379 LEU A C 1
ATOM 2999 O O . LEU A 1 379 ? 13.977 -11.371 90.364 1.00 58.03 379 LEU A O 1
ATOM 3003 N N . ILE A 1 380 ? 13.415 -9.276 90.966 1.00 59.62 380 ILE A N 1
ATOM 3004 C CA . ILE A 1 380 ? 14.635 -8.980 91.734 1.00 59.62 380 ILE A CA 1
ATOM 3005 C C . ILE A 1 380 ? 14.698 -9.832 93.008 1.00 59.62 380 ILE A C 1
ATOM 3007 O O . ILE A 1 380 ? 15.770 -10.318 93.366 1.00 59.62 380 ILE A O 1
ATOM 3011 N N . ASP A 1 381 ? 13.562 -10.064 93.664 1.00 66.06 381 ASP A N 1
ATOM 3012 C CA . ASP A 1 381 ? 13.503 -10.894 94.871 1.00 66.06 381 ASP A CA 1
ATOM 3013 C C . ASP A 1 381 ? 13.785 -12.375 94.554 1.00 66.06 381 ASP A C 1
ATOM 3015 O O . ASP A 1 381 ? 14.600 -13.000 95.231 1.00 66.06 381 ASP A O 1
ATOM 3019 N N . LYS A 1 382 ? 13.255 -12.906 93.440 1.00 64.50 382 LYS A N 1
ATOM 3020 C CA . LYS A 1 382 ? 13.594 -14.259 92.948 1.00 64.50 382 LYS A CA 1
ATOM 3021 C C . LYS A 1 382 ? 15.054 -14.403 92.512 1.00 64.50 382 LYS A C 1
ATOM 3023 O O . LYS A 1 382 ? 15.637 -15.476 92.656 1.00 64.50 382 LYS A O 1
ATOM 3028 N N . ALA A 1 383 ? 15.655 -13.339 91.980 1.00 57.69 383 ALA A N 1
ATOM 3029 C CA . ALA A 1 383 ? 17.065 -13.336 91.599 1.00 57.69 383 ALA A CA 1
ATOM 3030 C C . ALA A 1 383 ? 17.991 -13.352 92.832 1.00 57.69 383 ALA A C 1
ATOM 3032 O O . ALA A 1 383 ? 19.034 -14.006 92.811 1.00 57.69 383 ALA A O 1
ATOM 3033 N N . LYS A 1 384 ? 17.597 -12.686 93.929 1.00 64.31 384 LYS A N 1
ATOM 3034 C CA . LYS A 1 384 ? 18.338 -12.694 95.203 1.00 64.31 384 LYS A CA 1
ATOM 3035 C C . LYS A 1 384 ? 18.317 -14.059 95.892 1.00 64.31 384 LYS A C 1
ATOM 3037 O O . LYS A 1 384 ? 19.332 -14.454 96.457 1.00 64.31 384 LYS A O 1
ATOM 3042 N N . GLU A 1 385 ? 17.212 -14.799 95.803 1.00 68.62 385 GLU A N 1
ATOM 3043 C CA . GLU A 1 385 ? 17.100 -16.159 96.361 1.00 68.62 385 GLU A CA 1
ATOM 3044 C C . GLU A 1 385 ? 18.052 -17.171 95.703 1.00 68.62 385 GLU A C 1
ATOM 3046 O O . GLU A 1 385 ? 18.424 -18.163 96.327 1.00 68.62 385 GLU A O 1
ATOM 3051 N N . ARG A 1 386 ? 18.486 -16.923 94.460 1.00 60.25 386 ARG A N 1
ATOM 3052 C CA . ARG A 1 386 ? 19.402 -17.806 93.717 1.00 60.25 386 ARG A CA 1
ATOM 3053 C C . ARG A 1 386 ? 20.881 -17.424 93.832 1.00 60.25 386 ARG A C 1
ATOM 3055 O O . ARG A 1 386 ? 21.717 -18.075 93.217 1.00 60.25 386 ARG A O 1
ATOM 3062 N N . GLY A 1 387 ? 21.219 -16.409 94.630 1.00 60.69 387 GLY A N 1
ATOM 3063 C CA . GLY A 1 387 ? 22.598 -16.091 95.022 1.00 60.69 387 GLY A CA 1
ATOM 3064 C C . GLY A 1 387 ? 23.484 -15.429 93.958 1.00 60.69 387 GLY A C 1
ATOM 3065 O O . GLY A 1 387 ? 24.531 -14.904 94.325 1.00 60.69 387 GLY A O 1
ATOM 3066 N N . ASN A 1 388 ? 23.076 -15.379 92.684 1.00 64.56 388 ASN A N 1
ATOM 3067 C CA . ASN A 1 388 ? 23.781 -14.637 91.635 1.00 64.56 388 ASN A CA 1
ATOM 3068 C C . ASN A 1 388 ? 22.789 -13.922 90.698 1.00 64.56 388 ASN A C 1
ATOM 3070 O O . ASN A 1 388 ? 22.226 -14.509 89.773 1.00 64.56 388 ASN A O 1
ATOM 3074 N N . VAL A 1 389 ? 22.524 -12.646 90.994 1.00 62.38 389 VAL A N 1
ATOM 3075 C CA . VAL A 1 389 ? 21.463 -11.845 90.356 1.00 62.38 389 VAL A CA 1
ATOM 3076 C C . VAL A 1 389 ? 21.779 -11.535 88.890 1.00 62.38 389 VAL A C 1
ATOM 3078 O O . VAL A 1 389 ? 20.869 -11.543 88.063 1.00 62.38 389 VAL A O 1
ATOM 3081 N N . GLU A 1 390 ? 23.051 -11.290 88.564 1.00 61.97 390 GLU A N 1
ATOM 3082 C CA . GLU A 1 390 ? 23.487 -10.971 87.197 1.00 61.97 390 GLU A CA 1
ATOM 3083 C C . GLU A 1 390 ? 23.295 -12.160 86.255 1.00 61.97 390 GLU A C 1
ATOM 3085 O O . GLU A 1 390 ? 22.684 -12.015 85.201 1.00 61.97 390 GLU A O 1
ATOM 3090 N N . GLU A 1 391 ? 23.694 -13.359 86.678 1.00 66.69 391 GLU A N 1
ATOM 3091 C CA . GLU A 1 391 ? 23.593 -14.571 85.860 1.00 66.69 391 GLU A CA 1
ATOM 3092 C C . GLU A 1 391 ? 22.130 -14.979 85.601 1.00 66.69 391 GLU A C 1
ATOM 3094 O O . GLU A 1 391 ? 21.774 -15.416 84.506 1.00 66.69 391 GLU A O 1
ATOM 3099 N N . TYR A 1 392 ? 21.242 -14.771 86.580 1.00 68.31 392 TYR A N 1
ATOM 3100 C CA . TYR A 1 392 ? 19.810 -15.040 86.419 1.00 68.31 392 TYR A CA 1
ATOM 3101 C C . TYR A 1 392 ? 19.122 -14.032 85.488 1.00 68.31 392 TYR A C 1
ATOM 3103 O O . TYR A 1 392 ? 18.268 -14.412 84.683 1.00 68.31 392 TYR A O 1
ATOM 3111 N N . LEU A 1 393 ? 19.495 -12.752 85.572 1.00 63.88 393 LEU A N 1
ATOM 3112 C CA . LEU A 1 393 ? 18.986 -11.724 84.665 1.00 63.88 393 LEU A CA 1
ATOM 3113 C C . LEU A 1 393 ? 19.502 -11.933 83.239 1.00 63.88 393 LEU A C 1
ATOM 3115 O O . LEU A 1 393 ? 18.718 -11.811 82.300 1.00 63.88 393 LEU A O 1
ATOM 3119 N N . GLU A 1 394 ? 20.768 -12.317 83.064 1.00 68.69 394 GLU A N 1
ATOM 3120 C CA . GLU A 1 394 ? 21.316 -12.660 81.750 1.00 68.69 394 GLU A CA 1
ATOM 3121 C C . GLU A 1 394 ? 20.616 -13.876 81.138 1.00 68.69 394 GLU A C 1
ATOM 3123 O O . GLU A 1 394 ? 20.229 -13.824 79.973 1.00 68.69 394 GLU A O 1
ATOM 3128 N N . GLN A 1 395 ? 20.364 -14.938 81.911 1.00 72.06 395 GLN A N 1
ATOM 3129 C CA . GLN A 1 395 ? 19.609 -16.101 81.428 1.00 72.06 395 GLN A CA 1
ATOM 3130 C C . GLN A 1 395 ? 18.159 -15.752 81.069 1.00 72.06 395 GLN A C 1
ATOM 3132 O O . GLN A 1 395 ? 17.636 -16.244 80.068 1.00 72.06 395 GLN A O 1
ATOM 3137 N N . PHE A 1 396 ? 17.505 -14.890 81.851 1.00 71.81 396 PHE A N 1
ATOM 3138 C CA . PHE A 1 396 ? 16.146 -14.430 81.563 1.00 71.81 396 PHE A CA 1
ATOM 3139 C C . PHE A 1 396 ? 16.094 -13.609 80.267 1.00 71.81 396 PHE A C 1
ATOM 3141 O O . PHE A 1 396 ? 15.286 -13.897 79.386 1.00 71.81 396 PHE A O 1
ATOM 3148 N N . VAL A 1 397 ? 17.009 -12.650 80.103 1.00 66.06 397 VAL A N 1
ATOM 3149 C CA . VAL A 1 397 ? 17.106 -11.818 78.894 1.00 66.06 397 VAL A CA 1
ATOM 3150 C C . VAL A 1 397 ? 17.500 -12.651 77.672 1.00 66.06 397 VAL A C 1
ATOM 3152 O O . VAL A 1 397 ? 16.963 -12.429 76.590 1.00 66.06 397 VAL A O 1
ATOM 3155 N N . GLN A 1 398 ? 18.390 -13.637 77.819 1.00 67.75 398 GLN A N 1
ATOM 3156 C CA . GLN A 1 398 ? 18.742 -14.550 76.729 1.00 67.75 398 GLN A CA 1
ATOM 3157 C C . GLN A 1 398 ? 17.568 -15.443 76.315 1.00 67.75 398 GLN A C 1
ATOM 3159 O O . GLN A 1 398 ? 17.394 -15.675 75.120 1.00 67.75 398 GLN A O 1
ATOM 3164 N N . ASN A 1 399 ? 16.744 -15.905 77.259 1.00 72.38 399 ASN A N 1
ATOM 3165 C CA . ASN A 1 399 ? 15.546 -16.690 76.954 1.00 72.38 399 ASN A CA 1
ATOM 3166 C C . ASN A 1 399 ? 14.467 -15.853 76.256 1.00 72.38 399 ASN A C 1
ATOM 3168 O O . ASN A 1 399 ? 13.915 -16.307 75.255 1.00 72.38 399 ASN A O 1
ATOM 3172 N N . GLU A 1 400 ? 14.227 -14.625 76.715 1.00 69.94 400 GLU A N 1
ATOM 3173 C CA . GLU A 1 400 ? 13.315 -13.675 76.061 1.00 69.94 400 GLU A CA 1
ATOM 3174 C C . GLU A 1 400 ? 13.807 -13.315 74.650 1.00 69.94 400 GLU A C 1
ATOM 3176 O O . GLU A 1 400 ? 13.053 -13.386 73.683 1.00 69.94 400 GLU A O 1
ATOM 3181 N N . LEU A 1 401 ? 15.104 -13.026 74.479 1.00 59.12 401 LEU A N 1
ATOM 3182 C CA . LEU A 1 401 ? 15.696 -12.767 73.161 1.00 59.12 401 LEU A CA 1
ATOM 3183 C C . LEU A 1 401 ? 15.652 -13.989 72.240 1.00 59.12 401 LEU A C 1
ATOM 3185 O O . LEU A 1 401 ? 15.551 -13.827 71.024 1.00 59.12 401 LEU A O 1
ATOM 3189 N N . LYS A 1 402 ? 15.756 -15.202 72.790 1.00 70.25 402 LYS A N 1
ATOM 3190 C CA . LYS A 1 402 ? 15.635 -16.442 72.023 1.00 70.25 402 LYS A CA 1
ATOM 3191 C C . LYS A 1 402 ? 14.198 -16.647 71.542 1.00 70.25 402 LYS A C 1
ATOM 3193 O O . LYS A 1 402 ? 14.016 -16.906 70.358 1.00 70.25 402 LYS A O 1
ATOM 3198 N N . GLN A 1 403 ? 13.206 -16.440 72.409 1.00 68.94 403 GLN A N 1
ATOM 3199 C CA . GLN A 1 403 ? 11.791 -16.477 72.026 1.00 68.94 403 GLN A CA 1
ATOM 3200 C C . GLN A 1 403 ? 11.468 -15.424 70.963 1.00 68.94 403 GLN A C 1
ATOM 3202 O O . GLN A 1 403 ? 10.874 -15.749 69.938 1.00 68.94 403 GLN A O 1
ATOM 3207 N N . LEU A 1 404 ? 11.958 -14.192 71.129 1.00 63.28 404 LEU A N 1
ATOM 3208 C CA . LEU A 1 404 ? 11.742 -13.130 70.144 1.00 63.28 404 LEU A CA 1
ATOM 3209 C C . LEU A 1 404 ? 12.392 -13.449 68.787 1.00 63.28 404 LEU A C 1
ATOM 3211 O O . LEU A 1 404 ? 11.835 -13.133 67.738 1.00 63.28 404 LEU A O 1
ATOM 3215 N N . LYS A 1 405 ? 13.577 -14.077 68.782 1.00 66.06 405 LYS A N 1
ATOM 3216 C CA . LYS A 1 405 ? 14.238 -14.525 67.545 1.00 66.06 405 LYS A CA 1
ATOM 3217 C C . LYS A 1 405 ? 13.460 -15.643 66.854 1.00 66.06 405 LYS A C 1
ATOM 3219 O O . LYS A 1 405 ? 13.301 -15.574 65.639 1.00 66.06 405 LYS A O 1
ATOM 3224 N N . GLU A 1 406 ? 12.946 -16.614 67.608 1.00 72.88 406 GLU A N 1
ATOM 3225 C CA . GLU A 1 406 ? 12.108 -17.696 67.074 1.00 72.88 406 GLU A CA 1
ATOM 3226 C C . GLU A 1 406 ? 10.807 -17.145 66.457 1.00 72.88 406 GLU A C 1
ATOM 3228 O O . GLU A 1 406 ? 10.430 -17.545 65.355 1.00 72.88 406 GLU A O 1
ATOM 3233 N N . GLU A 1 407 ? 10.166 -16.151 67.080 1.00 69.50 407 GLU A N 1
ATOM 3234 C CA . GLU A 1 407 ? 8.982 -15.479 66.518 1.00 69.50 407 GLU A CA 1
ATOM 3235 C C . GLU A 1 407 ? 9.302 -14.671 65.245 1.00 69.50 407 GLU A C 1
ATOM 3237 O O . GLU A 1 407 ? 8.549 -14.688 64.261 1.00 69.50 407 GLU A O 1
ATOM 3242 N N . VAL A 1 408 ? 10.443 -13.977 65.209 1.00 68.88 408 VAL A N 1
ATOM 3243 C CA . VAL A 1 408 ? 10.881 -13.232 64.017 1.00 68.88 408 VAL A CA 1
ATOM 3244 C C . VAL A 1 408 ? 11.234 -14.180 62.866 1.00 68.88 408 VAL A C 1
ATOM 3246 O O . VAL A 1 408 ? 10.870 -13.899 61.722 1.00 68.88 408 VAL A O 1
ATOM 3249 N N . GLU A 1 409 ? 11.880 -15.315 63.134 1.00 70.56 409 GLU A N 1
ATOM 3250 C CA . GLU A 1 409 ? 12.158 -16.335 62.117 1.00 70.56 409 GLU A CA 1
ATOM 3251 C C . GLU A 1 409 ? 10.867 -16.955 61.577 1.00 70.56 409 GLU A C 1
ATOM 3253 O O . GLU A 1 409 ? 10.682 -16.990 60.358 1.00 70.56 409 GLU A O 1
ATOM 3258 N N . GLN A 1 410 ? 9.915 -17.316 62.444 1.00 70.31 410 GLN A N 1
ATOM 3259 C CA . GLN A 1 410 ? 8.608 -17.832 62.021 1.00 70.31 410 GLN A CA 1
ATOM 3260 C C . GLN A 1 410 ? 7.844 -16.829 61.149 1.00 70.31 410 GLN A C 1
ATOM 3262 O O . GLN A 1 410 ? 7.267 -17.195 60.121 1.00 70.31 410 GLN A O 1
ATOM 3267 N N . THR A 1 411 ? 7.867 -15.538 61.496 1.00 70.12 411 THR A N 1
ATOM 3268 C CA . THR A 1 411 ? 7.223 -14.505 60.667 1.00 70.12 411 THR A CA 1
ATOM 3269 C C . THR A 1 411 ? 7.951 -14.281 59.339 1.00 70.12 411 THR A C 1
ATOM 3271 O O . THR A 1 411 ? 7.299 -14.021 58.319 1.00 70.12 411 THR A O 1
ATOM 3274 N N . HIS A 1 412 ? 9.279 -14.410 59.300 1.00 67.62 412 HIS A N 1
ATOM 3275 C CA . HIS A 1 412 ? 10.055 -14.353 58.061 1.00 67.62 412 HIS A CA 1
ATOM 3276 C C . HIS A 1 412 ? 9.798 -15.563 57.156 1.00 67.62 412 HIS A C 1
ATOM 3278 O O . HIS A 1 412 ? 9.625 -15.387 55.944 1.00 67.62 412 HIS A O 1
ATOM 3284 N N . GLU A 1 413 ? 9.714 -16.766 57.720 1.00 64.19 413 GLU A N 1
ATOM 3285 C CA . GLU A 1 413 ? 9.363 -17.988 56.997 1.00 64.19 413 GLU A CA 1
ATOM 3286 C C . GLU A 1 413 ? 7.936 -17.926 56.452 1.00 64.19 413 GLU A C 1
ATOM 3288 O O . GLU A 1 413 ? 7.732 -18.169 55.263 1.00 64.19 413 GLU A O 1
ATOM 3293 N N . MET A 1 414 ? 6.968 -17.471 57.250 1.00 65.44 414 MET A N 1
ATOM 3294 C CA . MET A 1 414 ? 5.585 -17.241 56.811 1.00 65.44 414 MET A CA 1
ATOM 3295 C C . MET A 1 414 ? 5.513 -16.239 55.651 1.00 65.44 414 MET A C 1
ATOM 3297 O O . MET A 1 414 ? 4.837 -16.485 54.649 1.00 65.44 414 MET A O 1
ATOM 3301 N N . LYS A 1 415 ? 6.267 -15.133 55.717 1.00 71.50 415 LYS A N 1
ATOM 3302 C CA . LYS A 1 415 ? 6.358 -14.160 54.612 1.00 71.50 415 LYS A CA 1
ATOM 3303 C C . LYS A 1 415 ? 7.035 -14.751 53.373 1.00 71.50 415 LYS A C 1
ATOM 3305 O O . LYS A 1 415 ? 6.634 -14.429 52.254 1.00 71.50 415 LYS A O 1
ATOM 3310 N N . ARG A 1 416 ? 8.047 -15.608 53.538 1.00 64.44 416 ARG A N 1
ATOM 3311 C CA . ARG A 1 416 ? 8.722 -16.306 52.432 1.00 64.44 416 ARG A CA 1
ATOM 3312 C C . ARG A 1 416 ? 7.791 -17.319 51.765 1.00 64.44 416 ARG A C 1
ATOM 3314 O O . ARG A 1 416 ? 7.716 -17.330 50.539 1.00 64.44 416 ARG A O 1
ATOM 3321 N N . ILE A 1 417 ? 7.046 -18.098 52.545 1.00 66.81 417 ILE A N 1
ATOM 3322 C CA . ILE A 1 417 ? 6.030 -19.043 52.065 1.00 66.81 417 ILE A CA 1
ATOM 3323 C C . ILE A 1 417 ? 4.917 -18.291 51.329 1.00 66.81 417 ILE A C 1
ATOM 3325 O O . ILE A 1 417 ? 4.571 -18.666 50.211 1.00 66.81 417 ILE A O 1
ATOM 3329 N N . ALA A 1 418 ? 4.430 -17.171 51.873 1.00 66.38 418 ALA A N 1
ATOM 3330 C CA . ALA A 1 418 ? 3.442 -16.328 51.201 1.00 66.38 418 ALA A CA 1
ATOM 3331 C C . ALA A 1 418 ? 3.958 -15.794 49.853 1.00 66.38 418 ALA A C 1
ATOM 3333 O O . ALA A 1 418 ? 3.256 -15.875 48.849 1.00 66.38 418 ALA A O 1
ATOM 3334 N N . ARG A 1 419 ? 5.213 -15.322 49.785 1.00 66.62 419 ARG A N 1
ATOM 3335 C CA . ARG A 1 419 ? 5.832 -14.877 48.521 1.00 66.62 419 ARG A CA 1
ATOM 3336 C C . ARG A 1 419 ? 6.017 -16.018 47.524 1.00 66.62 419 ARG A C 1
ATOM 3338 O O . ARG A 1 419 ? 5.788 -15.802 46.338 1.00 66.62 419 ARG A O 1
ATOM 3345 N N . LEU A 1 420 ? 6.392 -17.214 47.979 1.00 59.94 420 LEU A N 1
ATOM 3346 C CA . LEU A 1 420 ? 6.483 -18.405 47.128 1.00 59.94 420 LEU A CA 1
ATOM 3347 C C . LEU A 1 420 ? 5.105 -18.804 46.586 1.00 59.94 420 LEU A C 1
ATOM 3349 O O . LEU A 1 420 ? 4.986 -19.091 45.398 1.00 59.94 420 LEU A O 1
ATOM 3353 N N . HIS A 1 421 ? 4.049 -18.734 47.399 1.00 61.19 421 HIS A N 1
ATOM 3354 C CA . HIS A 1 421 ? 2.678 -18.945 46.932 1.00 61.19 421 HIS A CA 1
ATOM 3355 C C . HIS A 1 421 ? 2.270 -17.932 45.858 1.00 61.19 421 HIS A C 1
ATOM 3357 O O . HIS A 1 421 ? 1.726 -18.334 44.829 1.00 61.19 421 HIS A O 1
ATOM 3363 N N . THR A 1 422 ? 2.582 -16.646 46.038 1.00 68.50 422 THR A N 1
ATOM 3364 C CA . THR A 1 422 ? 2.298 -15.609 45.033 1.00 68.50 422 THR A CA 1
ATOM 3365 C C . THR A 1 422 ? 3.124 -15.804 43.760 1.00 68.50 422 THR A C 1
ATOM 3367 O O . THR A 1 422 ? 2.602 -15.657 42.657 1.00 68.50 422 THR A O 1
ATOM 3370 N N . PHE A 1 423 ? 4.396 -16.185 43.892 1.00 63.03 423 PHE A N 1
ATOM 3371 C CA . PHE A 1 423 ? 5.304 -16.394 42.762 1.00 63.03 423 PHE A CA 1
ATOM 3372 C C . PHE A 1 423 ? 4.949 -17.644 41.943 1.00 63.03 423 PHE A C 1
ATOM 3374 O O . PHE A 1 423 ? 5.026 -17.626 40.717 1.00 63.03 423 PHE A O 1
ATOM 3381 N N . HIS A 1 424 ? 4.498 -18.718 42.597 1.00 57.25 424 HIS A N 1
ATOM 3382 C CA . HIS A 1 424 ? 4.093 -19.961 41.935 1.00 57.25 424 HIS A CA 1
ATOM 3383 C C . HIS A 1 424 ? 2.604 -20.007 41.552 1.00 57.25 424 HIS A C 1
ATOM 3385 O O . HIS A 1 424 ? 2.189 -20.939 40.862 1.00 57.25 424 HIS A O 1
ATOM 3391 N N . ALA A 1 425 ? 1.794 -19.007 41.921 1.00 61.53 425 ALA A N 1
ATOM 3392 C CA . ALA A 1 425 ? 0.380 -18.928 41.543 1.00 61.53 425 ALA A CA 1
ATOM 3393 C C . ALA A 1 425 ? 0.132 -18.996 40.016 1.00 61.53 425 ALA A C 1
ATOM 3395 O O . ALA A 1 425 ? -0.779 -19.724 39.612 1.00 61.53 425 ALA A O 1
ATOM 3396 N N . PRO A 1 426 ? 0.931 -18.345 39.142 1.00 58.97 426 PRO A N 1
ATOM 3397 C CA . PRO A 1 426 ? 0.769 -18.462 37.690 1.00 58.97 426 PRO A CA 1
ATOM 3398 C C . PRO A 1 426 ? 1.120 -19.861 37.164 1.00 58.97 426 PRO A C 1
ATOM 3400 O O . PRO A 1 426 ? 0.423 -20.390 36.300 1.00 58.97 426 PRO A O 1
ATOM 3403 N N . VAL A 1 427 ? 2.158 -20.491 37.727 1.00 59.12 427 VAL A N 1
ATOM 3404 C CA . VAL A 1 427 ? 2.615 -21.841 37.350 1.00 59.12 427 VAL A CA 1
ATOM 3405 C C . VAL A 1 427 ? 1.594 -22.900 37.778 1.00 59.12 427 VAL A C 1
ATOM 3407 O O . VAL A 1 427 ? 1.239 -23.772 36.989 1.00 59.12 427 VAL A O 1
ATOM 3410 N N . ASN A 1 428 ? 1.030 -22.776 38.982 1.00 55.00 428 ASN A N 1
ATOM 3411 C CA . ASN A 1 428 ? -0.047 -23.646 39.459 1.00 55.00 428 ASN A CA 1
ATOM 3412 C C . ASN A 1 428 ? -1.345 -23.472 38.655 1.00 55.00 428 ASN A C 1
ATOM 3414 O O . ASN A 1 428 ? -2.065 -24.449 38.446 1.00 55.00 428 ASN A O 1
ATOM 3418 N N . ARG A 1 429 ? -1.639 -22.261 38.155 1.00 62.81 429 ARG A N 1
ATOM 3419 C CA . ARG A 1 429 ? -2.760 -22.025 37.224 1.00 62.81 429 ARG A CA 1
ATOM 3420 C C . ARG A 1 429 ? -2.557 -22.748 35.891 1.00 62.81 429 ARG A C 1
ATOM 3422 O O . ARG A 1 429 ? -3.504 -23.334 35.381 1.00 62.81 429 ARG A O 1
ATOM 3429 N N . LEU A 1 430 ? -1.328 -22.741 35.372 1.00 54.38 430 LEU A N 1
ATOM 3430 C CA . LEU A 1 430 ? -0.928 -23.420 34.133 1.00 54.38 430 LEU A CA 1
ATOM 3431 C C . LEU A 1 430 ? -0.911 -24.952 34.248 1.00 54.38 430 LEU A C 1
ATOM 3433 O O . LEU A 1 430 ? -1.227 -25.639 33.281 1.00 54.38 430 LEU A O 1
ATOM 3437 N N . LEU A 1 431 ? -0.561 -25.497 35.415 1.00 53.88 431 LEU A N 1
ATOM 3438 C CA . LEU A 1 431 ? -0.596 -26.944 35.664 1.00 53.88 431 LEU A CA 1
ATOM 3439 C C . LEU A 1 431 ? -2.027 -27.463 35.880 1.00 53.88 431 LEU A C 1
ATOM 3441 O O . LEU A 1 431 ? -2.353 -28.561 35.432 1.00 53.88 431 LEU A O 1
ATOM 3445 N N . ARG A 1 432 ? -2.908 -26.661 36.497 1.00 58.59 432 ARG A N 1
ATOM 3446 C CA . ARG A 1 432 ? -4.333 -27.003 36.657 1.00 58.59 432 ARG A CA 1
ATOM 3447 C C . ARG A 1 432 ? -5.135 -26.908 35.359 1.00 58.59 432 ARG A C 1
ATOM 3449 O O . ARG A 1 432 ? -6.115 -27.624 35.228 1.00 58.59 432 ARG A O 1
ATOM 3456 N N . SER A 1 433 ? -4.723 -26.079 34.398 1.00 57.69 433 SER A N 1
ATOM 3457 C CA . SER A 1 433 ? -5.371 -25.994 33.079 1.00 57.69 433 SER A CA 1
ATOM 3458 C C . SER A 1 433 ? -4.882 -27.042 32.068 1.00 57.69 433 SER A C 1
ATOM 3460 O O . SER A 1 433 ? -5.364 -27.063 30.938 1.00 57.69 433 SER A O 1
ATOM 3462 N N . ARG A 1 434 ? -3.922 -27.899 32.451 1.00 49.31 434 ARG A N 1
ATOM 3463 C CA . ARG A 1 434 ? -3.338 -28.953 31.601 1.00 49.31 434 ARG A CA 1
ATOM 3464 C C . ARG A 1 434 ? -3.432 -30.372 32.178 1.00 49.31 434 ARG A C 1
ATOM 3466 O O . ARG A 1 434 ? -2.871 -31.285 31.580 1.00 49.31 434 ARG A O 1
ATOM 3473 N N . SER A 1 435 ? -4.125 -30.576 33.299 1.00 39.38 435 SER A N 1
ATOM 3474 C CA . SER A 1 435 ? -4.541 -31.932 33.690 1.00 39.38 435 SER A CA 1
ATOM 3475 C C . SER A 1 435 ? -5.838 -32.282 32.946 1.00 39.38 435 SER A C 1
ATOM 3477 O O . SER A 1 435 ? -6.723 -31.427 32.932 1.00 39.38 435 SER A O 1
ATOM 3479 N N . PRO A 1 436 ? -5.914 -33.450 32.281 1.00 51.72 436 PRO A N 1
ATOM 3480 C CA . PRO A 1 436 ? -7.068 -33.863 31.478 1.00 51.72 436 PRO A CA 1
ATOM 3481 C C . PRO A 1 436 ? -8.351 -34.036 32.293 1.00 51.72 436 PRO A C 1
ATOM 3483 O O . PRO A 1 436 ? -8.249 -34.380 33.495 1.00 51.72 436 PRO A O 1
#

Foldseek 3Di:
DDDDDDDDDDDDDDDDDPPPPVVVVVPDPPPPDDDPDDDDDDDPPPPPDPPPPQDPVRVVVVQVVLLLVLLVLLLVLAADPLGDLVVLLVQLQVLLLLLLLLVCVCVVVQQKAKEWAPPQDDDQFDPPFDWGDNHPDPPDTDTHHYDHPVRVVVCCVPFHWPDKFWHWDQGPRVRDIDIIIMTITGGPPNDDDDDDPPDDQQDDDPDPVSVVVNVVSVVVVVCVCPGPNNVNVVSVVSSVVSRVSSVVSVVSSVSRVVSSVVVSVVCCVVCVPARSVLSVVVSVCVLVVQVVVQVVCCVVVVDNDPSVHNGDDPVNVVVVVDDHVVVVVVVVVVVVVVVVVVVVVVVVVVVVVVVVVVVVVVVVVPDPDDDDDDDPVVLQVVLVVVPHNVVSVVVVVVVVVVVVVVVVVVVVVVVVVVVVCVVCVVVVVVVVVPDD

Sequence (436 aa):
PPPPPPPGGSTPKQVLPAKGDFLSELTDPNRRKLKKRGPPPEKPISSIFKAPELTAAEKAAIEESERSELFVELLQYMESSHGNVEELADKAAASTKTARGFIYSLLRRDYLDGYRVTDCMPAGGSRAPMLVYQGMEVNRAITVRDASEQDLKDRIEEGGIVARVHMYRFDDKARTHTVDEIVLMKGSKFPAILKPFDEPEPVKGSDRASLIRHDEWLEKKTRYEQSDYRQFELFFRKLMEQDKQTTLQYQKLGQTQTAMRRMAESLKTQFEAFPTSEVREIVASIPRQIRELTARLENERGIRIRGEALKLTPEFLRTLDLKPKALVEAERALAIAAAEAKRSAEEEAEEERKRKGEEDAAAAAAAAAAVPVFSYKSLIDKAKERGNVEEYLEQFVQNELKQLKEEVEQTHEMKRIARLHTFHAPVNRLLRSRSP

Radius of gyration: 45.17 Å; chains: 1; bounding box: 100×70×160 Å